Protein 6XJ1 (pdb70)

Secondary structure (DSSP, 8-state):
--THHHHHHHHHTTHHHHHHHHHHHHHHHHTTHHHHIIIIIIT-----------TTTTHHHHHHHHHHHHHHHHHHHHHHHHTTTHHHHHHHHTHHHHTTSSTTHHHHHHHHHHHHHHHHHHHTTHHHHHHHHHHHHHHHTTS--S-HHHHHHHHHHHHHHHHHHHHHHHHHHHHHHHHHHHHHHHHHHHHHHHTTHHHHHHHHHHHHHHHHHHHHHHHHHHHHHHHHHTTTS--HHHHHHHHHHHH----S--PPP----SGGG-/-TT----SSSHHHHHHHHHHHHHHHHHHHHHHHHHHHHHHHHHHHHHHHHHHH-----S--SHHHHHHHHHHHHHHHHHHHHHHHHHHIIIIIIHHHHHHHHHHHHHHHHHSSSHHHHHHHHHHHHHHHHHHHHHHHHHHHHHHHHHHHHHHS-S-S---THHHHHHHHHHHIIIIIHTTTHHHHHHHHHHHHHHHHHHHHHHHHHHHHHHHHHHHHHHHHHHHHHHHHHHHHHHHHHHHHHHHHT--TTGGGS-----SS-S--------S-SS--

Foldseek 3Di:
DPCVCVVVVVLVVLQVVLVVVLVCLVCCCVVPVVPLLCCQQPVDDDPPDPPQLFPQVVLLVVLVSVLSVLLSVLSVQLSVVSNVLSVVSCVVSVVVCVLDVPLPVVLVVLVCVLVVLVVVLVVLPCLVVLVVVLVVLVVVCVVPPDVSVVVNVVSVVVNVVSVVVNVVSVVVSVVSVVVVVVSVVVVVVSSVVVVVVSVVVVVVSVVVSVVSVVSSVVRSVVSVVSSVVSVVPDDPVVRVVSVCVVVPDDDDDPDDDDDDDDVPPD/DLLPQCPDACSSVVVVVVVVVVLLVVLVVVLVVLVVVLVVLVVQLVVQCVQLVPDDDDPDDDLVVLLVNLVSNLSNLLSVLSNLLSVCSVVPQNVVSVVCSVVVVVVLCVLQPCLVVLSVVLVVLVVQLVVLVVVLVVLVVVLVVLVVVCVVVPPPDDDDSVVNVVSVVVNCVSCVPRHVVSVVVSVVSVVVSSVSVSSSSVSVVVVVVVSVVVVVVSVVVSVVSVVSSVVSSVVSVVVSVVSVVSHDPPVPVVDDDPDDVDPDPPPDDPPVVPPPD

CATH classification: 1.20.1270.60

InterPro domains:
  IPR001060 FCH domain [PF00611] (33-104)
  IPR001060 FCH domain [SM00055] (24-110)
  IPR001452 SH3 domain [PF00018] (872-921)
  IPR001452 SH3 domain [PR00452] (869-879)
  IPR001452 SH3 domain [PR00452] (883-898)
  IPR001452 SH3 domain [PR00452] (900-909)
  IPR001452 SH3 domain [PR00452] (915-927)
  IPR001452 SH3 domain [PS50002] (866-927)
  IPR001452 SH3 domain [SM00326] (869-926)
  IPR027267 AH/BAR domain superfamily [G3DSA:1.20.1270.60] (14-286)
  IPR027267 AH/BAR domain superfamily [SSF103657] (21-296)
  IPR031160 F-BAR domain [PS51741] (20-273)
  IPR036028 SH3-like domain superfamily [SSF50044] (867-926)

Sequence (543 aa):
DALMSRTKSSLSVLESIDEFYAKRASIEREYASKLQELAASSADIPEVGSTLNNILSMRTETGSMAKAHEEVSQQINTELRNKIREYIDQTEQQKVVAANAIEELYQKKTALEIDLSKKKDAYEYSCNKLNSYMRQTKKMTGRELDKYNLKIRQAALAVKKMDAEYRETNELLLTVTREWIDRWTEVCDAFQHIEEYRLEFLKTNMWAYANIISTACVKDDESCEKIRLTLENTNIDEDITQMIQNEGTGTTIPPLPEFNDYFKENFRDNFWGSKDAGMDALMSRTKSSLSVLESIDEFYAKRASIEREYASKLQELAASSADIPEVGSTLNNILSMRTETGSMAKAHEEVSQQINTELRNKIREYIDQTEQQKVVAANAIEELYQKKTALEIDLSKKKDAYEYSCNKLNSYMRQTKKMTGRELDKYNLKIRQAALAVKKMDAEYRETNELLLTVTREWIDRWTEVCDAFQHIEEYRLEFLKTNMWAYANIISTACVKDDESCEKIRLTLENTNIDEDITQMIQNEGTGTTIPPLPEFNDYFK

Radius of gyration: 52.13 Å; Cα contacts (8 Å, |Δi|>4): 460; chains: 2; bounding box: 158×42×141 Å

Nearest PDB structures (foldseek):
  6xj1-assembly1_B  TM=1.004E+00  e=1.193E-34  Schizosaccharomyces pombe 972h-
  5c1f-assembly1_B  TM=8.637E-01  e=1.190E-12  Schizosaccharomyces pombe 972h-
  6iko-assembly1_A  TM=7.930E-01  e=3.107E-07  Mus musculus
  2efk-assembly1_A-2  TM=7.290E-01  e=3.696E-05  Homo sapiens
  5i6r-assembly1_A-2  TM=4.918E-01  e=2.860E-03  Homo sapiens

Solvent-accessible surface area: 31803 Å² total; per-residue (Å²): 145,96,40,44,76,99,12,86,54,34,17,69,41,2,51,39,14,2,99,52,3,12,111,15,2,26,44,7,8,90,104,0,0,100,25,8,31,80,31,19,32,86,79,34,113,64,170,115,56,32,72,3,53,2,91,4,6,64,119,4,16,49,11,2,61,41,21,10,22,94,18,4,58,25,16,58,54,2,36,104,86,0,59,115,14,18,142,83,1,80,78,14,53,118,129,8,71,61,47,7,57,121,62,36,89,161,14,66,141,39,13,103,106,15,64,91,31,89,123,123,10,72,181,55,109,48,5,29,139,52,8,53,160,12,74,81,26,88,124,109,36,77,188,118,91,121,149,81,79,86,116,20,135,122,19,44,119,29,30,161,123,75,40,42,54,22,169,117,27,13,99,100,1,61,66,20,9,133,81,44,66,64,89,51,71,87,10,60,91,39,13,98,118,25,25,79,130,40,10,76,24,4,51,82,12,2,83,42,0,0,67,18,15,18,41,6,6,76,56,7,40,115,6,4,87,90,6,52,88,31,1,111,109,18,74,30,110,76,0,4,40,55,1,3,132,83,43,40,44,23,96,108,86,22,121,68,30,125,79,60,84,76,144,110,174,135,149,0,68,36,1,35,22,100,53,50,45,2,19,82,22,8,91,64,6,24,152,25,8,77,54,3,8,74,64,14,10,99,37,2,41,130,18,2,70,29,4,80,94,10,4,67,64,1,95,111,22,13,80,79,93,55,150,42,80,30,92,30,27,17,39,76,3,2,81,10,5,25,81,24,4,12,17,23,0,103,1,14,66,66,1,0,67,54,0,30,71,87,3,70,79,110,0,91,97,20,21,87,113,18,96,125,80,34,82,96,13,16,102,34,15,88,116,19,34,112,104,16,45,62,21,64,102,52,20,52,123,63,74,98,37,6,78,133,4,22,84,59,21,68,60,70,96,163,94,46,152,180,87,74,74,191,84,184,113,147,125,67,76,55,105,160,37,31,56,39,13,96,110,63,50,82,54,44,2,52,100,10,2,81,97,10,41,84,15,10,156,90,10,20,66,57,8,40,98,4,1,75,30,19,19,122,18,10,61,120,8,3,76,27,0,49,70,8,2,70,37,4,0,51,21,7,14,44,2,7,78,75,9,48,118,11,5,88,118,9,38,94,34,1,118,106,19,87,64,63,30,35,121,83,105,126,60,122,84,168,72,68,44,90,112,55,68,48,153,30,119,30,69,101,152,43,198

GO terms:
  GO:0110085 mitotic actomyosin contractile ring (C, IDA)
  GO:0120104 mitotic actomyosin contractile ring, proximal layer (C, IDA)
  GO:0032153 cell division site (C, IDA)
  GO:0032178 medial membrane band (C, IDA)
  GO:0005543 phospholipid binding (F, IDA)
  GO:0043332 mating projection tip (C, IDA)
  GO:0071341 medial cortical node (C, IDA)
  GO:0005737 cytoplasm (C, IDA)
  GO:0009898 cytoplasmic side of plasma membrane (C, IDA)
  GO:0030479 actin cortical patch (C, IDA)
  GO:0106006 cytoskeletal protein-membrane anchor activity (F, IDA)
  GO:1903475 mitotic actomyosin contractile ring assembly (P, EXP)
  GO:0106006 cytoskeletal protein-membrane anchor activity (F, EXP)
  GO:1903475 mitotic actomyosin contractile ring assembly (P, IGI)
  GO:0032153 cell division site (C, HDA)
  GO:0051286 cell tip (C, HDA)
  GO:0005737 cytoplasm (C, HDA)
  GO:1903475 mitotic actomyosin contractile ring assembly (P, IMP)
  GO:0061171 establishment of bipolar cell polarity (P, IMP)
  GO:0106006 cytoskeletal protein-membrane anchor activity (F, IMP)

B-factor: mean 48.55, std 19.29, range [0.64, 127.26]

Structure (mmCIF, N/CA/C/O backbone):
data_6XJ1
#
_entry.id   6XJ1
#
_cell.length_a   54.777
_cell.length_b   75.171
_cell.length_c   93.239
_cell.angle_alpha   90.000
_cell.angle_beta   95.330
_cell.angle_gamma   90.000
#
_symmetry.space_group_name_H-M   'P 1 21 1'
#
loop_
_entity.id
_entity.type
_entity.pdbx_description
1 polymer 'Cell division control protein 15'
2 water water
#
loop_
_atom_site.group_PDB
_atom_site.id
_atom_site.type_symbol
_atom_site.label_atom_id
_atom_site.label_alt_id
_atom_site.label_comp_id
_atom_site.label_asym_id
_atom_site.label_entity_id
_atom_site.label_seq_id
_atom_site.pdbx_PDB_ins_code
_atom_site.Cartn_x
_atom_site.Cartn_y
_atom_site.Cartn_z
_atom_site.occupancy
_atom_site.B_iso_or_equiv
_atom_site.auth_seq_id
_atom_site.auth_comp_id
_atom_site.auth_asym_id
_atom_site.auth_atom_id
_atom_site.pdbx_PDB_model_num
ATOM 1 N N . ASP A 1 17 ? 55.365 45.217 67.031 1.00 48.19 35 ASP A N 1
ATOM 2 C CA . ASP A 1 17 ? 55.203 45.410 65.595 1.00 55.10 35 ASP A CA 1
ATOM 3 C C . ASP A 1 17 ? 54.016 44.620 65.053 1.00 62.60 35 ASP A C 1
ATOM 4 O O . ASP A 1 17 ? 54.177 43.742 64.204 1.00 59.32 35 ASP A O 1
ATOM 9 N N . ALA A 1 18 ? 52.819 44.943 65.547 1.00 60.51 36 ALA A N 1
ATOM 10 C CA . ALA A 1 18 ? 51.590 44.278 65.113 1.00 49.14 36 ALA A CA 1
ATOM 11 C C . ALA A 1 18 ? 51.168 44.844 63.756 1.00 58.80 36 ALA A C 1
ATOM 12 O O . ALA A 1 18 ? 50.188 45.580 63.619 1.00 62.71 36 ALA A O 1
ATOM 14 N N . LEU A 1 19 ? 51.944 44.485 62.733 1.00 61.52 37 LEU A N 1
ATOM 15 C CA . LEU A 1 19 ? 51.691 44.936 61.372 1.00 57.59 37 LEU A CA 1
ATOM 16 C C . LEU A 1 19 ? 50.920 43.919 60.543 1.00 58.60 37 LEU A C 1
ATOM 17 O O . LEU A 1 19 ? 50.851 44.058 59.317 1.00 51.15 37 LEU A O 1
ATOM 22 N N . MET A 1 20 ? 50.344 42.897 61.178 1.00 65.94 38 MET A N 1
ATOM 23 C CA . MET A 1 20 ? 49.329 42.105 60.500 1.00 61.22 38 MET A CA 1
ATOM 24 C C . MET A 1 20 ? 48.120 42.956 60.146 1.00 57.79 38 MET A C 1
ATOM 25 O O . MET A 1 20 ? 47.336 42.571 59.273 1.00 54.76 38 MET A O 1
ATOM 30 N N . SER A 1 21 ? 47.964 44.111 60.802 1.00 58.62 39 SER A N 1
ATOM 31 C CA . SER A 1 21 ? 46.896 45.042 60.461 1.00 54.79 39 SER A CA 1
ATOM 32 C C . SER A 1 21 ? 46.965 45.476 59.003 1.00 51.15 39 SER A C 1
ATOM 33 O O . SER A 1 21 ? 45.936 45.825 58.416 1.00 47.81 39 SER A O 1
ATOM 36 N N . ARG A 1 22 ? 48.158 45.465 58.402 1.00 57.02 40 ARG A N 1
ATOM 37 C CA . ARG A 1 22 ? 48.289 45.899 57.014 1.00 60.27 40 ARG A CA 1
ATOM 38 C C . ARG A 1 22 ? 47.864 44.805 56.041 1.00 59.08 40 ARG A C 1
ATOM 39 O O . ARG A 1 22 ? 47.193 45.087 55.042 1.00 59.85 40 ARG A O 1
ATOM 47 N N . THR A 1 23 ? 48.241 43.554 56.311 1.00 59.54 41 THR A N 1
ATOM 48 C CA . THR A 1 23 ? 47.747 42.449 55.499 1.00 58.12 41 THR A CA 1
ATOM 49 C C . THR A 1 23 ? 46.336 42.030 55.892 1.00 58.07 41 THR A C 1
ATOM 50 O O . THR A 1 23 ? 45.652 41.382 55.093 1.00 62.64 41 THR A O 1
ATOM 54 N N . LYS A 1 24 ? 45.884 42.385 57.096 1.00 57.04 42 LYS A N 1
ATOM 55 C CA . LYS A 1 24 ? 44.492 42.165 57.466 1.00 58.95 42 LYS A CA 1
ATOM 56 C C . LYS A 1 24 ? 43.585 43.285 56.972 1.00 56.44 42 LYS A C 1
ATOM 57 O O . LYS A 1 24 ? 42.382 43.060 56.799 1.00 62.85 42 LYS A O 1
ATOM 63 N N . SER A 1 25 ? 44.133 44.480 56.736 1.00 47.84 43 SER A N 1
ATOM 64 C CA . SER A 1 25 ? 43.359 45.538 56.096 1.00 51.44 43 SER A CA 1
ATOM 65 C C . SER A 1 25 ? 43.224 45.308 54.598 1.00 53.63 43 SER A C 1
ATOM 66 O O . SER A 1 25 ? 42.263 45.788 53.987 1.00 58.90 43 SER A O 1
ATOM 69 N N . SER A 1 26 ? 44.179 44.598 53.991 1.00 52.63 44 SER A N 1
ATOM 70 C CA . SER A 1 26 ? 44.025 44.211 52.593 1.00 53.12 44 SER A CA 1
ATOM 71 C C . SER A 1 26 ? 42.793 43.343 52.401 1.00 56.84 44 SER A C 1
ATOM 72 O O . SER A 1 26 ? 42.215 43.312 51.310 1.00 65.09 44 SER A O 1
ATOM 75 N N . LEU A 1 27 ? 42.383 42.626 53.445 1.00 53.73 45 LEU A N 1
ATOM 76 C CA . LEU A 1 27 ? 41.172 41.825 53.359 1.00 52.02 45 LEU A CA 1
ATOM 77 C C . LEU A 1 27 ? 39.924 42.668 53.559 1.00 52.80 45 LEU A C 1
ATOM 78 O O . LEU A 1 27 ? 38.843 42.288 53.097 1.00 59.80 45 LEU A O 1
ATOM 83 N N . SER A 1 28 ? 40.051 43.803 54.246 1.00 52.60 46 SER A N 1
ATOM 84 C CA . SER A 1 28 ? 38.937 44.733 54.353 1.00 58.14 46 SER A CA 1
ATOM 85 C C . SER A 1 28 ? 38.687 45.473 53.048 1.00 59.34 46 SER A C 1
ATOM 86 O O . SER A 1 28 ? 37.599 46.029 52.865 1.00 66.22 46 SER A O 1
ATOM 89 N N . VAL A 1 29 ? 39.661 45.486 52.138 1.00 55.92 47 VAL A N 1
ATOM 90 C CA . VAL A 1 29 ? 39.525 46.165 50.855 1.00 60.76 47 VAL A CA 1
ATOM 91 C C . VAL A 1 29 ? 39.279 45.200 49.710 1.00 61.43 47 VAL A C 1
ATOM 92 O O . VAL A 1 29 ? 39.062 45.647 48.575 1.00 71.12 47 VAL A O 1
ATOM 96 N N . LEU A 1 30 ? 39.301 43.893 49.963 1.00 57.18 48 LEU A N 1
ATOM 97 C CA . LEU A 1 30 ? 38.928 42.931 48.938 1.00 61.94 48 LEU A CA 1
ATOM 98 C C . LEU A 1 30 ? 37.421 42.702 48.881 1.00 69.33 48 LEU A C 1
ATOM 99 O O . LEU A 1 30 ? 36.910 42.281 47.836 1.00 72.80 48 LEU A O 1
ATOM 104 N N . GLU A 1 31 ? 36.698 42.989 49.968 1.00 68.89 49 GLU A N 1
ATOM 105 C CA . GLU A 1 31 ? 35.259 42.778 50.034 1.00 62.80 49 GLU A CA 1
ATOM 106 C C . GLU A 1 31 ? 34.456 44.068 50.104 1.00 55.01 49 GLU A C 1
ATOM 107 O O . GLU A 1 31 ? 33.235 44.028 49.909 1.00 55.93 49 GLU A O 1
ATOM 113 N N . SER A 1 32 ? 35.099 45.202 50.370 1.00 49.91 50 SER A N 1
ATOM 114 C CA . SER A 1 32 ? 34.424 46.488 50.319 1.00 54.15 50 SER A CA 1
ATOM 115 C C . SER A 1 32 ? 34.385 47.073 48.913 1.00 60.60 50 SER A C 1
ATOM 116 O O . SER A 1 32 ? 33.713 48.086 48.702 1.00 64.76 50 SER A O 1
ATOM 119 N N . ILE A 1 33 ? 35.087 46.460 47.959 1.00 63.90 51 ILE A N 1
ATOM 120 C CA . ILE A 1 33 ? 35.055 46.867 46.565 1.00 66.77 51 ILE A CA 1
ATOM 121 C C . ILE A 1 33 ? 34.391 45.810 45.689 1.00 65.22 51 ILE A C 1
ATOM 122 O O . ILE A 1 33 ? 33.667 46.147 44.744 1.00 61.97 51 ILE A O 1
ATOM 127 N N . ASP A 1 34 ? 34.622 44.525 45.990 1.00 65.82 52 ASP A N 1
ATOM 128 C CA . ASP A 1 34 ? 33.803 43.458 45.420 1.00 58.32 52 ASP A CA 1
ATOM 129 C C . ASP A 1 34 ? 32.325 43.730 45.658 1.00 57.24 52 ASP A C 1
ATOM 130 O O . ASP A 1 34 ? 31.479 43.412 44.813 1.00 54.43 52 ASP A O 1
ATOM 135 N N . GLU A 1 35 ? 31.997 44.306 46.817 1.00 60.83 53 GLU A N 1
ATOM 136 C CA . GLU A 1 35 ? 30.631 44.737 47.081 1.00 62.39 53 GLU A CA 1
ATOM 137 C C . GLU A 1 35 ? 30.182 45.777 46.066 1.00 64.39 53 GLU A C 1
ATOM 138 O O . GLU A 1 35 ? 29.027 45.768 45.628 1.00 62.90 53 GLU A O 1
ATOM 144 N N . PHE A 1 36 ? 31.090 46.672 45.664 1.00 66.27 54 PHE A N 1
ATOM 145 C CA . PHE A 1 36 ? 30.722 47.723 44.722 1.00 64.50 54 PHE A CA 1
ATOM 146 C C . PHE A 1 36 ? 30.463 47.152 43.334 1.00 61.64 54 PHE A C 1
ATOM 147 O O . PHE A 1 36 ? 29.486 47.526 42.676 1.00 64.03 54 PHE A O 1
ATOM 155 N N . TYR A 1 37 ? 31.334 46.253 42.870 1.00 61.49 55 TYR A N 1
ATOM 156 C CA . TYR A 1 37 ? 31.111 45.598 41.586 1.00 58.37 55 TYR A CA 1
ATOM 157 C C . TYR A 1 37 ? 29.785 44.847 41.586 1.00 56.46 55 TYR A C 1
ATOM 158 O O . TYR A 1 37 ? 28.981 44.980 40.656 1.00 56.42 55 TYR A O 1
ATOM 167 N N . ALA A 1 38 ? 29.533 44.059 42.636 1.00 54.63 56 ALA A N 1
ATOM 168 C CA . ALA A 1 38 ? 28.247 43.381 42.755 1.00 48.44 56 ALA A CA 1
ATOM 169 C C . ALA A 1 38 ? 27.114 44.372 42.978 1.00 49.88 56 ALA A C 1
ATOM 170 O O . ALA A 1 38 ? 25.979 44.111 42.566 1.00 52.43 56 ALA A O 1
ATOM 172 N N . LYS A 1 39 ? 27.395 45.507 43.622 1.00 52.29 57 LYS A N 1
ATOM 173 C CA . LYS A 1 39 ? 26.382 46.552 43.730 1.00 53.13 57 LYS A CA 1
ATOM 174 C C . LYS A 1 39 ? 26.135 47.208 42.381 1.00 53.63 57 LYS A C 1
ATOM 175 O O . LYS A 1 39 ? 24.998 47.562 42.055 1.00 57.91 57 LYS A O 1
ATOM 181 N N . ARG A 1 40 ? 27.189 47.377 41.581 1.00 53.05 58 ARG A N 1
ATOM 182 C CA . ARG A 1 40 ? 27.024 47.980 40.265 1.00 48.92 58 ARG A CA 1
ATOM 183 C C . ARG A 1 40 ? 26.212 47.080 39.344 1.00 54.30 58 ARG A C 1
ATOM 184 O O . ARG A 1 40 ? 25.235 47.524 38.730 1.00 57.56 58 ARG A O 1
ATOM 192 N N . ALA A 1 41 ? 26.615 45.814 39.218 1.00 50.96 59 ALA A N 1
ATOM 193 C CA . ALA A 1 41 ? 25.864 44.876 38.392 1.00 41.36 59 ALA A CA 1
ATOM 194 C C . ALA A 1 41 ? 24.420 44.764 38.868 1.00 45.75 59 ALA A C 1
ATOM 195 O O . ALA A 1 41 ? 23.483 44.783 38.062 1.00 46.02 59 ALA A O 1
ATOM 197 N N . SER A 1 42 ? 24.221 44.663 40.186 1.00 50.67 60 SER A N 1
ATOM 198 C CA . SER A 1 42 ? 22.868 44.618 40.734 1.00 54.86 60 SER A CA 1
ATOM 199 C C . SER A 1 42 ? 22.087 45.897 40.464 1.00 55.27 60 SER A C 1
ATOM 200 O O . SER A 1 42 ? 20.853 45.867 40.477 1.00 61.34 60 SER A O 1
ATOM 203 N N . ILE A 1 43 ? 22.768 47.014 40.226 1.00 50.91 61 ILE A N 1
ATOM 204 C CA . ILE A 1 43 ? 22.107 48.290 39.991 1.00 53.08 61 ILE A CA 1
ATOM 205 C C . ILE A 1 43 ? 21.957 48.580 38.503 1.00 56.99 61 ILE A C 1
ATOM 206 O O . ILE A 1 43 ? 20.928 49.107 38.075 1.00 58.02 61 ILE A O 1
ATOM 211 N N . GLU A 1 44 ? 22.910 48.099 37.685 1.00 59.10 62 GLU A N 1
ATOM 212 C CA . GLU A 1 44 ? 22.922 48.340 36.208 1.00 59.01 62 GLU A CA 1
ATOM 213 C C . GLU A 1 44 ? 21.875 47.509 35.483 1.00 50.68 62 GLU A C 1
ATOM 214 O O . GLU A 1 44 ? 21.917 47.479 34.255 1.00 41.33 62 GLU A O 1
ATOM 220 N N . ARG A 1 45 ? 21.027 46.791 36.200 1.00 59.05 63 ARG A N 1
ATOM 221 C CA . ARG A 1 45 ? 19.915 46.120 35.530 1.00 56.34 63 ARG A CA 1
ATOM 222 C C . ARG A 1 45 ? 18.562 46.571 36.054 1.00 51.09 63 ARG A C 1
ATOM 223 O O . ARG A 1 45 ? 17.600 46.616 35.282 1.00 51.77 63 ARG A O 1
ATOM 231 N N . GLU A 1 46 ? 18.459 46.922 37.334 1.00 56.52 64 GLU A N 1
ATOM 232 C CA . GLU A 1 46 ? 17.222 47.401 37.929 1.00 73.73 64 GLU A CA 1
ATOM 233 C C . GLU A 1 46 ? 17.078 48.909 37.800 1.00 80.08 64 GLU A C 1
ATOM 234 O O . GLU A 1 46 ? 15.951 49.416 37.736 1.00 82.08 64 GLU A O 1
ATOM 240 N N . TYR A 1 47 ? 18.195 49.632 37.760 1.00 79.99 65 TYR A N 1
ATOM 241 C CA . TYR A 1 47 ? 18.199 51.054 37.462 1.00 88.31 65 TYR A CA 1
ATOM 242 C C . TYR A 1 47 ? 18.603 51.358 36.023 1.00 77.32 65 TYR A C 1
ATOM 243 O O . TYR A 1 47 ? 18.667 52.532 35.653 1.00 72.86 65 TYR A O 1
ATOM 252 N N . ALA A 1 48 ? 18.886 50.339 35.206 1.00 68.07 66 ALA A N 1
ATOM 253 C CA . ALA A 1 48 ? 19.059 50.576 33.777 1.00 64.56 66 ALA A CA 1
ATOM 254 C C . ALA A 1 48 ? 18.159 49.711 32.902 1.00 59.44 66 ALA A C 1
ATOM 255 O O . ALA A 1 48 ? 17.487 50.221 32.000 1.00 62.36 66 ALA A O 1
ATOM 257 N N . SER A 1 49 ? 18.101 48.412 33.186 1.00 59.26 67 SER A N 1
ATOM 258 C CA . SER A 1 49 ? 17.453 47.484 32.269 1.00 57.66 67 SER A CA 1
ATOM 259 C C . SER A 1 49 ? 16.022 47.160 32.662 1.00 61.60 67 SER A C 1
ATOM 260 O O . SER A 1 49 ? 15.242 46.737 31.803 1.00 56.36 67 SER A O 1
ATOM 263 N N . LYS A 1 50 ? 15.646 47.393 33.919 1.00 66.22 68 LYS A N 1
ATOM 264 C CA . LYS A 1 50 ? 14.247 47.280 34.301 1.00 62.81 68 LYS A CA 1
ATOM 265 C C . LYS A 1 50 ? 13.391 48.354 33.635 1.00 63.59 68 LYS A C 1
ATOM 266 O O . LYS A 1 50 ? 12.186 48.425 33.897 1.00 67.48 68 LYS A O 1
ATOM 272 N N . LEU A 1 51 ? 13.982 49.177 32.765 1.00 68.46 69 LEU A N 1
ATOM 273 C CA . LEU A 1 51 ? 13.242 50.177 32.005 1.00 77.58 69 LEU A CA 1
ATOM 274 C C . LEU A 1 51 ? 12.915 49.691 30.597 1.00 70.68 69 LEU A C 1
ATOM 275 O O . LEU A 1 51 ? 11.742 49.513 30.258 1.00 63.02 69 LEU A O 1
ATOM 280 N N . GLN A 1 52 ? 13.938 49.418 29.783 1.00 61.93 70 GLN A N 1
ATOM 281 C CA . GLN A 1 52 ? 13.679 48.984 28.414 1.00 52.16 70 GLN A CA 1
ATOM 282 C C . GLN A 1 52 ? 13.034 47.605 28.396 1.00 48.44 70 GLN A C 1
ATOM 283 O O . GLN A 1 52 ? 12.041 47.389 27.696 1.00 46.88 70 GLN A O 1
ATOM 289 N N . GLU A 1 53 ? 13.568 46.668 29.183 1.00 49.66 71 GLU A N 1
ATOM 290 C CA . GLU A 1 53 ? 12.910 45.376 29.358 1.00 57.01 71 GLU A CA 1
ATOM 291 C C . GLU A 1 53 ? 11.421 45.554 29.630 1.00 58.44 71 GLU A C 1
ATOM 292 O O . GLU A 1 53 ? 10.576 44.958 28.952 1.00 51.43 71 GLU A O 1
ATOM 298 N N . LEU A 1 54 ? 11.083 46.392 30.610 1.00 62.95 72 LEU A N 1
ATOM 299 C CA . LEU A 1 54 ? 9.679 46.645 30.909 1.00 59.55 72 LEU A CA 1
ATOM 300 C C . LEU A 1 54 ? 9.042 47.541 29.852 1.00 53.16 72 LEU A C 1
ATOM 301 O O . LEU A 1 54 ? 8.144 47.114 29.119 1.00 49.76 72 LEU A O 1
ATOM 306 N N . ALA A 1 55 ? 9.527 48.781 29.729 1.00 49.59 73 ALA A N 1
ATOM 307 C CA . ALA A 1 55 ? 8.783 49.798 28.988 1.00 48.55 73 ALA A CA 1
ATOM 308 C C . ALA A 1 55 ? 8.644 49.444 27.512 1.00 43.48 73 ALA A C 1
ATOM 309 O O . ALA A 1 55 ? 7.604 49.715 26.902 1.00 43.51 73 ALA A O 1
ATOM 311 N N . ALA A 1 56 ? 9.676 48.849 26.914 1.00 47.25 74 ALA A N 1
ATOM 312 C CA . ALA A 1 56 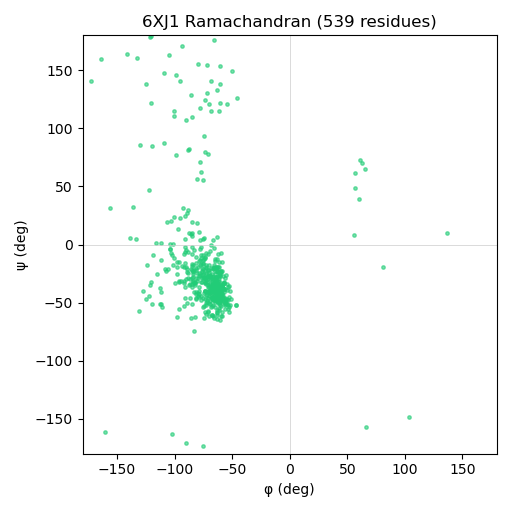? 9.603 48.546 25.488 1.00 44.39 74 ALA A CA 1
ATOM 313 C C . ALA A 1 56 ? 8.558 47.473 25.209 1.00 46.94 74 ALA A C 1
ATOM 314 O O . ALA A 1 56 ? 7.586 47.716 24.492 1.00 56.63 74 ALA A O 1
ATOM 316 N N . SER A 1 57 ? 8.725 46.280 25.782 1.00 43.37 75 SER A N 1
ATOM 317 C CA . SER A 1 57 ? 7.793 45.199 25.475 1.00 45.86 75 SER A CA 1
ATOM 318 C C . SER A 1 57 ? 6.437 45.425 26.134 1.00 57.37 75 SER A C 1
ATOM 319 O O . SER A 1 57 ? 5.398 45.373 25.466 1.00 62.24 75 SER A O 1
ATOM 322 N N . SER A 1 58 ? 6.430 45.672 27.447 1.00 64.51 76 SER A N 1
ATOM 323 C CA . SER A 1 58 ? 5.180 45.724 28.202 1.00 73.10 76 SER A CA 1
ATOM 324 C C . SER A 1 58 ? 4.261 46.828 27.689 1.00 75.63 76 SER A C 1
ATOM 325 O O . SER A 1 58 ? 3.111 46.571 27.311 1.00 76.24 76 SER A O 1
ATOM 328 N N . ALA A 1 59 ? 4.749 48.073 27.673 1.00 72.42 77 ALA A N 1
ATOM 329 C CA . ALA A 1 59 ? 3.920 49.184 27.216 1.00 74.78 77 ALA A CA 1
ATOM 330 C C . ALA A 1 59 ? 3.569 49.074 25.737 1.00 75.07 77 ALA A C 1
ATOM 331 O O . ALA A 1 59 ? 2.626 49.731 25.283 1.00 86.71 77 ALA A O 1
ATOM 333 N N . ASP A 1 60 ? 4.303 48.267 24.983 1.00 60.43 78 ASP A N 1
ATOM 334 C CA . ASP A 1 60 ? 4.026 47.979 23.586 1.00 65.89 78 ASP A CA 1
ATOM 335 C C . ASP A 1 60 ? 3.360 46.605 23.463 1.00 70.73 78 ASP A C 1
ATOM 336 O O . ASP A 1 60 ? 2.780 46.095 24.428 1.00 67.05 78 ASP A O 1
ATOM 341 N N . ILE A 1 61 ? 3.368 46.053 22.251 1.00 64.91 79 ILE A N 1
ATOM 342 C CA . ILE A 1 61 ? 2.670 44.845 21.798 1.00 61.66 79 ILE A CA 1
ATOM 343 C C . ILE A 1 61 ? 1.166 44.972 22.047 1.00 62.60 79 ILE A C 1
ATOM 344 O O . ILE A 1 61 ? 0.569 44.165 22.771 1.00 67.84 79 ILE A O 1
ATOM 349 N N . PRO A 1 62 ? 0.504 45.953 21.437 1.00 60.82 80 PRO A N 1
ATOM 350 C CA . PRO A 1 62 ? -0.958 45.970 21.426 1.00 67.49 80 PRO A CA 1
ATOM 351 C C . PRO A 1 62 ? -1.477 45.292 20.160 1.00 64.80 80 PRO A C 1
ATOM 352 O O . PRO A 1 62 ? -0.720 44.960 19.248 1.00 74.45 80 PRO A O 1
ATOM 356 N N . GLU A 1 63 ? -2.790 45.074 20.126 1.00 61.90 81 GLU A N 1
ATOM 357 C CA . GLU A 1 63 ? -3.431 44.579 18.915 1.00 73.77 81 GLU A CA 1
ATOM 358 C C . GLU A 1 63 ? -4.004 45.712 18.066 1.00 73.58 81 GLU A C 1
ATOM 359 O O . GLU A 1 63 ? -4.922 45.481 17.271 1.00 73.25 81 GLU A O 1
ATOM 365 N N . VAL A 1 64 ? -3.489 46.931 18.223 1.00 72.02 82 VAL A N 1
ATOM 366 C CA . VAL A 1 64 ? -3.947 48.059 17.421 1.00 61.69 82 VAL A CA 1
ATOM 367 C C . VAL A 1 64 ? -3.654 47.738 15.963 1.00 53.91 82 VAL A C 1
ATOM 368 O O . VAL A 1 64 ? -2.490 47.604 15.568 1.00 49.56 82 VAL A O 1
ATOM 372 N N . GLY A 1 65 ? -4.706 47.588 15.167 1.00 62.95 83 GLY A N 1
ATOM 373 C CA . GLY A 1 65 ? -4.550 47.224 13.776 1.00 60.06 83 GLY A CA 1
ATOM 374 C C . GLY A 1 65 ? -3.799 48.273 12.991 1.00 54.22 83 GLY A C 1
ATOM 375 O O . GLY A 1 65 ? -4.089 49.469 13.103 1.00 52.19 83 GLY A O 1
ATOM 376 N N . SER A 1 66 ? -2.818 47.839 12.199 1.00 54.31 84 SER A N 1
ATOM 377 C CA . SER A 1 66 ? -2.084 48.776 11.362 1.00 54.75 84 SER A CA 1
ATOM 378 C C . SER A 1 66 ? -2.994 49.465 10.356 1.00 58.61 84 SER A C 1
ATOM 379 O O . SER A 1 66 ? -2.606 50.495 9.797 1.00 66.21 84 SER A O 1
ATOM 382 N N . THR A 1 67 ? -4.169 48.887 10.084 1.00 46.38 85 THR A N 1
ATOM 383 C CA . THR A 1 67 ? -5.239 49.459 9.266 1.00 50.59 85 THR A CA 1
ATOM 384 C C . THR A 1 67 ? -4.749 49.837 7.871 1.00 49.61 85 THR A C 1
ATOM 385 O O . THR A 1 67 ? -5.483 50.452 7.090 1.00 48.07 85 THR A O 1
ATOM 389 N N . LEU A 1 68 ? -3.523 49.447 7.539 1.00 52.16 86 LEU A N 1
ATOM 390 C CA . LEU A 1 68 ? -3.037 49.535 6.170 1.00 57.06 86 LEU A CA 1
ATOM 391 C C . LEU A 1 68 ? -3.488 48.287 5.425 1.00 63.76 86 LEU A C 1
ATOM 392 O O . LEU A 1 68 ? -2.995 47.184 5.688 1.00 56.48 86 LEU A O 1
ATOM 397 N N . ASN A 1 69 ? -4.428 48.458 4.497 1.00 73.51 87 ASN A N 1
ATOM 398 C CA . ASN A 1 69 ? -4.893 47.351 3.672 1.00 78.57 87 ASN A CA 1
ATOM 399 C C . ASN A 1 69 ? -3.799 46.808 2.761 1.00 64.80 87 ASN A C 1
ATOM 400 O O . ASN A 1 69 ? -3.958 45.715 2.205 1.00 59.35 87 ASN A O 1
ATOM 405 N N . ASN A 1 70 ? -2.701 47.542 2.602 1.00 60.17 88 ASN A N 1
ATOM 406 C CA . ASN A 1 70 ? -1.572 47.095 1.798 1.00 58.60 88 ASN A CA 1
ATOM 407 C C . ASN A 1 70 ? -0.905 45.910 2.485 1.00 56.74 88 ASN A C 1
ATOM 408 O O . ASN A 1 70 ? -0.342 46.055 3.574 1.00 52.97 88 ASN A O 1
ATOM 413 N N . ILE A 1 71 ? -0.955 44.737 1.848 1.00 64.30 89 ILE A N 1
ATOM 414 C CA . ILE A 1 71 ? -0.309 43.550 2.402 1.00 65.03 89 ILE A CA 1
ATOM 415 C C . ILE A 1 71 ? 1.188 43.749 2.604 1.00 54.44 89 ILE A C 1
ATOM 416 O O . ILE A 1 71 ? 1.820 42.972 3.327 1.00 50.32 89 ILE A O 1
ATOM 421 N N . LEU A 1 72 ? 1.772 44.781 1.996 1.00 50.10 90 LEU A N 1
ATOM 422 C CA . LEU A 1 72 ? 3.216 44.981 1.966 1.00 54.61 90 LEU A CA 1
ATOM 423 C C . LEU A 1 72 ? 3.684 46.168 2.793 1.00 43.97 90 LEU A C 1
ATOM 424 O O . LEU A 1 72 ? 4.568 46.016 3.642 1.00 44.10 90 LEU A O 1
ATOM 429 N N . SER A 1 73 ? 3.127 47.356 2.563 1.00 38.58 91 SER A N 1
ATOM 430 C CA . SER A 1 73 ? 3.457 48.478 3.431 1.00 31.78 91 SER A CA 1
ATOM 431 C C . SER A 1 73 ? 2.967 48.266 4.855 1.00 30.79 91 SER A C 1
ATOM 432 O O . SER A 1 73 ? 3.217 49.115 5.716 1.00 33.13 91 SER A O 1
ATOM 435 N N . MET A 1 74 ? 2.267 47.162 5.114 1.00 30.18 92 MET A N 1
ATOM 436 C CA . MET A 1 74 ? 1.954 46.729 6.467 1.00 33.14 92 MET A CA 1
ATOM 437 C C . MET A 1 74 ? 2.996 45.767 7.018 1.00 32.21 92 MET A C 1
ATOM 438 O O . MET A 1 74 ? 3.235 45.757 8.232 1.00 30.49 92 MET A O 1
ATOM 443 N N . ARG A 1 75 ? 3.626 44.962 6.154 1.00 32.80 93 ARG A N 1
ATOM 444 C CA . ARG A 1 75 ? 4.724 44.111 6.603 1.00 29.98 93 ARG A CA 1
ATOM 445 C C . ARG A 1 75 ? 5.835 44.930 7.241 1.00 26.49 93 ARG A C 1
ATOM 446 O O . ARG A 1 75 ? 6.500 44.460 8.171 1.00 30.38 93 ARG A O 1
ATOM 454 N N . THR A 1 76 ? 6.050 46.151 6.760 1.00 25.63 94 THR A N 1
ATOM 455 C CA . THR A 1 76 ? 7.135 46.970 7.278 1.00 26.97 94 THR A CA 1
ATOM 456 C C . THR A 1 76 ? 6.768 47.659 8.587 1.00 26.83 94 THR A C 1
ATOM 457 O O . THR A 1 76 ? 7.650 47.892 9.421 1.00 25.30 94 THR A O 1
ATOM 461 N N . GLU A 1 77 ? 5.490 47.996 8.788 1.00 28.01 95 GLU A N 1
ATOM 462 C CA . GLU A 1 77 ? 5.080 48.606 10.051 1.00 23.91 95 GLU A CA 1
ATOM 463 C C . GLU A 1 77 ? 5.153 47.603 11.192 1.00 22.71 95 GLU A C 1
ATOM 464 O O . GLU A 1 77 ? 5.740 47.884 12.244 1.00 21.16 95 GLU A O 1
ATOM 470 N N . THR A 1 78 ? 4.545 46.429 11.009 1.00 27.35 96 THR A N 1
ATOM 471 C CA . THR A 1 78 ? 4.682 45.373 12.005 1.00 28.98 96 THR A CA 1
ATOM 472 C C . THR A 1 78 ? 6.137 44.943 12.142 1.00 23.21 96 THR A C 1
ATOM 473 O O . THR A 1 78 ? 6.596 44.625 13.244 1.00 20.34 96 THR A O 1
ATOM 477 N N . GLY A 1 79 ? 6.881 44.939 11.033 1.00 23.90 97 GLY A N 1
ATOM 478 C CA . GLY A 1 79 ? 8.309 44.671 11.112 1.00 26.08 97 GLY A CA 1
ATOM 479 C C . GLY A 1 79 ? 9.034 45.661 12.002 1.00 24.31 97 GLY A C 1
ATOM 480 O O . GLY A 1 79 ? 9.975 45.300 12.712 1.00 28.71 97 GLY A O 1
ATOM 481 N N . SER A 1 80 ? 8.607 46.924 11.977 1.00 22.89 98 SER A N 1
ATOM 482 C CA . SER A 1 80 ? 9.152 47.899 12.913 1.00 22.06 98 SER A CA 1
ATOM 483 C C . SER A 1 80 ? 8.611 47.671 14.319 1.00 22.48 98 SER A C 1
ATOM 484 O O . SER A 1 80 ? 9.325 47.897 15.303 1.00 22.49 98 SER A O 1
ATOM 487 N N . MET A 1 81 ? 7.365 47.206 14.432 1.00 24.02 99 MET A N 1
ATOM 488 C CA . MET A 1 81 ? 6.811 46.884 15.743 1.00 25.36 99 MET A CA 1
ATOM 489 C C . MET A 1 81 ? 7.405 45.591 16.289 1.00 26.37 99 MET A C 1
ATOM 490 O O . MET A 1 81 ? 7.691 45.490 17.488 1.00 25.07 99 MET A O 1
ATOM 495 N N . ALA A 1 82 ? 7.600 44.592 15.425 1.00 25.85 100 ALA A N 1
ATOM 496 C CA . ALA A 1 82 ? 8.175 43.328 15.873 1.00 23.49 100 ALA A CA 1
ATOM 497 C C . ALA A 1 82 ? 9.619 43.509 16.320 1.00 27.30 100 ALA A C 1
ATOM 498 O O . ALA A 1 82 ? 10.015 43.024 17.385 1.00 34.22 100 ALA A O 1
ATOM 500 N N . LYS A 1 83 ? 10.425 44.206 15.518 1.00 27.74 101 LYS A N 1
ATOM 501 C CA . LYS A 1 83 ? 11.827 44.378 15.874 1.00 25.77 101 LYS A CA 1
ATOM 502 C C . LYS A 1 83 ? 12.031 45.379 17.000 1.00 26.62 101 LYS A C 1
ATOM 503 O O . LYS A 1 83 ? 13.135 45.452 17.549 1.00 29.48 101 LYS A O 1
ATOM 509 N N . ALA A 1 84 ? 11.007 46.158 17.351 1.00 30.47 102 ALA A N 1
ATOM 510 C CA . ALA A 1 84 ? 11.034 46.841 18.637 1.00 32.78 102 ALA A CA 1
ATOM 511 C C . ALA A 1 84 ? 10.946 45.832 19.774 1.00 32.40 102 ALA A C 1
ATOM 512 O O . ALA A 1 84 ? 11.584 46.004 20.819 1.00 30.47 102 ALA A O 1
ATOM 514 N N . HIS A 1 85 ? 10.171 44.762 19.573 1.00 37.15 103 HIS A N 1
ATOM 515 C CA . HIS A 1 85 ? 10.006 43.727 20.587 1.00 38.19 103 HIS A CA 1
ATOM 516 C C . HIS A 1 85 ? 11.124 42.695 20.549 1.00 36.81 103 HIS A C 1
ATOM 517 O O . HIS A 1 85 ? 11.461 42.115 21.584 1.00 41.47 103 HIS A O 1
ATOM 524 N N . GLU A 1 86 ? 11.688 42.420 19.379 1.00 33.20 104 GLU A N 1
ATOM 525 C CA . GLU A 1 86 ? 12.849 41.543 19.334 1.00 33.72 104 GLU A CA 1
ATOM 526 C C . GLU A 1 86 ? 14.143 42.297 19.588 1.00 33.98 104 GLU A C 1
ATOM 527 O O . GLU A 1 86 ? 15.227 41.725 19.438 1.00 38.63 104 GLU A O 1
ATOM 533 N N . GLU A 1 87 ? 14.040 43.573 19.954 1.00 33.06 105 GLU A N 1
ATOM 534 C CA . GLU A 1 87 ? 15.137 44.314 20.560 1.00 31.74 105 GLU A CA 1
ATOM 535 C C . GLU A 1 87 ? 15.090 44.210 22.075 1.00 34.05 105 GLU A C 1
ATOM 536 O O . GLU A 1 87 ? 16.135 44.118 22.728 1.00 36.51 105 GLU A O 1
ATOM 542 N N . VAL A 1 88 ? 13.883 44.202 22.639 1.00 37.43 106 VAL A N 1
ATOM 543 C CA . VAL A 1 88 ? 13.728 44.131 24.085 1.00 40.81 106 VAL A CA 1
ATOM 544 C C . VAL A 1 88 ? 13.933 42.712 24.606 1.00 39.54 106 VAL A C 1
ATOM 545 O O . VAL A 1 88 ? 14.332 42.527 25.761 1.00 41.87 106 VAL A O 1
ATOM 549 N N . SER A 1 89 ? 13.697 41.692 23.779 1.00 39.41 107 SER A N 1
ATOM 550 C CA . SER A 1 89 ? 14.037 40.331 24.177 1.00 39.80 107 SER A CA 1
ATOM 551 C C . SER A 1 89 ? 15.530 40.155 24.406 1.00 35.32 107 SER A C 1
ATOM 552 O O . SER A 1 89 ? 15.947 39.103 24.904 1.00 35.64 107 SER A O 1
ATOM 555 N N . GLN A 1 90 ? 16.337 41.161 24.063 1.00 33.67 108 GLN A N 1
ATOM 556 C CA . GLN A 1 90 ? 17.780 41.089 24.196 1.00 39.67 108 GLN A CA 1
ATOM 557 C C . GLN A 1 90 ? 18.328 41.935 25.334 1.00 34.43 108 GLN A C 1
ATOM 558 O O . GLN A 1 90 ? 19.431 41.654 25.808 1.00 38.37 108 GLN A O 1
ATOM 564 N N . GLN A 1 91 ? 17.598 42.959 25.781 1.00 33.73 109 GLN A N 1
ATOM 565 C CA . GLN A 1 91 ? 17.953 43.605 27.040 1.00 32.70 109 GLN A CA 1
ATOM 566 C C . GLN A 1 91 ? 17.480 42.792 28.237 1.00 41.34 109 GLN A C 1
ATOM 567 O O . GLN A 1 91 ? 18.076 42.884 29.316 1.00 53.47 109 GLN A O 1
ATOM 573 N N . ILE A 1 92 ? 16.416 42.001 28.070 1.00 37.61 110 ILE A N 1
ATOM 574 C CA . ILE A 1 92 ? 16.032 41.052 29.110 1.00 39.19 110 ILE A CA 1
ATOM 575 C C . ILE A 1 92 ? 17.137 40.027 29.313 1.00 41.74 110 ILE A C 1
ATOM 576 O O . ILE A 1 92 ? 17.426 39.613 30.442 1.00 45.26 110 ILE A O 1
ATOM 581 N N . ASN A 1 93 ? 17.773 39.604 28.217 1.00 40.51 111 ASN A N 1
ATOM 582 C CA . ASN A 1 93 ? 18.847 38.622 28.308 1.00 39.27 111 ASN A CA 1
ATOM 583 C C . ASN A 1 93 ? 19.986 39.134 29.178 1.00 42.74 111 ASN A C 1
ATOM 584 O O . ASN A 1 93 ? 20.513 38.397 30.018 1.00 49.32 111 ASN A O 1
ATOM 589 N N . THR A 1 94 ? 20.374 40.398 29.000 1.00 43.91 112 THR A N 1
ATOM 590 C CA . THR A 1 94 ? 21.417 40.968 29.845 1.00 45.46 112 THR A CA 1
ATOM 591 C C . THR A 1 94 ? 20.951 41.074 31.290 1.00 49.90 112 THR A C 1
ATOM 592 O O . THR A 1 94 ? 21.687 40.715 32.214 1.00 54.94 112 THR A O 1
ATOM 596 N N . GLU A 1 95 ? 19.725 41.560 31.506 1.00 46.69 113 GLU A N 1
ATOM 597 C CA . GLU A 1 95 ? 19.171 41.597 32.856 1.00 51.08 113 GLU A CA 1
ATOM 598 C C . GLU A 1 95 ? 19.259 40.225 33.513 1.00 57.74 113 GLU A C 1
ATOM 599 O O . GLU A 1 95 ? 19.653 40.102 34.678 1.00 58.03 113 GLU A O 1
ATOM 605 N N . LEU A 1 96 ? 18.899 39.177 32.771 1.00 57.36 114 LEU A N 1
ATOM 606 C CA . LEU A 1 96 ? 19.037 37.819 33.284 1.00 50.23 114 LEU A CA 1
ATOM 607 C C . LEU A 1 96 ? 20.504 37.417 33.381 1.00 47.55 114 LEU A C 1
ATOM 608 O O . LEU A 1 96 ? 21.016 37.147 34.472 1.00 49.96 114 LEU A O 1
ATOM 613 N N . ARG A 1 97 ? 21.204 37.398 32.242 1.00 46.25 115 ARG A N 1
ATOM 614 C CA . ARG A 1 97 ? 22.542 36.817 32.182 1.00 42.25 115 ARG A CA 1
ATOM 615 C C . ARG A 1 97 ? 23.554 37.574 33.028 1.00 44.36 115 ARG A C 1
ATOM 616 O O . ARG A 1 97 ? 24.549 36.981 33.459 1.00 48.21 115 ARG A O 1
ATOM 624 N N . ASN A 1 98 ? 23.333 38.862 33.277 1.00 43.70 116 ASN A N 1
ATOM 625 C CA . ASN A 1 98 ? 24.285 39.640 34.057 1.00 49.61 116 ASN A CA 1
ATOM 626 C C . ASN A 1 98 ? 23.985 39.602 35.552 1.00 50.62 116 ASN A C 1
ATOM 627 O O . ASN A 1 98 ? 24.889 39.862 36.355 1.00 53.77 116 ASN A O 1
ATOM 632 N N . LYS A 1 99 ? 22.765 39.245 35.952 1.00 51.68 117 LYS A N 1
ATOM 633 C CA . LYS A 1 99 ? 22.500 38.883 37.338 1.00 49.77 117 LYS A CA 1
ATOM 634 C C . LYS A 1 99 ? 22.662 37.385 37.573 1.00 49.08 117 LYS A C 1
ATOM 635 O O . LYS A 1 99 ? 22.380 36.902 38.675 1.00 44.55 117 LYS A O 1
ATOM 641 N N . ILE A 1 100 ? 23.106 36.648 36.559 1.00 50.01 118 ILE A N 1
ATOM 642 C CA . ILE A 1 100 ? 23.644 35.306 36.728 1.00 48.00 118 ILE A CA 1
ATOM 643 C C . ILE A 1 100 ? 25.167 35.322 36.554 1.00 48.30 118 ILE A C 1
ATOM 644 O O . ILE A 1 100 ? 25.786 34.293 36.290 1.00 43.57 118 ILE A O 1
ATOM 649 N N . ARG A 1 101 ? 25.777 36.498 36.695 1.00 47.61 119 ARG A N 1
ATOM 650 C CA . ARG A 1 101 ? 27.223 36.656 36.805 1.00 45.68 119 ARG A CA 1
ATOM 651 C C . ARG A 1 101 ? 27.630 37.349 38.094 1.00 40.18 119 ARG A C 1
ATOM 652 O O . ARG A 1 101 ? 28.680 37.032 38.659 1.00 39.63 119 ARG A O 1
ATOM 660 N N . GLU A 1 102 ? 26.821 38.297 38.574 1.00 37.91 120 GLU A N 1
ATOM 661 C CA . GLU A 1 102 ? 27.027 38.836 39.913 1.00 41.83 120 GLU A CA 1
ATOM 662 C C . GLU A 1 102 ? 27.024 37.726 40.958 1.00 48.38 120 GLU A C 1
ATOM 663 O O . GLU A 1 102 ? 27.702 37.835 41.988 1.00 49.26 120 GLU A O 1
ATOM 669 N N . TYR A 1 103 ? 26.298 36.638 40.695 1.00 51.30 121 TYR A N 1
ATOM 670 C CA . TYR A 1 103 ? 26.361 35.438 41.522 1.00 50.41 121 TYR A CA 1
ATOM 671 C C . TYR A 1 103 ? 27.701 34.717 41.423 1.00 38.82 121 TYR A C 1
ATOM 672 O O . TYR A 1 103 ? 27.878 33.686 42.079 1.00 41.74 121 TYR A O 1
ATOM 681 N N . ILE A 1 104 ? 28.637 35.218 40.616 1.00 42.18 122 ILE A N 1
ATOM 682 C CA . ILE A 1 104 ? 30.018 34.745 40.648 1.00 42.63 122 ILE A CA 1
ATOM 683 C C . ILE A 1 104 ? 30.901 35.672 41.481 1.00 38.56 122 ILE A C 1
ATOM 684 O O . ILE A 1 104 ? 31.999 35.267 41.899 1.00 34.77 122 ILE A O 1
ATOM 689 N N . ASP A 1 105 ? 30.436 36.883 41.788 1.00 36.99 123 ASP A N 1
ATOM 690 C CA . ASP A 1 105 ? 31.123 37.676 42.800 1.00 36.23 123 ASP A CA 1
ATOM 691 C C . ASP A 1 105 ? 31.058 36.996 44.160 1.00 45.52 123 ASP A C 1
ATOM 692 O O . ASP A 1 105 ? 32.045 36.987 44.903 1.00 47.68 123 ASP A O 1
ATOM 697 N N . GLN A 1 106 ? 29.909 36.406 44.500 1.00 49.65 124 GLN A N 1
ATOM 698 C CA . GLN A 1 106 ? 29.790 35.738 45.792 1.00 48.19 124 GLN A CA 1
ATOM 699 C C . GLN A 1 106 ? 30.573 34.430 45.833 1.00 42.95 124 GLN A C 1
ATOM 700 O O . GLN A 1 106 ? 30.972 33.992 46.917 1.00 44.77 124 GLN A O 1
ATOM 706 N N . THR A 1 107 ? 30.819 33.800 44.683 1.00 44.38 125 THR A N 1
ATOM 707 C CA . THR A 1 107 ? 31.776 32.701 44.651 1.00 44.42 125 THR A CA 1
ATOM 708 C C . THR A 1 107 ? 33.217 33.208 44.642 1.00 42.81 125 THR A C 1
ATOM 709 O O . THR A 1 107 ? 34.146 32.432 44.394 1.00 48.43 125 THR A O 1
ATOM 713 N N . GLU A 1 108 ? 33.410 34.496 44.890 1.00 42.76 126 GLU A N 1
ATOM 714 C CA . GLU A 1 108 ? 34.682 35.083 45.291 1.00 48.27 126 GLU A CA 1
ATOM 715 C C . GLU A 1 108 ? 34.553 35.916 46.557 1.00 50.89 126 GLU A C 1
ATOM 716 O O . GLU A 1 108 ? 35.429 35.846 47.422 1.00 55.33 126 GLU A O 1
ATOM 722 N N . GLN A 1 109 ? 33.466 36.680 46.703 1.00 43.59 127 GLN A N 1
ATOM 723 C CA . GLN A 1 109 ? 33.276 37.478 47.909 1.00 43.56 127 GLN A CA 1
ATOM 724 C C . GLN A 1 109 ? 33.119 36.607 49.148 1.00 47.22 127 GLN A C 1
ATOM 725 O O . GLN A 1 109 ? 33.314 37.094 50.266 1.00 55.39 127 GLN A O 1
ATOM 731 N N . GLN A 1 110 ? 32.785 35.330 48.976 1.00 47.91 128 GLN A N 1
ATOM 732 C CA . GLN A 1 110 ? 32.704 34.395 50.090 1.00 48.47 128 GLN A CA 1
ATOM 733 C C . GLN A 1 110 ? 33.575 33.160 49.918 1.00 46.31 128 GLN A C 1
ATOM 734 O O . GLN A 1 110 ? 33.835 32.474 50.914 1.00 53.62 128 GLN A O 1
ATOM 740 N N . LYS A 1 111 ? 34.031 32.851 48.701 1.00 45.93 129 LYS A N 1
ATOM 741 C CA . LYS A 1 111 ? 35.018 31.792 48.512 1.00 52.24 129 LYS A CA 1
ATOM 742 C C . LYS A 1 111 ? 36.400 32.225 48.977 1.00 63.80 129 LYS A C 1
ATOM 743 O O . LYS A 1 111 ? 37.186 31.390 49.442 1.00 71.78 129 LYS A O 1
ATOM 749 N N . VAL A 1 112 ? 36.720 33.514 48.847 1.00 60.29 130 VAL A N 1
ATOM 750 C CA . VAL A 1 112 ? 37.978 34.025 49.381 1.00 64.70 130 VAL A CA 1
ATOM 751 C C . VAL A 1 112 ? 38.033 33.844 50.892 1.00 69.74 130 VAL A C 1
ATOM 752 O O . VAL A 1 112 ? 39.119 33.702 51.469 1.00 69.94 130 VAL A O 1
ATOM 756 N N . VAL A 1 113 ? 36.873 33.852 51.556 1.00 67.05 131 VAL A N 1
ATOM 757 C CA . VAL A 1 113 ? 36.831 33.612 52.993 1.00 64.44 131 VAL A CA 1
ATOM 758 C C . VAL A 1 113 ? 37.291 32.195 53.303 1.00 70.03 131 VAL A C 1
ATOM 759 O O . VAL A 1 113 ? 37.929 31.948 54.334 1.00 70.31 131 VAL A O 1
ATOM 763 N N . ALA A 1 114 ? 37.006 31.248 52.404 1.00 72.51 132 ALA A N 1
ATOM 764 C CA . ALA A 1 114 ? 37.537 29.898 52.548 1.00 77.14 132 ALA A CA 1
ATOM 765 C C . ALA A 1 114 ? 39.051 29.856 52.392 1.00 83.36 132 ALA A C 1
ATOM 766 O O . ALA A 1 114 ? 39.682 28.896 52.847 1.00 89.70 132 ALA A O 1
ATOM 768 N N . ALA A 1 115 ? 39.646 30.866 51.758 1.00 78.35 133 ALA A N 1
ATOM 769 C CA . ALA A 1 115 ? 41.088 30.932 51.571 1.00 79.47 133 ALA A CA 1
ATOM 770 C C . ALA A 1 115 ? 41.768 31.927 52.502 1.00 80.20 133 ALA A C 1
ATOM 771 O O . ALA A 1 115 ? 42.991 32.086 52.426 1.00 80.76 133 ALA A O 1
ATOM 773 N N . ASN A 1 116 ? 41.015 32.602 53.375 1.00 76.35 134 ASN A N 1
ATOM 774 C CA . ASN A 1 116 ? 41.615 33.607 54.243 1.00 72.98 134 ASN A CA 1
ATOM 775 C C . ASN A 1 116 ? 41.089 33.574 55.671 1.00 79.06 134 ASN A C 1
ATOM 776 O O . ASN A 1 116 ? 41.435 34.462 56.457 1.00 79.58 134 ASN A O 1
ATOM 781 N N . ALA A 1 117 ? 40.256 32.603 56.026 1.00 88.48 135 ALA A N 1
ATOM 782 C CA . ALA A 1 117 ? 39.894 32.358 57.413 1.00 87.11 135 ALA A CA 1
ATOM 783 C C . ALA A 1 117 ? 40.456 31.041 57.922 1.00 87.10 135 ALA A C 1
ATOM 784 O O . ALA A 1 117 ? 40.228 30.689 59.085 1.00 80.83 135 ALA A O 1
ATOM 786 N N . ILE A 1 118 ? 41.194 30.314 57.083 1.00 94.77 136 ILE A N 1
ATOM 787 C CA . ILE A 1 118 ? 41.748 29.012 57.433 1.00 93.81 136 ILE A CA 1
ATOM 788 C C . ILE A 1 118 ? 43.181 29.203 57.909 1.00 97.41 136 ILE A C 1
ATOM 789 O O . ILE A 1 118 ? 43.539 28.795 59.019 1.00 97.36 136 ILE A O 1
ATOM 794 N N . GLU A 1 119 ? 44.012 29.830 57.069 1.00 102.72 137 GLU A N 1
ATOM 795 C CA . GLU A 1 119 ? 45.397 30.137 57.408 1.00 104.66 137 GLU A CA 1
ATOM 796 C C . GLU A 1 119 ? 45.538 31.517 58.050 1.00 99.96 137 GLU A C 1
ATOM 797 O O . GLU A 1 119 ? 46.610 32.135 57.985 1.00 97.05 137 GLU A O 1
ATOM 803 N N . GLU A 1 120 ? 44.473 32.020 58.670 1.00 94.82 138 GLU A N 1
ATOM 804 C CA . GLU A 1 120 ? 44.512 33.271 59.415 1.00 92.29 138 GLU A CA 1
ATOM 805 C C . GLU A 1 120 ? 44.343 33.053 60.910 1.00 95.36 138 GLU A C 1
ATOM 806 O O . GLU A 1 120 ? 45.147 33.551 61.704 1.00 95.05 138 GLU A O 1
ATOM 812 N N . LEU A 1 121 ? 43.306 32.316 61.316 1.00 97.16 139 LEU A N 1
ATOM 813 C CA . LEU A 1 121 ? 43.178 31.933 62.718 1.00 95.05 139 LEU A CA 1
ATOM 814 C C . LEU A 1 121 ? 44.265 30.937 63.107 1.00 95.05 139 LEU A C 1
ATOM 815 O O . LEU A 1 121 ? 44.778 30.978 64.232 1.00 92.70 139 LEU A O 1
ATOM 820 N N . TYR A 1 122 ? 44.628 30.038 62.188 1.00 95.14 140 TYR A N 1
ATOM 821 C CA . TYR A 1 122 ? 45.721 29.103 62.436 1.00 94.51 140 TYR A CA 1
ATOM 822 C C . TYR A 1 122 ? 47.053 29.817 62.618 1.00 94.30 140 TYR A C 1
ATOM 823 O O . TYR A 1 122 ? 47.968 29.255 63.231 1.00 92.31 140 TYR A O 1
ATOM 832 N N . GLN A 1 123 ? 47.182 31.037 62.097 1.00 95.44 141 GLN A N 1
ATOM 833 C CA . GLN A 1 123 ? 48.372 31.850 62.301 1.00 93.04 141 GLN A CA 1
ATOM 834 C C . GLN A 1 123 ? 48.229 32.837 63.450 1.00 84.15 141 GLN A C 1
ATOM 835 O O . GLN A 1 123 ? 49.238 33.389 63.900 1.00 80.39 141 GLN A O 1
ATOM 841 N N . LYS A 1 124 ? 47.006 33.073 63.928 1.00 85.88 142 LYS A N 1
ATOM 842 C CA . LYS A 1 124 ? 46.819 33.979 65.055 1.00 89.38 142 LYS A CA 1
ATOM 843 C C . LYS A 1 124 ? 47.298 33.348 66.357 1.00 88.64 142 LYS A C 1
ATOM 844 O O . LYS A 1 124 ? 47.968 34.008 67.159 1.00 86.54 142 LYS A O 1
ATOM 850 N N . LYS A 1 125 ? 46.969 32.072 66.579 1.00 84.70 143 LYS A N 1
ATOM 851 C CA . LYS A 1 125 ? 47.302 31.409 67.839 1.00 79.55 143 LYS A CA 1
ATOM 852 C C . LYS A 1 125 ? 48.794 31.507 68.148 1.00 74.70 143 LYS A C 1
ATOM 853 O O . LYS A 1 125 ? 49.187 31.922 69.244 1.00 75.61 143 LYS A O 1
ATOM 859 N N . THR A 1 126 ? 49.642 31.128 67.187 1.00 78.15 144 THR A N 1
ATOM 860 C CA . THR A 1 126 ? 51.084 31.257 67.380 1.00 75.64 144 THR A CA 1
ATOM 861 C C . THR A 1 126 ? 51.495 32.716 67.537 1.00 69.91 144 THR A C 1
ATOM 862 O O . THR A 1 126 ? 52.424 33.025 68.294 1.00 67.19 144 THR A O 1
ATOM 866 N N . ALA A 1 127 ? 50.790 33.630 66.863 1.00 75.65 145 ALA A N 1
ATOM 867 C CA . ALA A 1 127 ? 51.156 35.041 66.890 1.00 75.51 145 ALA A CA 1
ATOM 868 C C . ALA A 1 127 ? 50.998 35.668 68.269 1.00 85.30 145 ALA A C 1
ATOM 869 O O . ALA A 1 127 ? 51.604 36.714 68.526 1.00 87.36 145 ALA A O 1
ATOM 871 N N . LEU A 1 128 ? 50.202 35.068 69.159 1.00 85.53 146 LEU A N 1
ATOM 872 C CA . LEU A 1 128 ? 50.095 35.565 70.526 1.00 83.65 146 LEU A CA 1
ATOM 873 C C . LEU A 1 128 ? 50.906 34.758 71.532 1.00 75.94 146 LEU A C 1
ATOM 874 O O . LEU A 1 128 ? 51.152 35.254 72.637 1.00 72.32 146 LEU A O 1
ATOM 879 N N . GLU A 1 129 ? 51.322 33.535 71.188 1.00 72.18 147 GLU A N 1
ATOM 880 C CA . GLU A 1 129 ? 52.243 32.811 72.058 1.00 67.92 147 GLU A CA 1
ATOM 881 C C . GLU A 1 129 ? 53.572 33.547 72.165 1.00 70.71 147 GLU A C 1
ATOM 882 O O . GLU A 1 129 ? 54.185 33.591 73.238 1.00 71.82 147 GLU A O 1
ATOM 888 N N . ILE A 1 130 ? 54.036 34.124 71.053 1.00 68.70 148 ILE A N 1
ATOM 889 C CA . ILE A 1 130 ? 55.171 35.045 71.092 1.00 66.20 148 ILE A CA 1
ATOM 890 C C . ILE A 1 130 ? 54.898 36.177 72.071 1.00 69.96 148 ILE A C 1
ATOM 891 O O . ILE A 1 130 ? 55.734 36.512 72.920 1.00 64.21 148 ILE A O 1
ATOM 896 N N . ASP A 1 131 ? 53.709 36.776 71.961 1.00 73.01 149 ASP A N 1
ATOM 897 C CA . ASP A 1 131 ? 53.428 38.053 72.610 1.00 76.91 149 ASP A CA 1
ATOM 898 C C . ASP A 1 131 ? 53.621 37.971 74.119 1.00 72.63 149 ASP A C 1
ATOM 899 O O . ASP A 1 131 ? 54.219 38.864 74.730 1.00 70.69 149 ASP A O 1
ATOM 904 N N . LEU A 1 132 ? 53.125 36.902 74.741 1.00 66.11 150 LEU A N 1
ATOM 905 C CA . LEU A 1 132 ? 53.269 36.774 76.185 1.00 63.55 150 LEU A CA 1
ATOM 906 C C . LEU A 1 132 ? 54.606 36.159 76.576 1.00 69.05 150 LEU A C 1
ATOM 907 O O . LEU A 1 132 ? 55.117 36.451 77.663 1.00 69.96 150 LEU A O 1
ATOM 912 N N . SER A 1 133 ? 55.186 35.315 75.716 1.00 68.23 151 SER A N 1
ATOM 913 C CA . SER A 1 133 ? 56.513 34.774 75.998 1.00 58.94 151 SER A CA 1
ATOM 914 C C . SER A 1 133 ? 57.553 35.885 76.053 1.00 55.69 151 SER A C 1
ATOM 915 O O . SER A 1 133 ? 58.407 35.903 76.947 1.00 51.91 151 SER A O 1
ATOM 918 N N . LYS A 1 134 ? 57.498 36.819 75.101 1.00 60.43 152 LYS A N 1
ATOM 919 C CA . LYS A 1 134 ? 58.341 38.007 75.181 1.00 60.09 152 LYS A CA 1
ATOM 920 C C . LYS A 1 134 ? 58.012 38.822 76.426 1.00 56.70 152 LYS A C 1
ATOM 921 O O . LYS A 1 134 ? 58.913 39.337 77.097 1.00 53.90 152 LYS A O 1
ATOM 927 N N . LYS A 1 135 ? 56.721 38.953 76.748 1.00 57.40 153 LYS A N 1
ATOM 928 C CA . LYS A 1 135 ? 56.337 39.604 77.995 1.00 53.74 153 LYS A CA 1
ATOM 929 C C . LYS A 1 135 ? 56.843 38.831 79.204 1.00 51.25 153 LYS A C 1
ATOM 930 O O . LYS A 1 135 ? 57.171 39.433 80.231 1.00 45.42 153 LYS A O 1
ATOM 936 N N . LYS A 1 136 ? 56.908 37.501 79.102 1.00 57.50 154 LYS A N 1
ATOM 937 C CA . LYS A 1 136 ? 57.525 36.709 80.160 1.00 59.06 154 LYS A CA 1
ATOM 938 C C . LYS A 1 136 ? 59.037 36.883 80.172 1.00 59.25 154 LYS A C 1
ATOM 939 O O . LYS A 1 136 ? 59.668 36.740 81.225 1.00 58.52 154 LYS A O 1
ATOM 945 N N . ASP A 1 137 ? 59.633 37.181 79.015 1.00 55.25 155 ASP A N 1
ATOM 946 C CA . ASP A 1 137 ? 61.064 37.462 78.969 1.00 50.28 155 ASP A CA 1
ATOM 947 C C . ASP A 1 137 ? 61.363 38.830 79.572 1.00 51.85 155 ASP A C 1
ATOM 948 O O . ASP A 1 137 ? 62.240 38.962 80.434 1.00 51.21 155 ASP A O 1
ATOM 953 N N . ALA A 1 138 ? 60.638 39.862 79.129 1.00 58.40 156 ALA A N 1
ATOM 954 C CA . ALA A 1 138 ? 60.800 41.188 79.717 1.00 56.41 156 ALA A CA 1
ATOM 955 C C . ALA A 1 138 ? 60.404 41.197 81.186 1.00 56.07 156 ALA A C 1
ATOM 956 O O . ALA A 1 138 ? 60.915 42.013 81.962 1.00 58.46 156 ALA A O 1
ATOM 958 N N . TYR A 1 139 ? 59.492 40.307 81.585 1.00 59.99 157 TYR A N 1
ATOM 959 C CA . TYR A 1 139 ? 59.213 40.126 83.004 1.00 61.05 157 TYR A CA 1
ATOM 960 C C . TYR A 1 139 ? 60.371 39.439 83.714 1.00 61.25 157 TYR A C 1
ATOM 961 O O . TYR A 1 139 ? 60.600 39.687 84.903 1.00 67.72 157 TYR A O 1
ATOM 970 N N . GLU A 1 140 ? 61.118 38.588 83.004 1.00 54.55 158 GLU A N 1
ATOM 971 C CA . GLU A 1 140 ? 62.277 37.910 83.571 1.00 50.53 158 GLU A CA 1
ATOM 972 C C . GLU A 1 140 ? 63.566 38.678 83.327 1.00 49.05 158 GLU A C 1
ATOM 973 O O . GLU A 1 140 ? 64.638 38.074 83.184 1.00 45.91 158 GLU A O 1
ATOM 979 N N . TYR A 1 141 ? 63.478 40.005 83.277 1.00 56.94 159 TYR A N 1
ATOM 980 C CA . TYR A 1 141 ? 64.622 40.901 83.227 1.00 57.21 159 TYR A CA 1
ATOM 981 C C . TYR A 1 141 ? 65.240 41.123 84.596 1.00 58.83 159 TYR A C 1
ATOM 982 O O . TYR A 1 141 ? 65.974 42.100 84.788 1.00 60.52 159 TYR A O 1
ATOM 991 N N . SER A 1 142 ? 64.949 40.238 85.552 1.00 61.11 160 SER A N 1
ATOM 992 C CA . SER A 1 142 ? 65.508 40.336 86.892 1.00 61.55 160 SER A CA 1
ATOM 993 C C . SER A 1 142 ? 66.944 39.839 86.969 1.00 57.33 160 SER A C 1
ATOM 994 O O . SER A 1 142 ? 67.611 40.090 87.978 1.00 54.76 160 SER A O 1
ATOM 997 N N . CYS A 1 143 ? 67.434 39.139 85.940 1.00 52.77 161 CYS A N 1
ATOM 998 C CA . CYS A 1 143 ? 68.866 38.881 85.847 1.00 49.16 161 CYS A CA 1
ATOM 999 C C . CYS A 1 143 ? 69.655 40.179 85.918 1.00 54.10 161 CYS A C 1
ATOM 1000 O O . CYS A 1 143 ? 70.760 40.211 86.472 1.00 60.11 161 CYS A O 1
ATOM 1003 N N . ASN A 1 144 ? 69.097 41.261 85.374 1.00 50.10 162 ASN A N 1
ATOM 1004 C CA . ASN A 1 144 ? 69.737 42.567 85.459 1.00 52.86 162 ASN A CA 1
ATOM 1005 C C . ASN A 1 144 ? 69.515 43.211 86.822 1.00 54.20 162 ASN A C 1
ATOM 1006 O O . ASN A 1 144 ? 70.409 43.883 87.347 1.00 58.15 162 ASN A O 1
ATOM 1011 N N . LYS A 1 145 ? 68.332 43.015 87.409 1.00 54.95 163 LYS A N 1
ATOM 1012 C CA . LYS A 1 145 ? 68.009 43.698 88.657 1.00 59.54 163 LYS A CA 1
ATOM 1013 C C . LYS A 1 145 ? 68.842 43.181 89.823 1.00 51.52 163 LYS A C 1
ATOM 1014 O O . LYS A 1 145 ? 69.114 43.932 90.766 1.00 52.66 163 LYS A O 1
ATOM 1020 N N . LEU A 1 146 ? 69.249 41.913 89.786 1.00 48.99 164 LEU A N 1
ATOM 1021 C CA . LEU A 1 146 ? 70.141 41.380 90.805 1.00 46.00 164 LEU A CA 1
ATOM 1022 C C . LEU A 1 146 ? 71.607 41.555 90.451 1.00 45.38 164 LEU A C 1
ATOM 1023 O O . LEU A 1 146 ? 72.449 41.558 91.354 1.00 47.99 164 LEU A O 1
ATOM 1028 N N . ASN A 1 147 ? 71.931 41.692 89.163 1.00 47.47 165 ASN A N 1
ATOM 1029 C CA . ASN A 1 147 ? 73.284 42.079 88.782 1.00 50.10 165 ASN A CA 1
ATOM 1030 C C . ASN A 1 147 ? 73.583 43.510 89.212 1.00 52.83 165 ASN A C 1
ATOM 1031 O O . ASN A 1 147 ? 74.712 43.823 89.611 1.00 49.94 165 ASN A O 1
ATOM 1036 N N . SER A 1 148 ? 72.586 44.394 89.128 1.00 54.11 166 SER A N 1
ATOM 1037 C CA . SER A 1 148 ? 72.772 45.767 89.586 1.00 52.50 166 SER A CA 1
ATOM 1038 C C . SER A 1 148 ? 73.085 45.802 91.076 1.00 53.17 166 SER A C 1
ATOM 1039 O O . SER A 1 148 ? 74.023 46.480 91.510 1.00 52.62 166 SER A O 1
ATOM 1042 N N . TYR A 1 149 ? 72.312 45.066 91.877 1.00 55.57 167 TYR A N 1
ATOM 1043 C CA . TYR A 1 149 ? 72.568 44.970 93.308 1.00 55.72 167 TYR A CA 1
ATOM 1044 C C . TYR A 1 149 ? 73.752 44.073 93.641 1.00 43.80 167 TYR A C 1
ATOM 1045 O O . TYR A 1 149 ? 74.220 44.094 94.784 1.00 43.59 167 TYR A O 1
ATOM 1054 N N . MET A 1 150 ? 74.242 43.286 92.684 1.00 45.10 168 MET A N 1
ATOM 1055 C CA . MET A 1 150 ? 75.454 42.511 92.915 1.00 44.92 168 MET A CA 1
ATOM 1056 C C . MET A 1 150 ? 76.680 43.410 92.820 1.00 44.39 168 MET A C 1
ATOM 1057 O O . MET A 1 150 ? 77.550 43.383 93.698 1.00 46.17 168 MET A O 1
ATOM 1062 N N . ARG A 1 151 ? 76.755 44.228 91.766 1.00 41.36 169 ARG A N 1
ATOM 1063 C CA . ARG A 1 151 ? 77.902 45.116 91.605 1.00 43.41 169 ARG A CA 1
ATOM 1064 C C . ARG A 1 151 ? 77.984 46.129 92.737 1.00 42.18 169 ARG A C 1
ATOM 1065 O O . ARG A 1 151 ? 79.077 46.431 93.229 1.00 46.10 169 ARG A O 1
ATOM 1073 N N . GLN A 1 152 ? 76.840 46.667 93.164 1.00 41.59 170 GLN A N 1
ATOM 1074 C CA . GLN A 1 152 ? 76.854 47.674 94.219 1.00 44.48 170 GLN A CA 1
ATOM 1075 C C . GLN A 1 152 ? 77.425 47.120 95.518 1.00 37.81 170 GLN A C 1
ATOM 1076 O O . GLN A 1 152 ? 77.943 47.883 96.340 1.00 40.30 170 GLN A O 1
ATOM 1082 N N . THR A 1 153 ? 77.349 45.805 95.722 1.00 33.49 171 THR A N 1
ATOM 1083 C CA . THR A 1 153 ? 78.055 45.207 96.849 1.00 34.69 171 THR A CA 1
ATOM 1084 C C . THR A 1 153 ? 79.559 45.222 96.608 1.00 39.84 171 THR A C 1
ATOM 1085 O O . THR A 1 153 ? 80.338 45.595 97.494 1.00 43.03 171 THR A O 1
ATOM 1089 N N . LYS A 1 154 ? 79.984 44.829 95.404 1.00 35.54 172 LYS A N 1
ATOM 1090 C CA . LYS A 1 154 ? 81.404 44.847 95.070 1.00 31.82 172 LYS A CA 1
ATOM 1091 C C . LYS A 1 154 ? 81.951 46.269 95.054 1.00 33.38 172 LYS A C 1
ATOM 1092 O O . LYS A 1 154 ? 83.109 46.501 95.423 1.00 32.74 172 LYS A O 1
ATOM 1098 N N . LYS A 1 155 ? 81.135 47.231 94.614 1.00 35.67 173 LYS A N 1
ATOM 1099 C CA . LYS A 1 155 ? 81.557 48.629 94.605 1.00 34.42 173 LYS A CA 1
ATOM 1100 C C . LYS A 1 155 ? 81.840 49.132 96.014 1.00 35.57 173 LYS A C 1
ATOM 1101 O O . LYS A 1 155 ? 82.835 49.828 96.246 1.00 39.87 173 LYS A O 1
ATOM 1107 N N . MET A 1 156 ? 80.979 48.793 96.967 1.00 37.49 174 MET A N 1
ATOM 1108 C CA . MET A 1 156 ? 81.100 49.313 98.321 1.00 41.80 174 MET A CA 1
ATOM 1109 C C . MET A 1 156 ? 82.064 48.501 99.173 1.00 34.59 174 MET A C 1
ATOM 1110 O O . MET A 1 156 ? 82.295 48.854 100.334 1.00 30.74 174 MET A O 1
ATOM 1115 N N . THR A 1 157 ? 82.628 47.425 98.626 1.00 34.09 175 THR A N 1
ATOM 1116 C CA . THR A 1 157 ? 83.606 46.624 99.346 1.00 38.79 175 THR A CA 1
ATOM 1117 C C . THR A 1 157 ? 85.002 47.230 99.279 1.00 38.17 175 THR A C 1
ATOM 1118 O O . THR A 1 157 ? 85.889 46.799 100.024 1.00 37.17 175 THR A O 1
ATOM 1122 N N . GLY A 1 158 ? 85.208 48.236 98.427 1.00 34.97 176 GLY A N 1
ATOM 1123 C CA . GLY A 1 158 ? 86.466 48.959 98.449 1.00 37.09 176 GLY A CA 1
ATOM 1124 C C . GLY A 1 158 ? 86.735 49.628 99.783 1.00 49.62 176 GLY A C 1
ATOM 1125 O O . GLY A 1 158 ? 87.890 49.881 100.134 1.00 52.78 176 GLY A O 1
ATOM 1126 N N . ARG A 1 159 ? 85.675 49.931 100.537 1.00 60.59 177 ARG A N 1
ATOM 1127 C CA . ARG A 1 159 ? 85.803 50.523 101.864 1.00 63.46 177 ARG A CA 1
ATOM 1128 C C . ARG A 1 159 ? 86.040 49.477 102.945 1.00 63.91 177 ARG A C 1
ATOM 1129 O O . ARG A 1 159 ? 86.601 49.805 103.999 1.00 66.10 177 ARG A O 1
ATOM 1137 N N . GLU A 1 160 ? 85.651 48.225 102.692 1.00 63.80 178 GLU A N 1
ATOM 1138 C CA . GLU A 1 160 ? 85.905 47.101 103.592 1.00 60.79 178 GLU A CA 1
ATOM 1139 C C . GLU A 1 160 ? 85.234 47.305 104.957 1.00 73.51 178 GLU A C 1
ATOM 1140 O O . GLU A 1 160 ? 85.874 47.602 105.972 1.00 72.92 178 GLU A O 1
ATOM 1146 N N . LEU A 1 161 ? 83.899 47.167 104.938 1.00 75.46 179 LEU A N 1
ATOM 1147 C CA . LEU A 1 161 ? 83.087 47.115 106.152 1.00 70.66 179 LEU A CA 1
ATOM 1148 C C . LEU A 1 161 ? 82.930 45.678 106.675 1.00 68.17 179 LEU A C 1
ATOM 1149 O O . LEU A 1 161 ? 81.929 45.343 107.330 1.00 57.49 179 LEU A O 1
ATOM 1154 N N . ASP A 1 162 ? 83.923 44.833 106.373 1.00 66.43 180 ASP A N 1
ATOM 1155 C CA . ASP A 1 162 ? 84.367 43.643 107.105 1.00 57.19 180 ASP A CA 1
ATOM 1156 C C . ASP A 1 162 ? 83.620 42.317 106.951 1.00 56.15 180 ASP A C 1
ATOM 1157 O O . ASP A 1 162 ? 84.196 41.269 107.267 1.00 59.14 180 ASP A O 1
ATOM 1162 N N . LYS A 1 163 ? 82.372 42.299 106.473 1.00 60.16 181 LYS A N 1
ATOM 1163 C CA . LYS A 1 163 ? 81.817 41.018 106.041 1.00 56.57 181 LYS A CA 1
ATOM 1164 C C . LYS A 1 163 ? 80.688 41.194 105.029 1.00 43.68 181 LYS A C 1
ATOM 1165 O O . LYS A 1 163 ? 79.741 40.399 105.014 1.00 39.89 181 LYS A O 1
ATOM 1171 N N . TYR A 1 164 ? 80.748 42.245 104.212 1.00 46.38 182 TYR A N 1
ATOM 1172 C CA . TYR A 1 164 ? 79.861 42.330 103.060 1.00 43.95 182 TYR A CA 1
ATOM 1173 C C . TYR A 1 164 ? 80.088 41.173 102.097 1.00 42.92 182 TYR A C 1
ATOM 1174 O O . TYR A 1 164 ? 79.247 40.928 101.225 1.00 43.22 182 TYR A O 1
ATOM 1183 N N . ASN A 1 165 ? 81.207 40.456 102.246 1.00 41.60 183 ASN A N 1
ATOM 1184 C CA . ASN A 1 165 ? 81.526 39.344 101.359 1.00 40.28 183 ASN A CA 1
ATOM 1185 C C . ASN A 1 165 ? 80.516 38.210 101.485 1.00 41.12 183 ASN A C 1
ATOM 1186 O O . ASN A 1 165 ? 80.265 37.491 100.510 1.00 41.05 183 ASN A O 1
ATOM 1191 N N . LEU A 1 166 ? 79.941 38.020 102.675 1.00 44.33 184 LEU A N 1
ATOM 1192 C CA . LEU A 1 166 ? 78.867 37.043 102.823 1.00 40.19 184 LEU A CA 1
ATOM 1193 C C . LEU A 1 166 ? 77.670 37.435 101.968 1.00 35.61 184 LEU A C 1
ATOM 1194 O O . LEU A 1 166 ? 77.120 36.605 101.233 1.00 34.15 184 LEU A O 1
ATOM 1199 N N . LYS A 1 167 ? 77.246 38.701 102.064 1.00 36.84 185 LYS A N 1
ATOM 1200 C CA . LYS A 1 167 ? 76.216 39.220 101.169 1.00 35.81 185 LYS A CA 1
ATOM 1201 C C . LYS A 1 167 ? 76.569 38.948 99.715 1.00 36.15 185 LYS A C 1
ATOM 1202 O O . LYS A 1 167 ? 75.699 38.601 98.907 1.00 35.45 185 LYS A O 1
ATOM 1208 N N . ILE A 1 168 ? 77.850 39.102 99.371 1.00 38.47 186 ILE A N 1
ATOM 1209 C CA . ILE A 1 168 ? 78.286 38.963 97.985 1.00 34.97 186 ILE A CA 1
ATOM 1210 C C . ILE A 1 168 ? 78.105 37.529 97.508 1.00 35.04 186 ILE A C 1
ATOM 1211 O O . ILE A 1 168 ? 77.741 37.289 96.349 1.00 37.97 186 ILE A O 1
ATOM 1216 N N . ARG A 1 169 ? 78.354 36.554 98.388 1.00 34.05 187 ARG A N 1
ATOM 1217 C CA . ARG A 1 169 ? 78.024 35.173 98.049 1.00 31.17 187 ARG A CA 1
ATOM 1218 C C . ARG A 1 169 ? 76.557 35.049 97.662 1.00 30.74 187 ARG A C 1
ATOM 1219 O O . ARG A 1 169 ? 76.230 34.511 96.598 1.00 29.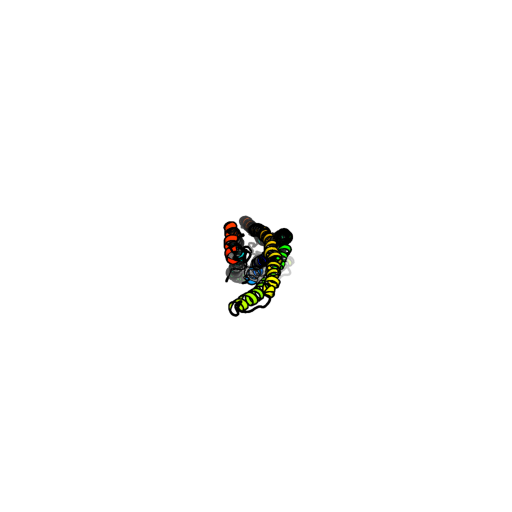80 187 ARG A O 1
ATOM 1227 N N . GLN A 1 170 ? 75.661 35.578 98.502 1.00 33.84 188 GLN A N 1
ATOM 1228 C CA . GLN A 1 170 ? 74.226 35.468 98.256 1.00 35.83 188 GLN A CA 1
ATOM 1229 C C . GLN A 1 170 ? 73.864 35.952 96.855 1.00 39.32 188 GLN A C 1
ATOM 1230 O O . GLN A 1 170 ? 73.302 35.203 96.047 1.00 40.83 188 GLN A O 1
ATOM 1236 N N . ALA A 1 171 ? 74.192 37.210 96.548 1.00 35.62 189 ALA A N 1
ATOM 1237 C CA . ALA A 1 171 ? 73.926 37.738 95.216 1.00 34.21 189 ALA A CA 1
ATOM 1238 C C . ALA A 1 171 ? 74.692 36.983 94.139 1.00 35.82 189 ALA A C 1
ATOM 1239 O O . ALA A 1 171 ? 74.275 36.992 92.977 1.00 36.82 189 ALA A O 1
ATOM 1241 N N . ALA A 1 172 ? 75.799 36.326 94.494 1.00 33.58 190 ALA A N 1
ATOM 1242 C CA . ALA A 1 172 ? 76.499 35.494 93.523 1.00 33.38 190 ALA A CA 1
ATOM 1243 C C . ALA A 1 172 ? 75.714 34.221 93.229 1.00 37.49 190 ALA A C 1
ATOM 1244 O O . ALA A 1 172 ? 75.537 33.848 92.063 1.00 41.35 190 ALA A O 1
ATOM 1246 N N . LEU A 1 173 ? 75.240 33.532 94.274 1.00 38.19 191 LEU A N 1
ATOM 1247 C CA . LEU A 1 173 ? 74.358 32.394 94.036 1.00 36.13 191 LEU A CA 1
ATOM 1248 C C . LEU A 1 173 ? 73.031 32.831 93.438 1.00 32.70 191 LEU A C 1
ATOM 1249 O O . LEU A 1 173 ? 72.448 32.101 92.629 1.00 32.50 191 LEU A O 1
ATOM 1254 N N . ALA A 1 174 ? 72.534 34.006 93.827 1.00 28.07 192 ALA A N 1
ATOM 1255 C CA . ALA A 1 174 ? 71.279 34.488 93.266 1.00 29.73 192 ALA A CA 1
ATOM 1256 C C . ALA A 1 174 ? 71.420 34.750 91.772 1.00 37.91 192 ALA A C 1
ATOM 1257 O O . ALA A 1 174 ? 70.591 34.303 90.974 1.00 42.38 192 ALA A O 1
ATOM 1259 N N . VAL A 1 175 ? 72.491 35.442 91.372 1.00 40.32 193 VAL A N 1
ATOM 1260 C CA . VAL A 1 175 ? 72.693 35.763 89.960 1.00 35.13 193 VAL A CA 1
ATOM 1261 C C . VAL A 1 175 ? 72.783 34.489 89.128 1.00 40.51 193 VAL A C 1
ATOM 1262 O O . VAL A 1 175 ? 72.242 34.416 88.018 1.00 46.62 193 VAL A O 1
ATOM 1266 N N . LYS A 1 176 ? 73.450 33.461 89.658 1.00 40.58 194 LYS A N 1
ATOM 1267 C CA . LYS A 1 176 ? 73.589 32.206 88.926 1.00 31.64 194 LYS A CA 1
ATOM 1268 C C . LYS A 1 176 ? 72.229 31.587 88.631 1.00 31.57 194 LYS A C 1
ATOM 1269 O O . LYS A 1 176 ? 71.952 31.180 87.498 1.00 39.47 194 LYS A O 1
ATOM 1275 N N . LYS A 1 177 ? 71.368 31.501 89.646 1.00 34.43 195 LYS A N 1
ATOM 1276 C CA . LYS A 1 177 ? 70.052 30.901 89.450 1.00 45.01 195 LYS A CA 1
ATOM 1277 C C . LYS A 1 177 ? 69.195 31.728 88.504 1.00 44.99 195 LYS A C 1
ATOM 1278 O O . LYS A 1 177 ? 68.468 31.176 87.670 1.00 52.62 195 LYS A O 1
ATOM 1284 N N . MET A 1 178 ? 69.261 33.053 88.618 1.00 39.70 196 MET A N 1
ATOM 1285 C CA . MET A 1 178 ? 68.308 33.905 87.923 1.00 44.08 196 MET A CA 1
ATOM 1286 C C . MET A 1 178 ? 68.708 34.200 86.482 1.00 45.08 196 MET A C 1
ATOM 1287 O O . MET A 1 178 ? 67.858 34.645 85.703 1.00 51.61 196 MET A O 1
ATOM 1292 N N . ASP A 1 179 ? 69.967 33.971 86.101 1.00 39.18 197 ASP A N 1
ATOM 1293 C CA . ASP A 1 179 ? 70.276 33.961 84.675 1.00 37.16 197 ASP A CA 1
ATOM 1294 C C . ASP A 1 179 ? 69.977 32.601 84.061 1.00 45.43 197 ASP A C 1
ATOM 1295 O O . ASP A 1 179 ? 69.671 32.519 82.867 1.00 54.62 197 ASP A O 1
ATOM 1300 N N . ALA A 1 180 ? 70.056 31.535 84.865 1.00 47.58 198 ALA A N 1
ATOM 1301 C CA . ALA A 1 180 ? 69.566 30.227 84.444 1.00 45.05 198 ALA A CA 1
ATOM 1302 C C . ALA A 1 180 ? 68.082 30.265 84.113 1.00 43.28 198 ALA A C 1
ATOM 1303 O O . ALA A 1 180 ? 67.600 29.409 83.363 1.00 46.84 198 ALA A O 1
ATOM 1305 N N . GLU A 1 181 ? 67.345 31.226 84.671 1.00 42.34 199 GLU A N 1
ATOM 1306 C CA . GLU A 1 181 ? 66.000 31.517 84.188 1.00 45.03 199 GLU A CA 1
ATOM 1307 C C . GLU A 1 181 ? 66.064 32.260 82.862 1.00 44.92 199 GLU A C 1
ATOM 1308 O O . GLU A 1 181 ? 65.422 31.870 81.879 1.00 46.42 199 GLU A O 1
ATOM 1314 N N . TYR A 1 182 ? 66.829 33.354 82.833 1.00 44.55 200 TYR A N 1
ATOM 1315 C CA . TYR A 1 182 ? 66.946 34.185 81.640 1.00 46.86 200 TYR A CA 1
ATOM 1316 C C . TYR A 1 182 ? 67.375 33.373 80.421 1.00 49.49 200 TYR A C 1
ATOM 1317 O O . TYR A 1 182 ? 66.790 33.505 79.341 1.00 52.85 200 TYR A O 1
ATOM 1326 N N . ARG A 1 183 ? 68.397 32.526 80.574 1.00 48.14 201 ARG A N 1
ATOM 1327 C CA . ARG A 1 183 ? 68.821 31.687 79.457 1.00 46.87 201 ARG A CA 1
ATOM 1328 C C . ARG A 1 183 ? 67.723 30.713 79.050 1.00 51.26 201 ARG A C 1
ATOM 1329 O O . ARG A 1 183 ? 67.573 30.395 77.864 1.00 54.14 201 ARG A O 1
ATOM 1337 N N . GLU A 1 184 ? 66.950 30.222 80.022 1.00 50.60 202 GLU A N 1
ATOM 1338 C CA . GLU A 1 184 ? 65.865 29.295 79.713 1.00 51.09 202 GLU A CA 1
ATOM 1339 C C . GLU A 1 184 ? 64.745 29.997 78.956 1.00 48.64 202 GLU A C 1
ATOM 1340 O O . GLU A 1 184 ? 64.271 29.502 77.927 1.00 49.02 202 GLU A O 1
ATOM 1346 N N . THR A 1 185 ? 64.306 31.153 79.456 1.00 49.22 203 THR A N 1
ATOM 1347 C CA . THR A 1 185 ? 63.244 31.896 78.788 1.00 52.83 203 THR A CA 1
ATOM 1348 C C . THR A 1 185 ? 63.700 32.422 77.431 1.00 50.01 203 THR A C 1
ATOM 1349 O O . THR A 1 185 ? 62.883 32.565 76.514 1.00 48.85 203 THR A O 1
ATOM 1353 N N . ASN A 1 186 ? 64.999 32.680 77.271 1.00 51.51 204 ASN A N 1
ATOM 1354 C CA . ASN A 1 186 ? 65.487 33.245 76.018 1.00 53.55 204 ASN A CA 1
ATOM 1355 C C . ASN A 1 186 ? 65.580 32.197 74.916 1.00 55.10 204 ASN A C 1
ATOM 1356 O O . ASN A 1 186 ? 65.183 32.463 73.777 1.00 61.56 204 ASN A O 1
ATOM 1361 N N . GLU A 1 187 ? 66.106 31.009 75.225 1.00 57.67 205 GLU A N 1
ATOM 1362 C CA . GLU A 1 187 ? 66.158 29.952 74.218 1.00 57.82 205 GLU A CA 1
ATOM 1363 C C . GLU A 1 187 ? 64.756 29.543 73.784 1.00 54.45 205 GLU A C 1
ATOM 1364 O O . GLU A 1 187 ? 64.511 29.292 72.598 1.00 48.64 205 GLU A O 1
ATOM 1370 N N . LEU A 1 188 ? 63.818 29.477 74.731 1.00 51.47 206 LEU A N 1
ATOM 1371 C CA . LEU A 1 188 ? 62.444 29.135 74.381 1.00 50.30 206 LEU A CA 1
ATOM 1372 C C . LEU A 1 188 ? 61.828 30.206 73.490 1.00 49.66 206 LEU A C 1
ATOM 1373 O O . LEU A 1 188 ? 61.336 29.909 72.395 1.00 53.21 206 LEU A O 1
ATOM 1378 N N . LEU A 1 189 ? 61.864 31.465 73.935 1.00 49.02 207 LEU A N 1
ATOM 1379 C CA . LEU A 1 189 ? 61.351 32.562 73.120 1.00 44.78 207 LEU A CA 1
ATOM 1380 C C . LEU A 1 189 ? 62.101 32.690 71.801 1.00 37.64 207 LEU A C 1
ATOM 1381 O O . LEU A 1 189 ? 61.554 33.242 70.843 1.00 35.27 207 LEU A O 1
ATOM 1386 N N . LEU A 1 190 ? 63.333 32.187 71.725 1.00 39.76 208 LEU A N 1
ATOM 1387 C CA . LEU A 1 190 ? 64.062 32.197 70.462 1.00 41.27 208 LEU A CA 1
ATOM 1388 C C . LEU A 1 190 ? 63.343 31.351 69.419 1.00 50.40 208 LEU A C 1
ATOM 1389 O O . LEU A 1 190 ? 62.953 31.846 68.356 1.00 52.40 208 LEU A O 1
ATOM 1394 N N . THR A 1 191 ? 63.149 30.063 69.715 1.00 54.93 209 THR A N 1
ATOM 1395 C CA . THR A 1 191 ? 62.498 29.180 68.756 1.00 51.03 209 THR A CA 1
ATOM 1396 C C . THR A 1 191 ? 61.012 29.480 68.610 1.00 43.39 209 THR A C 1
ATOM 1397 O O . THR A 1 191 ? 60.425 29.130 67.583 1.00 47.29 209 THR A O 1
ATOM 1401 N N . VAL A 1 192 ? 60.390 30.123 69.603 1.00 40.32 210 VAL A N 1
ATOM 1402 C CA . VAL A 1 192 ? 58.991 30.514 69.459 1.00 38.52 210 VAL A CA 1
ATOM 1403 C C . VAL A 1 192 ? 58.845 31.551 68.355 1.00 41.64 210 VAL A C 1
ATOM 1404 O O . VAL A 1 192 ? 57.853 31.550 67.615 1.00 45.68 210 VAL A O 1
ATOM 1408 N N . THR A 1 193 ? 59.835 32.434 68.205 1.00 45.90 211 THR A N 1
ATOM 1409 C CA . THR A 1 193 ? 59.857 33.377 67.093 1.00 45.09 211 THR A CA 1
ATOM 1410 C C . THR A 1 193 ? 60.618 32.847 65.886 1.00 51.84 211 THR A C 1
ATOM 1411 O O . THR A 1 193 ? 60.265 33.182 64.749 1.00 58.58 211 THR A O 1
ATOM 1415 N N . ARG A 1 194 ? 61.663 32.042 66.101 1.00 47.89 212 ARG A N 1
ATOM 1416 C CA . ARG A 1 194 ? 62.347 31.420 64.972 1.00 52.95 212 ARG A CA 1
ATOM 1417 C C . ARG A 1 194 ? 61.398 30.521 64.190 1.00 56.78 212 ARG A C 1
ATOM 1418 O O . ARG A 1 194 ? 61.533 30.382 62.968 1.00 55.15 212 ARG A O 1
ATOM 1426 N N . GLU A 1 195 ? 60.425 29.919 64.874 1.00 57.26 213 GLU A N 1
ATOM 1427 C CA . GLU A 1 195 ? 59.323 29.209 64.240 1.00 54.45 213 GLU A CA 1
ATOM 1428 C C . GLU A 1 195 ? 58.172 30.141 63.879 1.00 48.73 213 GLU A C 1
ATOM 1429 O O . GLU A 1 195 ? 57.098 29.668 63.501 1.00 52.38 213 GLU A O 1
ATOM 1435 N N . TRP A 1 196 ? 58.368 31.453 64.002 1.00 48.19 214 TRP A N 1
ATOM 1436 C CA . TRP A 1 196 ? 57.391 32.423 63.538 1.00 52.72 214 TRP A CA 1
ATOM 1437 C C . TRP A 1 196 ? 57.908 33.292 62.404 1.00 51.74 214 TRP A C 1
ATOM 1438 O O . TRP A 1 196 ? 57.097 33.781 61.612 1.00 52.38 214 TRP A O 1
ATOM 1449 N N . ILE A 1 197 ? 59.223 33.488 62.290 1.00 49.93 215 ILE A N 1
ATOM 1450 C CA . ILE A 1 197 ? 59.780 34.005 61.044 1.00 54.69 215 ILE A CA 1
ATOM 1451 C C . ILE A 1 197 ? 59.491 33.031 59.909 1.00 61.93 215 ILE A C 1
ATOM 1452 O O . ILE A 1 197 ? 59.132 33.433 58.795 1.00 58.15 215 ILE A O 1
ATOM 1457 N N . ASP A 1 198 ? 59.625 31.732 60.186 1.00 65.03 216 ASP A N 1
ATOM 1458 C CA . ASP A 1 198 ? 59.303 30.703 59.202 1.00 60.50 216 ASP A CA 1
ATOM 1459 C C . ASP A 1 198 ? 57.842 30.789 58.773 1.00 58.08 216 ASP A C 1
ATOM 1460 O O . ASP A 1 198 ? 57.538 31.024 57.597 1.00 58.11 216 ASP A O 1
ATOM 1465 N N . ARG A 1 199 ? 56.918 30.614 59.723 1.00 59.20 217 ARG A N 1
ATOM 1466 C CA . ARG A 1 199 ? 55.508 30.475 59.377 1.00 59.25 217 ARG A CA 1
ATOM 1467 C C . ARG A 1 199 ? 54.873 31.785 58.926 1.00 50.93 217 ARG A C 1
ATOM 1468 O O . ARG A 1 199 ? 53.839 31.752 58.251 1.00 51.53 217 ARG A O 1
ATOM 1476 N N . TRP A 1 200 ? 55.459 32.934 59.269 1.00 50.55 218 TRP A N 1
ATOM 1477 C CA . TRP A 1 200 ? 54.897 34.196 58.803 1.00 49.91 218 TRP A CA 1
ATOM 1478 C C . TRP A 1 200 ? 55.205 34.443 57.333 1.00 47.66 218 TRP A C 1
ATOM 1479 O O . TRP A 1 200 ? 54.426 35.112 56.646 1.00 49.70 218 TRP A O 1
ATOM 1490 N N . THR A 1 201 ? 56.321 33.909 56.833 1.00 49.00 219 THR A N 1
ATOM 1491 C CA . THR A 1 201 ? 56.585 33.959 55.401 1.00 49.22 219 THR A CA 1
ATOM 1492 C C . THR A 1 201 ? 55.545 33.171 54.612 1.00 51.08 219 THR A C 1
ATOM 1493 O O . THR A 1 201 ? 55.376 33.411 53.411 1.00 51.56 219 THR A O 1
ATOM 1497 N N . GLU A 1 202 ? 54.831 32.252 55.268 1.00 53.23 220 GLU A N 1
ATOM 1498 C CA . GLU A 1 202 ? 53.814 31.448 54.599 1.00 50.97 220 GLU A CA 1
ATOM 1499 C C . GLU A 1 202 ? 52.506 32.208 54.417 1.00 46.44 220 GLU A C 1
ATOM 1500 O O . GLU A 1 202 ? 51.767 31.936 53.465 1.00 46.68 220 GLU A O 1
ATOM 1506 N N . VAL A 1 203 ? 52.203 33.151 55.308 1.00 45.86 221 VAL A N 1
ATOM 1507 C CA . VAL A 1 203 ? 51.043 34.014 55.123 1.00 39.89 221 VAL A CA 1
ATOM 1508 C C . VAL A 1 203 ? 51.370 35.179 54.192 1.00 40.19 221 VAL A C 1
ATOM 1509 O O . VAL A 1 203 ? 50.503 35.631 53.437 1.00 40.86 221 VAL A O 1
ATOM 1513 N N . CYS A 1 204 ? 52.615 35.660 54.217 1.00 47.52 222 CYS A N 1
ATOM 1514 C CA . CYS A 1 204 ? 53.063 36.628 53.221 1.00 51.29 222 CYS A CA 1
ATOM 1515 C C . CYS A 1 204 ? 52.909 36.067 51.812 1.00 51.96 222 CYS A C 1
ATOM 1516 O O . CYS A 1 204 ? 52.404 36.747 50.911 1.00 52.80 222 CYS A O 1
ATOM 1519 N N . ASP A 1 205 ? 53.329 34.814 51.609 1.00 46.78 223 ASP A N 1
ATOM 1520 C CA . ASP A 1 205 ? 53.259 34.213 50.280 1.00 44.16 223 ASP A CA 1
ATOM 1521 C C . ASP A 1 205 ? 51.826 33.856 49.902 1.00 41.99 223 ASP A C 1
ATOM 1522 O O . ASP A 1 205 ? 51.421 34.039 48.747 1.00 42.11 223 ASP A O 1
ATOM 1527 N N . ALA A 1 206 ? 51.046 33.341 50.855 1.00 39.61 224 ALA A N 1
ATOM 1528 C CA . ALA A 1 206 ? 49.676 32.942 50.551 1.00 35.65 224 ALA A CA 1
ATOM 1529 C C . ALA A 1 206 ? 48.805 34.147 50.218 1.00 42.96 224 ALA A C 1
ATOM 1530 O O . ALA A 1 206 ? 47.987 34.089 49.293 1.00 47.63 224 ALA A O 1
ATOM 1532 N N . PHE A 1 207 ? 48.963 35.247 50.958 1.00 43.14 225 PHE A N 1
ATOM 1533 C CA . PHE A 1 207 ? 48.181 36.441 50.657 1.00 39.93 225 PHE A CA 1
ATOM 1534 C C . PHE A 1 207 ? 48.568 37.032 49.310 1.00 40.75 225 PHE A C 1
ATOM 1535 O O . PHE A 1 207 ? 47.701 37.523 48.581 1.00 46.22 225 PHE A O 1
ATOM 1543 N N . GLN A 1 208 ? 49.850 36.976 48.948 1.00 36.60 226 GLN A N 1
ATOM 1544 C CA . GLN A 1 208 ? 50.256 37.448 47.631 1.00 33.70 226 GLN A CA 1
ATOM 1545 C C . GLN A 1 208 ? 49.800 36.521 46.512 1.00 39.83 226 GLN A C 1
ATOM 1546 O O . GLN A 1 208 ? 49.940 36.880 45.338 1.00 45.96 226 GLN A O 1
ATOM 1552 N N . HIS A 1 209 ? 49.262 35.347 46.840 1.00 41.54 227 HIS A N 1
ATOM 1553 C CA . HIS A 1 209 ? 48.692 34.460 45.834 1.00 44.93 227 HIS A CA 1
ATOM 1554 C C . HIS A 1 209 ? 47.246 34.831 45.526 1.00 46.74 227 HIS A C 1
ATOM 1555 O O . HIS A 1 209 ? 46.883 35.007 44.359 1.00 52.45 227 HIS A O 1
ATOM 1562 N N . ILE A 1 210 ? 46.410 34.960 46.562 1.00 48.27 228 ILE A N 1
ATOM 1563 C CA . ILE A 1 210 ? 44.994 35.239 46.356 1.00 51.50 228 ILE A CA 1
ATOM 1564 C C . ILE A 1 210 ? 44.690 36.731 46.316 1.00 48.96 228 ILE A C 1
ATOM 1565 O O . ILE A 1 210 ? 43.540 37.112 46.058 1.00 53.92 228 ILE A O 1
ATOM 1570 N N . GLU A 1 211 ? 45.680 37.589 46.559 1.00 46.22 229 GLU A N 1
ATOM 1571 C CA . GLU A 1 211 ? 45.558 38.993 46.192 1.00 47.70 229 GLU A CA 1
ATOM 1572 C C . GLU A 1 211 ? 46.110 39.276 44.804 1.00 46.04 229 GLU A C 1
ATOM 1573 O O . GLU A 1 211 ? 45.946 40.393 44.303 1.00 47.53 229 GLU A O 1
ATOM 1579 N N . GLU A 1 212 ? 46.764 38.297 44.182 1.00 45.73 230 GLU A N 1
ATOM 1580 C CA . GLU A 1 212 ? 47.123 38.362 42.773 1.00 45.71 230 GLU A CA 1
ATOM 1581 C C . GLU A 1 212 ? 46.112 37.650 41.887 1.00 45.86 230 GLU A C 1
ATOM 1582 O O . GLU A 1 212 ? 45.878 38.084 40.754 1.00 46.67 230 GLU A O 1
ATOM 1588 N N . TYR A 1 213 ? 45.484 36.586 42.392 1.00 45.58 231 TYR A N 1
ATOM 1589 C CA . TYR A 1 213 ? 44.423 35.913 41.656 1.00 42.61 231 TYR A CA 1
ATOM 1590 C C . TYR A 1 213 ? 43.096 36.654 41.753 1.00 41.25 231 TYR A C 1
ATOM 1591 O O . TYR A 1 213 ? 42.253 36.501 40.863 1.00 47.64 231 TYR A O 1
ATOM 1600 N N . ARG A 1 214 ? 42.890 37.452 42.806 1.00 33.25 232 ARG A N 1
ATOM 1601 C CA . ARG A 1 214 ? 41.711 38.308 42.844 1.00 31.46 232 ARG A CA 1
ATOM 1602 C C . ARG A 1 214 ? 41.718 39.291 41.683 1.00 28.62 232 ARG A C 1
ATOM 1603 O O . ARG A 1 214 ? 40.656 39.652 41.164 1.00 26.36 232 ARG A O 1
ATOM 1611 N N . LEU A 1 215 ? 42.908 39.723 41.260 1.00 32.98 233 LEU A N 1
ATOM 1612 C CA . LEU A 1 215 ? 43.012 40.632 40.124 1.00 35.39 233 LEU A CA 1
ATOM 1613 C C . LEU A 1 215 ? 42.685 39.919 38.819 1.00 30.13 233 LEU A C 1
ATOM 1614 O O . LEU A 1 215 ? 42.004 40.480 37.954 1.00 29.70 233 LEU A O 1
ATOM 1619 N N . GLU A 1 216 ? 43.164 38.682 38.658 1.00 30.93 234 GLU A N 1
ATOM 1620 C CA . GLU A 1 216 ? 42.751 37.884 37.511 1.00 27.79 234 GLU A CA 1
ATOM 1621 C C . GLU A 1 216 ? 41.255 37.604 37.534 1.00 26.58 234 GLU A C 1
ATOM 1622 O O . GLU A 1 216 ? 40.625 37.548 36.475 1.00 30.13 234 GLU A O 1
ATOM 1628 N N . PHE A 1 217 ? 40.668 37.429 38.720 1.00 29.26 235 PHE A N 1
ATOM 1629 C CA . PHE A 1 217 ? 39.215 37.321 38.803 1.00 25.46 235 PHE A CA 1
ATOM 1630 C C . PHE A 1 217 ? 38.554 38.622 38.373 1.00 24.81 235 PHE A C 1
ATOM 1631 O O . PHE A 1 217 ? 37.611 38.619 37.577 1.00 25.61 235 PHE A O 1
ATOM 1639 N N . LEU A 1 218 ? 39.042 39.750 38.893 1.00 28.39 236 LEU A N 1
ATOM 1640 C CA . LEU A 1 218 ? 38.471 41.044 38.535 1.00 25.35 236 LEU A CA 1
ATOM 1641 C C . LEU A 1 218 ? 38.592 41.304 37.040 1.00 26.11 236 LEU A C 1
ATOM 1642 O O . LEU A 1 218 ? 37.622 41.702 36.386 1.00 27.84 236 LEU A O 1
ATOM 1647 N N . LYS A 1 219 ? 39.782 41.085 36.481 1.00 27.79 237 LYS A N 1
ATOM 1648 C CA . LYS A 1 219 ? 40.000 41.349 35.062 1.00 24.59 237 LYS A CA 1
ATOM 1649 C C . LYS A 1 219 ? 39.204 40.385 34.190 1.00 25.18 237 LYS A C 1
ATOM 1650 O O . LYS A 1 219 ? 38.570 40.798 33.213 1.00 29.32 237 LYS A O 1
ATOM 1656 N N . THR A 1 220 ? 39.221 39.093 34.526 1.00 25.72 238 THR A N 1
ATOM 1657 C CA . THR A 1 220 ? 38.539 38.115 33.685 1.00 24.71 238 THR A CA 1
ATOM 1658 C C . THR A 1 220 ? 37.024 38.209 33.833 1.00 22.83 238 THR A C 1
ATOM 1659 O O . THR A 1 220 ? 36.291 37.954 32.871 1.00 25.30 238 THR A O 1
ATOM 1663 N N . ASN A 1 221 ? 36.535 38.636 34.995 1.00 22.01 239 ASN A N 1
ATOM 1664 C CA . ASN A 1 221 ? 35.101 38.794 35.187 1.00 25.88 239 ASN A CA 1
ATOM 1665 C C . ASN A 1 221 ? 34.599 40.140 34.679 1.00 32.82 239 ASN A C 1
ATOM 1666 O O . ASN A 1 221 ? 33.395 40.294 34.447 1.00 37.58 239 ASN A O 1
ATOM 1671 N N . MET A 1 222 ? 35.492 41.109 34.476 1.00 33.50 240 MET A N 1
ATOM 1672 C CA . MET A 1 222 ? 35.104 42.355 33.829 1.00 29.31 240 MET A CA 1
ATOM 1673 C C . MET A 1 222 ? 35.275 42.297 32.320 1.00 29.58 240 MET A C 1
ATOM 1674 O O . MET A 1 222 ? 34.537 42.973 31.595 1.00 29.59 240 MET A O 1
ATOM 1679 N N . TRP A 1 223 ? 36.228 41.502 31.827 1.00 30.33 241 TRP A N 1
ATOM 1680 C CA . TRP A 1 223 ? 36.306 41.268 30.390 1.00 30.49 241 TRP A CA 1
ATOM 1681 C C . TRP A 1 223 ? 35.059 40.548 29.897 1.00 32.41 241 TRP A C 1
ATOM 1682 O O . TRP A 1 223 ? 34.622 40.762 28.760 1.00 31.71 241 TRP A O 1
ATOM 1693 N N . ALA A 1 224 ? 34.463 39.711 30.744 1.00 31.54 242 ALA A N 1
ATOM 1694 C CA . ALA A 1 224 ? 33.198 39.064 30.439 1.00 30.00 242 ALA A CA 1
ATOM 1695 C C . ALA A 1 224 ? 32.005 39.941 30.788 1.00 29.10 242 ALA A C 1
ATOM 1696 O O . ALA A 1 224 ? 30.868 39.462 30.758 1.00 28.49 242 ALA A O 1
ATOM 1698 N N . TYR A 1 225 ? 32.235 41.208 31.124 1.00 31.06 243 TYR A N 1
ATOM 1699 C CA . TYR A 1 225 ? 31.127 42.129 31.324 1.00 32.52 243 TYR A CA 1
ATOM 1700 C C . TYR A 1 225 ? 30.744 42.807 30.014 1.00 32.21 243 TYR A C 1
ATOM 1701 O O . TYR A 1 225 ? 29.568 42.828 29.643 1.00 36.71 243 TYR A O 1
ATOM 1710 N N . ALA A 1 226 ? 31.727 43.365 29.304 1.00 26.20 244 ALA A N 1
ATOM 1711 C CA . ALA A 1 226 ? 31.436 43.977 28.015 1.00 23.75 244 ALA A CA 1
ATOM 1712 C C . ALA A 1 226 ? 30.978 42.936 27.005 1.00 28.57 244 ALA A C 1
ATOM 1713 O O . ALA A 1 226 ? 30.072 43.196 26.207 1.00 34.37 244 ALA A O 1
ATOM 1715 N N . ASN A 1 227 ? 31.588 41.749 27.027 1.00 26.82 245 ASN A N 1
ATOM 1716 C CA . ASN A 1 227 ? 31.145 40.663 26.162 1.00 29.91 245 ASN A CA 1
ATOM 1717 C C . ASN A 1 227 ? 29.726 40.213 26.469 1.00 28.05 245 ASN A C 1
ATOM 1718 O O . ASN A 1 227 ? 29.140 39.468 25.676 1.00 31.53 245 ASN A O 1
ATOM 1723 N N . ILE A 1 228 ? 29.167 40.643 27.596 1.00 32.61 246 ILE A N 1
ATOM 1724 C CA . ILE A 1 228 ? 27.760 40.404 27.879 1.00 35.81 246 ILE A CA 1
ATOM 1725 C C . ILE A 1 228 ? 26.891 41.499 27.272 1.00 25.93 246 ILE A C 1
ATOM 1726 O O . ILE A 1 228 ? 25.781 41.219 26.809 1.00 27.44 246 ILE A O 1
ATOM 1731 N N . ILE A 1 229 ? 27.386 42.733 27.232 1.00 24.71 247 ILE A N 1
ATOM 1732 C CA . ILE A 1 229 ? 26.635 43.820 26.613 1.00 27.31 247 ILE A CA 1
ATOM 1733 C C . ILE A 1 229 ? 26.920 43.917 25.121 1.00 26.67 247 ILE A C 1
ATOM 1734 O O . ILE A 1 229 ? 26.030 44.261 24.339 1.00 23.62 247 ILE A O 1
ATOM 1739 N N . SER A 1 230 ? 28.155 43.629 24.699 1.00 28.78 248 SER A N 1
ATOM 1740 C CA . SER A 1 230 ? 28.454 43.632 23.271 1.00 28.25 248 SER A CA 1
ATOM 1741 C C . SER A 1 230 ? 27.550 42.668 22.521 1.00 26.56 248 SER A C 1
ATOM 1742 O O . SER A 1 230 ? 27.198 42.917 21.362 1.00 28.22 248 SER A O 1
ATOM 1745 N N . THR A 1 231 ? 27.161 41.566 23.167 1.00 27.90 249 THR A N 1
ATOM 1746 C CA . THR A 1 231 ? 26.135 40.697 22.604 1.00 26.55 249 THR A CA 1
ATOM 1747 C C . THR A 1 231 ? 24.820 41.449 22.457 1.00 23.49 249 THR A C 1
ATOM 1748 O O . THR A 1 231 ? 24.165 41.381 21.411 1.00 25.02 249 THR A O 1
ATOM 1752 N N . ALA A 1 232 ? 24.428 42.190 23.496 1.00 23.37 250 ALA A N 1
ATOM 1753 C CA . ALA A 1 232 ? 23.197 42.969 23.432 1.00 26.60 250 ALA A CA 1
ATOM 1754 C C . ALA A 1 232 ? 23.249 43.996 22.310 1.00 32.19 250 ALA A C 1
ATOM 1755 O O . ALA A 1 232 ? 22.261 44.193 21.592 1.00 34.72 250 ALA A O 1
ATOM 1757 N N . CYS A 1 233 ? 24.393 44.667 22.147 1.00 30.93 251 CYS A N 1
ATOM 1758 C CA . CYS A 1 233 ? 24.531 45.639 21.068 1.00 25.82 251 CYS A CA 1
ATOM 1759 C C . CYS A 1 233 ? 24.382 44.967 19.710 1.00 26.39 251 CYS A C 1
ATOM 1760 O O . CYS A 1 233 ? 23.644 45.447 18.844 1.00 29.43 251 CYS A O 1
ATOM 1763 N N . VAL A 1 234 ? 25.073 43.844 19.509 1.00 24.65 252 VAL A N 1
ATOM 1764 C CA . VAL A 1 234 ? 25.005 43.175 18.216 1.00 25.88 252 VAL A CA 1
ATOM 1765 C C . VAL A 1 234 ? 23.634 42.546 17.995 1.00 28.60 252 VAL A C 1
ATOM 1766 O O . VAL A 1 234 ? 23.222 42.341 16.848 1.00 29.50 252 VAL A O 1
ATOM 1770 N N . LYS A 1 235 ? 22.901 42.240 19.070 1.00 29.87 253 LYS A N 1
ATOM 1771 C CA . LYS A 1 235 ? 21.582 41.627 18.922 1.00 31.46 253 LYS A CA 1
ATOM 1772 C C . LYS A 1 235 ? 20.595 42.594 18.281 1.00 30.78 253 LYS A C 1
ATOM 1773 O O . LYS A 1 235 ? 20.069 42.336 17.192 1.00 35.54 253 LYS A O 1
ATOM 1779 N N . ASP A 1 236 ? 20.337 43.723 18.942 1.00 29.66 254 ASP A N 1
ATOM 1780 C CA . ASP A 1 236 ? 19.346 44.663 18.432 1.00 31.59 254 ASP A CA 1
ATOM 1781 C C . ASP A 1 236 ? 19.831 45.384 17.180 1.00 32.56 254 ASP A C 1
ATOM 1782 O O . ASP A 1 236 ? 19.011 45.807 16.358 1.00 39.92 254 ASP A O 1
ATOM 1787 N N . ASP A 1 237 ? 21.147 45.545 17.018 1.00 27.50 255 ASP A N 1
ATOM 1788 C CA . ASP A 1 237 ? 21.665 46.071 15.758 1.00 28.21 255 ASP A CA 1
ATOM 1789 C C . ASP A 1 237 ? 21.349 45.120 14.614 1.00 27.07 255 ASP A C 1
ATOM 1790 O O . ASP A 1 237 ? 20.862 45.537 13.557 1.00 27.78 255 ASP A O 1
ATOM 1795 N N . GLU A 1 238 ? 21.632 43.830 14.811 1.00 28.03 256 GLU A N 1
ATOM 1796 C CA . GLU A 1 238 ? 21.221 42.816 13.849 1.00 32.17 256 GLU A CA 1
ATOM 1797 C C . GLU A 1 238 ? 19.713 42.844 13.627 1.00 31.75 256 GLU A C 1
ATOM 1798 O O . GLU A 1 238 ? 19.242 42.577 12.514 1.00 35.14 256 GLU A O 1
ATOM 1804 N N . SER A 1 239 ? 18.943 43.184 14.663 1.00 27.86 257 SER A N 1
ATOM 1805 C CA . SER A 1 239 ? 17.500 43.318 14.504 1.00 27.28 257 SER A CA 1
ATOM 1806 C C . SER A 1 239 ? 17.129 44.599 13.768 1.00 26.90 257 SER A C 1
ATOM 1807 O O . SER A 1 239 ? 16.083 44.651 13.113 1.00 28.99 257 SER A O 1
ATOM 1810 N N . CYS A 1 240 ? 17.963 45.636 13.870 1.00 26.78 258 CYS A N 1
ATOM 1811 C CA . CYS A 1 240 ? 17.735 46.849 13.092 1.00 23.05 258 CYS A CA 1
ATOM 1812 C C . CYS A 1 240 ? 18.015 46.610 11.617 1.00 24.99 258 CYS A C 1
ATOM 1813 O O . CYS A 1 240 ? 17.353 47.192 10.749 1.00 22.33 258 CYS A O 1
ATOM 1816 N N . GLU A 1 241 ? 19.003 45.766 11.316 1.00 29.29 259 GLU A N 1
ATOM 1817 C CA . GLU A 1 241 ? 19.223 45.332 9.944 1.00 31.64 259 GLU A CA 1
ATOM 1818 C C . GLU A 1 241 ? 18.000 44.621 9.381 1.00 35.67 259 GLU A C 1
ATOM 1819 O O . GLU A 1 241 ? 17.826 44.580 8.158 1.00 40.03 259 GLU A O 1
ATOM 1825 N N . LYS A 1 242 ? 17.137 44.083 10.246 1.00 33.81 260 LYS A N 1
ATOM 1826 C CA . LYS A 1 242 ? 15.916 43.433 9.791 1.00 30.62 260 LYS A CA 1
ATOM 1827 C C . LYS A 1 242 ? 14.799 44.424 9.496 1.00 27.06 260 LYS A C 1
ATOM 1828 O O . LYS A 1 242 ? 13.883 44.091 8.737 1.00 28.61 260 LYS A O 1
ATOM 1834 N N . ILE A 1 243 ? 14.850 45.628 10.068 1.00 26.13 261 ILE A N 1
ATOM 1835 C CA . ILE A 1 243 ? 13.876 46.648 9.699 1.00 24.20 261 ILE A CA 1
ATOM 1836 C C . ILE A 1 243 ? 14.196 47.241 8.335 1.00 23.58 261 ILE A C 1
ATOM 1837 O O . ILE A 1 243 ? 13.289 47.719 7.645 1.00 25.31 261 ILE A O 1
ATOM 1842 N N . ARG A 1 244 ? 15.459 47.201 7.916 1.00 23.29 262 ARG A N 1
ATOM 1843 C CA . ARG A 1 244 ? 15.827 47.655 6.583 1.00 23.58 262 ARG A CA 1
ATOM 1844 C C . ARG A 1 244 ? 15.627 46.579 5.527 1.00 25.49 262 ARG A C 1
ATOM 1845 O O . ARG A 1 244 ? 15.436 46.906 4.351 1.00 26.99 262 ARG A O 1
ATOM 1853 N N . LEU A 1 245 ? 15.666 45.303 5.920 1.00 26.97 263 LEU A N 1
ATOM 1854 C CA . LEU A 1 245 ? 15.345 44.228 4.986 1.00 27.66 263 LEU A CA 1
ATOM 1855 C C . LEU A 1 245 ? 13.851 44.201 4.680 1.00 27.55 263 LEU A C 1
ATOM 1856 O O . LEU A 1 245 ? 13.446 44.152 3.512 1.00 25.51 263 LEU A O 1
ATOM 1861 N N . THR A 1 246 ? 13.016 44.230 5.724 1.00 27.99 264 THR A N 1
ATOM 1862 C CA . THR A 1 246 ? 11.573 44.350 5.541 1.00 24.91 264 THR A CA 1
ATOM 1863 C C . THR A 1 246 ? 11.199 45.617 4.785 1.00 24.60 264 THR A C 1
ATOM 1864 O O . THR A 1 246 ? 10.125 45.677 4.176 1.00 25.08 264 THR A O 1
ATOM 1868 N N . LEU A 1 247 ? 12.067 46.625 4.808 1.00 27.61 265 LEU A N 1
ATOM 1869 C CA . LEU A 1 247 ? 11.823 47.908 4.169 1.00 26.47 265 LEU A CA 1
ATOM 1870 C C . LEU A 1 247 ? 12.323 47.969 2.735 1.00 29.57 265 LEU A C 1
ATOM 1871 O O . LEU A 1 247 ? 12.093 48.979 2.062 1.00 34.11 265 LEU A O 1
ATOM 1876 N N . GLU A 1 248 ? 13.019 46.940 2.261 1.00 28.13 266 GLU A N 1
ATOM 1877 C CA . GLU A 1 248 ? 13.475 46.911 0.879 1.00 33.14 266 GLU A CA 1
ATOM 1878 C C . GLU A 1 248 ? 12.569 46.094 -0.027 1.00 33.69 266 GLU A C 1
ATOM 1879 O O . GLU A 1 248 ? 12.523 46.353 -1.233 1.00 45.05 266 GLU A O 1
ATOM 1885 N N . ASN A 1 249 ? 11.840 45.123 0.525 1.00 29.19 267 ASN A N 1
ATOM 1886 C CA . ASN A 1 249 ? 10.954 44.298 -0.285 1.00 29.18 267 ASN A CA 1
ATOM 1887 C C . ASN A 1 249 ? 9.706 45.038 -0.745 1.00 34.33 267 ASN A C 1
ATOM 1888 O O . ASN A 1 249 ? 8.950 44.489 -1.553 1.00 41.44 267 ASN A O 1
ATOM 1893 N N . THR A 1 250 ? 9.473 46.256 -0.261 1.00 33.57 268 THR A N 1
ATOM 1894 C CA . THR A 1 250 ? 8.259 46.982 -0.614 1.00 33.08 268 THR A CA 1
ATOM 1895 C C . THR A 1 250 ? 8.304 47.424 -2.072 1.00 37.52 268 THR A C 1
ATOM 1896 O O . THR A 1 250 ? 9.207 48.161 -2.483 1.00 46.03 268 THR A O 1
ATOM 1900 N N . ASN A 1 251 ? 7.330 46.970 -2.854 1.00 41.39 269 ASN A N 1
ATOM 1901 C CA . ASN A 1 251 ? 7.122 47.448 -4.214 1.00 44.83 269 ASN A CA 1
ATOM 1902 C C . ASN A 1 251 ? 5.721 48.046 -4.281 1.00 39.33 269 ASN A C 1
ATOM 1903 O O . ASN A 1 251 ? 4.733 47.376 -3.958 1.00 34.17 269 ASN A O 1
ATOM 1908 N N . ILE A 1 252 ? 5.649 49.322 -4.657 1.00 37.43 270 ILE A N 1
ATOM 1909 C CA . ILE A 1 252 ? 4.469 50.130 -4.367 1.00 30.04 270 ILE A CA 1
ATOM 1910 C C . ILE A 1 252 ? 3.394 49.951 -5.432 1.00 34.05 270 ILE A C 1
ATOM 1911 O O . ILE A 1 252 ? 2.198 49.944 -5.122 1.00 37.68 270 ILE A O 1
ATOM 1916 N N . ASP A 1 253 ? 3.789 49.800 -6.699 1.00 38.66 271 ASP A N 1
ATOM 1917 C CA . ASP A 1 253 ? 2.800 49.756 -7.773 1.00 37.45 271 ASP A CA 1
ATOM 1918 C C . ASP A 1 253 ? 1.888 48.538 -7.659 1.00 34.24 271 ASP A C 1
ATOM 1919 O O . ASP A 1 253 ? 0.714 48.607 -8.041 1.00 28.75 271 ASP A O 1
ATOM 1924 N N . GLU A 1 254 ? 2.400 47.422 -7.135 1.00 39.18 272 GLU A N 1
ATOM 1925 C CA . GLU A 1 254 ? 1.551 46.287 -6.795 1.00 38.07 272 GLU A CA 1
ATOM 1926 C C . GLU A 1 254 ? 0.775 46.519 -5.506 1.00 36.49 272 GLU A C 1
ATOM 1927 O O . GLU A 1 254 ? -0.264 45.884 -5.294 1.00 38.92 272 GLU A O 1
ATOM 1933 N N . ASP A 1 255 ? 1.229 47.448 -4.666 1.00 35.03 273 ASP A N 1
ATOM 1934 C CA . ASP A 1 255 ? 0.612 47.635 -3.359 1.00 37.55 273 ASP A CA 1
ATOM 1935 C C . ASP A 1 255 ? -0.754 48.290 -3.460 1.00 37.18 273 ASP A C 1
ATOM 1936 O O . ASP A 1 255 ? -1.755 47.719 -3.011 1.00 38.02 273 ASP A O 1
ATOM 1941 N N . ILE A 1 256 ? -0.817 49.501 -4.018 1.00 33.19 274 ILE A N 1
ATOM 1942 C CA . ILE A 1 256 ? -2.126 50.105 -4.209 1.00 28.47 274 ILE A CA 1
ATOM 1943 C C . ILE A 1 256 ? -3.020 49.158 -4.998 1.00 30.48 274 ILE A C 1
ATOM 1944 O O . ILE A 1 256 ? -4.181 48.949 -4.623 1.00 38.44 274 ILE A O 1
ATOM 1949 N N . THR A 1 257 ? -2.457 48.465 -5.999 1.00 28.54 275 THR A N 1
ATOM 1950 C CA . THR A 1 257 ? -3.216 47.459 -6.742 1.00 27.32 275 THR A CA 1
ATOM 1951 C C . THR A 1 257 ? -3.887 46.466 -5.798 1.00 28.79 275 THR A C 1
ATOM 1952 O O . THR A 1 257 ? -5.099 46.234 -5.879 1.00 29.27 275 THR A O 1
ATOM 1956 N N . GLN A 1 258 ? -3.111 45.873 -4.885 1.00 34.85 276 GLN A N 1
ATOM 1957 C CA . GLN A 1 258 ? -3.706 45.006 -3.873 1.00 34.42 276 GLN A CA 1
ATOM 1958 C C . GLN A 1 258 ? -4.678 45.784 -2.996 1.00 32.10 276 GLN A C 1
ATOM 1959 O O . GLN A 1 258 ? -5.704 45.249 -2.563 1.00 33.30 276 GLN A O 1
ATOM 1965 N N . MET A 1 259 ? -4.374 47.054 -2.729 1.00 35.56 277 MET A N 1
ATOM 1966 C CA . MET A 1 259 ? -5.253 47.861 -1.893 1.00 33.99 277 MET A CA 1
ATOM 1967 C C . MET A 1 259 ? -6.525 48.272 -2.633 1.00 33.14 277 MET A C 1
ATOM 1968 O O . MET A 1 259 ? -7.574 48.441 -2.000 1.00 35.97 277 MET A O 1
ATOM 1973 N N . ILE A 1 260 ? -6.470 48.418 -3.963 1.00 31.97 278 ILE A N 1
ATOM 1974 C CA . ILE A 1 260 ? -7.681 48.783 -4.699 1.00 26.92 278 ILE A CA 1
ATOM 1975 C C . ILE A 1 260 ? -8.727 47.680 -4.601 1.00 29.21 278 ILE A C 1
ATOM 1976 O O . ILE A 1 260 ? -9.919 47.956 -4.422 1.00 27.77 278 ILE A O 1
ATOM 1981 N N . GLN A 1 261 ? -8.308 46.415 -4.720 1.00 30.89 279 GLN A N 1
ATOM 1982 C CA . GLN A 1 261 ? -9.283 45.327 -4.688 1.00 30.90 279 GLN A CA 1
ATOM 1983 C C . GLN A 1 261 ? -10.098 45.332 -3.400 1.00 32.91 279 GLN A C 1
ATOM 1984 O O . GLN A 1 261 ? -11.281 44.974 -3.414 1.00 35.30 279 GLN A O 1
ATOM 1990 N N . ASN A 1 262 ? -9.493 45.752 -2.289 1.00 35.28 280 ASN A N 1
ATOM 1991 C CA . ASN A 1 262 ? -10.213 45.820 -1.021 1.00 32.51 280 ASN A CA 1
ATOM 1992 C C . ASN A 1 262 ? -11.229 46.958 -1.022 1.00 30.19 280 ASN A C 1
ATOM 1993 O O . ASN A 1 262 ? -12.427 46.742 -0.803 1.00 32.35 280 ASN A O 1
ATOM 1998 N N . GLU A 1 263 ? -10.765 48.181 -1.269 1.00 29.06 281 GLU A N 1
ATOM 1999 C CA . GLU A 1 263 ? -11.613 49.364 -1.250 1.00 28.36 281 GLU A CA 1
ATOM 2000 C C . GLU A 1 263 ? -12.272 49.644 -2.594 1.00 30.38 281 GLU A C 1
ATOM 2001 O O . GLU A 1 263 ? -12.849 50.721 -2.774 1.00 29.38 281 GLU A O 1
ATOM 2007 N N . GLY A 1 264 ? -12.189 48.710 -3.541 1.00 31.72 282 GLY A N 1
ATOM 2008 C CA . GLY A 1 264 ? -12.813 48.929 -4.833 1.00 30.08 282 GLY A CA 1
ATOM 2009 C C . GLY A 1 264 ? -14.312 49.129 -4.698 1.00 31.78 282 GLY A C 1
ATOM 2010 O O . GLY A 1 264 ? -14.986 48.439 -3.930 1.00 37.04 282 GLY A O 1
ATOM 2011 N N . THR A 1 265 ? -14.829 50.093 -5.449 1.00 32.88 283 THR A N 1
ATOM 2012 C CA . THR A 1 265 ? -16.243 50.437 -5.421 1.00 35.18 283 THR A CA 1
ATOM 2013 C C . THR A 1 265 ? -16.963 50.087 -6.715 1.00 45.96 283 THR A C 1
ATOM 2014 O O . THR A 1 265 ? -18.079 49.561 -6.673 1.00 56.59 283 THR A O 1
ATOM 2018 N N . GLY A 1 266 ? -16.341 50.327 -7.868 1.00 43.03 284 GLY A N 1
ATOM 2019 C CA . GLY A 1 266 ? -16.958 49.982 -9.133 1.00 38.35 284 GLY A CA 1
ATOM 2020 C C . GLY A 1 266 ? -16.063 50.157 -10.341 1.00 39.73 284 GLY A C 1
ATOM 2021 O O . GLY A 1 266 ? -15.316 51.133 -10.422 1.00 50.50 284 GLY A O 1
ATOM 2022 N N . THR A 1 267 ? -16.146 49.235 -11.303 1.00 41.03 285 THR A N 1
ATOM 2023 C CA . THR A 1 267 ? -15.223 49.235 -12.430 1.00 43.86 285 THR A CA 1
ATOM 2024 C C . THR A 1 267 ? -15.838 49.667 -13.754 1.00 43.26 285 THR A C 1
ATOM 2025 O O . THR A 1 267 ? -15.094 50.084 -14.647 1.00 44.73 285 THR A O 1
ATOM 2029 N N . THR A 1 268 ? -17.156 49.588 -13.911 1.00 46.17 286 THR A N 1
ATOM 2030 C CA . THR A 1 268 ? -17.804 50.004 -15.148 1.00 46.42 286 THR A CA 1
ATOM 2031 C C . THR A 1 268 ? -18.305 51.436 -15.024 1.00 43.17 286 THR A C 1
ATOM 2032 O O . THR A 1 268 ? -18.807 51.842 -13.972 1.00 41.91 286 THR A O 1
ATOM 2036 N N . ILE A 1 269 ? -18.161 52.190 -16.108 1.00 43.13 287 ILE A N 1
ATOM 2037 C CA . ILE A 1 269 ? -18.438 53.623 -16.141 1.00 41.39 287 ILE A CA 1
ATOM 2038 C C . ILE A 1 269 ? -19.906 53.855 -15.793 1.00 42.31 287 ILE A C 1
ATOM 2039 O O . ILE A 1 269 ? -20.735 52.957 -15.991 1.00 42.19 287 ILE A O 1
ATOM 2044 N N . PRO A 1 270 ? -20.259 55.015 -15.245 1.00 46.15 288 PRO A N 1
ATOM 2045 C CA . PRO A 1 270 ? -21.671 55.326 -14.942 1.00 47.27 288 PRO A CA 1
ATOM 2046 C C . PRO A 1 270 ? -22.455 55.647 -16.202 1.00 44.01 288 PRO A C 1
ATOM 2047 O O . PRO A 1 270 ? -22.438 56.799 -16.664 1.00 41.77 288 PRO A O 1
ATOM 2051 N N . PRO A 1 271 ? -23.115 54.652 -16.808 1.00 45.08 289 PRO A N 1
ATOM 2052 C CA . PRO A 1 271 ? -23.690 54.835 -18.150 1.00 45.46 289 PRO A CA 1
ATOM 2053 C C . PRO A 1 271 ? -24.536 56.097 -18.261 1.00 42.49 289 PRO A C 1
ATOM 2054 O O . PRO A 1 271 ? -25.172 56.535 -17.300 1.00 44.81 289 PRO A O 1
ATOM 2058 N N . LEU A 1 272 ? -24.545 56.672 -19.464 1.00 40.95 290 LEU A N 1
ATOM 2059 C CA . LEU A 1 272 ? -25.073 58.003 -19.713 1.00 40.32 290 LEU A CA 1
ATOM 2060 C C . LEU A 1 272 ? -26.598 57.996 -19.826 1.00 51.46 290 LEU A C 1
ATOM 2061 O O . LEU A 1 272 ? -27.202 56.973 -20.163 1.00 51.23 290 LEU A O 1
ATOM 2066 N N . PRO A 1 273 ? -27.243 59.132 -19.551 1.00 49.26 291 PRO A N 1
ATOM 2067 C CA . PRO A 1 273 ? -28.709 59.201 -19.653 1.00 42.45 291 PRO A CA 1
ATOM 2068 C C . PRO A 1 273 ? -29.155 59.221 -21.107 1.00 47.02 291 PRO A C 1
ATOM 2069 O O . PRO A 1 273 ? -28.724 60.067 -21.893 1.00 51.49 291 PRO A O 1
ATOM 2073 N N . GLU A 1 274 ? -30.021 58.279 -21.462 1.00 52.06 292 GLU A N 1
ATOM 2074 C CA . GLU A 1 274 ? -30.602 58.207 -22.792 1.00 57.50 292 GLU A CA 1
ATOM 2075 C C . GLU A 1 274 ? -32.078 58.582 -22.735 1.00 59.24 292 GLU A C 1
ATOM 2076 O O . GLU A 1 274 ? -32.765 58.328 -21.741 1.00 61.05 292 GLU A O 1
ATOM 2082 N N . PHE A 1 275 ? -32.555 59.192 -23.815 1.00 60.03 293 PHE A N 1
ATOM 2083 C CA . PHE A 1 275 ? -33.916 59.709 -23.875 1.00 59.09 293 PHE A CA 1
ATOM 2084 C C . PHE A 1 275 ? -34.894 58.564 -24.111 1.00 60.82 293 PHE A C 1
ATOM 2085 O O . PHE A 1 275 ? -34.840 57.899 -25.152 1.00 63.40 293 PHE A O 1
ATOM 2093 N N . ASN A 1 276 ? -35.791 58.339 -23.153 1.00 56.94 294 ASN A N 1
ATOM 2094 C CA . ASN A 1 276 ? -36.761 57.255 -23.238 1.00 62.70 294 ASN A CA 1
ATOM 2095 C C . ASN A 1 276 ? -37.985 57.721 -24.018 1.00 63.77 294 ASN A C 1
ATOM 2096 O O . ASN A 1 276 ? -38.564 58.768 -23.710 1.00 62.21 294 ASN A O 1
ATOM 2101 N N . ASP A 1 277 ? -38.375 56.936 -25.020 1.00 66.53 295 ASP A N 1
ATOM 2102 C CA . ASP A 1 277 ? -39.343 57.368 -26.017 1.00 65.24 295 ASP A CA 1
ATOM 2103 C C . ASP A 1 277 ? -40.769 57.027 -25.583 1.00 58.85 295 ASP A C 1
ATOM 2104 O O . ASP A 1 277 ? -41.028 56.619 -24.448 1.00 58.67 295 ASP A O 1
ATOM 2109 N N . TYR A 1 278 ? -41.711 57.202 -26.511 1.00 56.96 296 TYR A N 1
ATOM 2110 C CA . TYR A 1 278 ? -43.135 57.012 -26.268 1.00 60.70 296 TYR A CA 1
ATOM 2111 C C . TYR A 1 278 ? -43.606 55.615 -26.656 1.00 58.42 296 TYR A C 1
ATOM 2112 O O . TYR A 1 278 ? -44.531 55.083 -26.030 1.00 44.93 296 TYR A O 1
ATOM 2121 N N . PHE A 1 279 ? -42.984 55.010 -27.669 1.00 66.06 297 PHE A N 1
ATOM 2122 C CA . PHE A 1 279 ? -43.329 53.681 -28.160 1.00 64.18 297 PHE A CA 1
ATOM 2123 C C . PHE A 1 279 ? -42.657 52.557 -27.375 1.00 66.05 297 PHE A C 1
ATOM 2124 O O . PHE A 1 279 ? -42.545 51.444 -27.905 1.00 65.82 297 PHE A O 1
ATOM 2132 N N . LYS A 1 280 ? -42.192 52.826 -26.151 1.00 66.18 298 LYS A N 1
ATOM 2133 C CA . LYS A 1 280 ? -41.599 51.775 -25.329 1.00 58.92 298 LYS A CA 1
ATOM 2134 C C . LYS A 1 280 ? -42.550 50.593 -25.187 1.00 63.32 298 LYS A C 1
ATOM 2135 O O . LYS A 1 280 ? -42.176 49.442 -25.440 1.00 62.98 298 LYS A O 1
ATOM 2141 N N . GLU A 1 281 ? -43.790 50.863 -24.777 1.00 62.83 299 GLU A N 1
ATOM 2142 C CA . GLU A 1 281 ? -44.852 49.860 -24.710 1.00 57.40 299 GLU A CA 1
ATOM 2143 C C . GLU A 1 281 ? -46.073 50.442 -25.413 1.00 50.75 299 GLU A C 1
ATOM 2144 O O . GLU A 1 281 ? -46.951 51.023 -24.769 1.00 43.38 299 GLU A O 1
ATOM 2150 N N . ASN A 1 282 ? -46.126 50.279 -26.731 1.00 55.59 300 ASN A N 1
ATOM 2151 C CA . ASN A 1 282 ? -47.268 50.730 -27.517 1.00 60.80 300 ASN A CA 1
ATOM 2152 C C . ASN A 1 282 ? -47.955 49.538 -28.175 1.00 55.98 300 ASN A C 1
ATOM 2153 O O . ASN A 1 282 ? -47.303 48.703 -28.804 1.00 51.08 300 ASN A O 1
ATOM 2158 N N . PHE B 1 4 ? -4.900 53.670 -13.472 1.00 37.43 22 PHE B N 1
ATOM 2159 C CA . PHE B 1 4 ? -5.316 52.363 -12.979 1.00 37.80 22 PHE B CA 1
ATOM 2160 C C . PHE B 1 4 ? -6.484 52.494 -12.003 1.00 37.41 22 PHE B C 1
ATOM 2161 O O . PHE B 1 4 ? -7.309 51.589 -11.894 1.00 40.78 22 PHE B O 1
ATOM 2169 N N . ARG B 1 5 ? -6.568 53.631 -11.308 1.00 37.20 23 ARG B N 1
ATOM 2170 C CA . ARG B 1 5 ? -7.637 53.870 -10.345 1.00 34.57 23 ARG B CA 1
ATOM 2171 C C . ARG B 1 5 ? -8.871 54.486 -10.995 1.00 38.76 23 ARG B C 1
ATOM 2172 O O . ARG B 1 5 ? -9.609 55.246 -10.354 1.00 33.38 23 ARG B O 1
ATOM 2180 N N . ASP B 1 6 ? -9.101 54.189 -12.274 1.00 44.61 24 ASP B N 1
ATOM 2181 C CA . ASP B 1 6 ? -10.391 54.503 -12.871 1.00 44.68 24 ASP B CA 1
ATOM 2182 C C . ASP B 1 6 ? -11.514 53.726 -12.197 1.00 50.04 24 ASP B C 1
ATOM 2183 O O . ASP B 1 6 ? -12.631 54.238 -12.070 1.00 56.96 24 ASP B O 1
ATOM 2188 N N . ASN B 1 7 ? -11.230 52.504 -11.735 1.00 41.97 25 ASN B N 1
ATOM 2189 C CA . ASN B 1 7 ? -12.243 51.630 -11.142 1.00 39.97 25 ASN B CA 1
ATOM 2190 C C . ASN B 1 7 ? -12.584 52.044 -9.701 1.00 34.53 25 ASN B C 1
ATOM 2191 O O . ASN B 1 7 ? -12.433 51.301 -8.732 1.00 24.43 25 ASN B O 1
ATOM 2196 N N . PHE B 1 8 ? -13.109 53.268 -9.587 1.00 41.79 26 PHE B N 1
ATOM 2197 C CA . PHE B 1 8 ? -13.669 53.776 -8.339 1.00 38.23 26 PHE B CA 1
ATOM 2198 C C . PHE B 1 8 ? -14.987 54.509 -8.577 1.00 41.15 26 PHE B C 1
ATOM 2199 O O . PHE B 1 8 ? -15.308 55.460 -7.856 1.00 38.16 26 PHE B O 1
ATOM 2207 N N . TRP B 1 9 ? -15.764 54.076 -9.574 1.00 41.59 27 TRP B N 1
ATOM 2208 C CA . TRP B 1 9 ? -16.959 54.818 -9.966 1.00 43.95 27 TRP B CA 1
ATOM 2209 C C . TRP B 1 9 ? -18.147 54.499 -9.061 1.00 48.01 27 TRP B C 1
ATOM 2210 O O . TRP B 1 9 ? -18.662 55.378 -8.362 1.00 50.45 27 TRP B O 1
ATOM 2221 N N . GLY B 1 10 ? -18.592 53.243 -9.053 1.00 48.75 28 GLY B N 1
ATOM 2222 C CA . GLY B 1 10 ? -19.709 52.875 -8.202 1.00 51.94 28 GLY B CA 1
ATOM 2223 C C . GLY B 1 10 ? -21.019 53.529 -8.609 1.00 58.10 28 GLY B C 1
ATOM 2224 O O . GLY B 1 10 ? -21.216 53.945 -9.754 1.00 57.26 28 GLY B O 1
ATOM 2225 N N . SER B 1 11 ? -21.932 53.618 -7.638 1.00 62.33 29 SER B N 1
ATOM 2226 C CA . SER B 1 11 ? -23.283 54.054 -7.969 1.00 73.12 29 SER B CA 1
ATOM 2227 C C . SER B 1 11 ? -23.429 55.571 -8.042 1.00 75.05 29 SER B C 1
ATOM 2228 O O . SER B 1 11 ? -23.534 56.126 -9.140 1.00 79.55 29 SER B O 1
ATOM 2231 N N . LYS B 1 12 ? -23.443 56.262 -6.899 1.00 60.97 30 LYS B N 1
ATOM 2232 C CA . LYS B 1 12 ? -23.400 57.719 -6.959 1.00 53.52 30 LYS B CA 1
ATOM 2233 C C . LYS B 1 12 ? -22.356 58.348 -6.045 1.00 50.02 30 LYS B C 1
ATOM 2234 O O . LYS B 1 12 ? -21.484 59.095 -6.500 1.00 53.41 30 LYS B O 1
ATOM 2240 N N . ASP B 1 13 ? -22.447 58.051 -4.750 1.00 46.25 31 ASP B N 1
ATOM 2241 C CA . ASP B 1 13 ? -21.607 58.678 -3.744 1.00 43.88 31 ASP B CA 1
ATOM 2242 C C . ASP B 1 13 ? -20.692 57.682 -3.053 1.00 44.42 31 ASP B C 1
ATOM 2243 O O . ASP B 1 13 ? -19.946 58.070 -2.146 1.00 44.25 31 ASP B O 1
ATOM 2248 N N . ALA B 1 14 ? -20.734 56.411 -3.450 1.00 43.42 32 ALA B N 1
ATOM 2249 C CA . ALA B 1 14 ? -19.832 55.426 -2.869 1.00 41.80 32 ALA B CA 1
ATOM 2250 C C . ALA B 1 14 ? -18.383 55.790 -3.156 1.00 39.59 32 ALA B C 1
ATOM 2251 O O . ALA B 1 14 ? -17.534 55.757 -2.259 1.00 45.02 32 ALA B O 1
ATOM 2253 N N . GLY B 1 15 ? -18.088 56.151 -4.403 1.00 37.72 33 GLY B N 1
ATOM 2254 C CA . GLY B 1 15 ? -16.751 56.539 -4.803 1.00 34.93 33 GLY B CA 1
ATOM 2255 C C . GLY B 1 15 ? -16.155 57.641 -3.953 1.00 32.37 33 GLY B C 1
ATOM 2256 O O . GLY B 1 15 ? -15.063 57.481 -3.400 1.00 35.98 33 GLY B O 1
ATOM 2257 N N . MET B 1 16 ? -16.863 58.770 -3.844 1.00 33.90 34 MET B N 1
ATOM 2258 C CA . MET B 1 16 ? -16.352 59.883 -3.049 1.00 37.54 34 MET B CA 1
ATOM 2259 C C . MET B 1 16 ? -16.171 59.480 -1.593 1.00 36.60 34 MET B C 1
ATOM 2260 O O . MET B 1 16 ? -15.167 59.831 -0.964 1.00 41.30 34 MET B O 1
ATOM 2265 N N . ASP B 1 17 ? -17.131 58.738 -1.040 1.00 35.25 35 ASP B N 1
ATOM 2266 C CA . ASP B 1 17 ? -17.031 58.336 0.355 1.00 36.38 35 ASP B CA 1
ATOM 2267 C C . ASP B 1 17 ? -16.038 57.198 0.550 1.00 37.27 35 ASP B C 1
ATOM 2268 O O . ASP B 1 17 ? -15.431 57.093 1.621 1.00 41.18 35 ASP B O 1
ATOM 2273 N N . ALA B 1 18 ? -15.854 56.344 -0.461 1.00 38.34 36 ALA B N 1
ATOM 2274 C CA . ALA B 1 18 ? -14.770 55.369 -0.394 1.00 36.10 36 ALA B CA 1
ATOM 2275 C C . ALA B 1 18 ? -13.416 56.062 -0.439 1.00 35.25 36 ALA B C 1
ATOM 2276 O O . ALA B 1 18 ? -12.461 55.617 0.210 1.00 35.50 36 ALA B O 1
ATOM 2278 N N . LEU B 1 19 ? -13.316 57.157 -1.194 1.00 36.24 37 LEU B N 1
ATOM 2279 C CA . LEU B 1 19 ? -12.089 57.937 -1.254 1.00 37.42 37 LEU B CA 1
ATOM 2280 C C . LEU B 1 19 ? -11.978 58.961 -0.133 1.00 41.62 37 LEU B C 1
ATOM 2281 O O . LEU B 1 19 ? -10.872 59.437 0.140 1.00 42.16 37 LEU B O 1
ATOM 2286 N N . MET B 1 20 ? -13.085 59.315 0.521 1.00 42.38 38 MET B N 1
ATOM 2287 C CA . MET B 1 20 ? -13.001 60.211 1.667 1.00 48.40 38 MET B CA 1
ATOM 2288 C C . MET B 1 20 ? -12.651 59.471 2.950 1.00 46.20 38 MET B C 1
ATOM 2289 O O . MET B 1 20 ? -12.146 60.091 3.891 1.00 46.77 38 MET B O 1
ATOM 2294 N N . SER B 1 21 ? -12.902 58.162 3.005 1.00 44.08 39 SER B N 1
ATOM 2295 C CA . SER B 1 21 ? -12.470 57.373 4.150 1.00 51.75 39 SER B CA 1
ATOM 2296 C C . SER B 1 21 ? -11.002 56.983 4.047 1.00 50.17 39 SER B C 1
ATOM 2297 O O . SER B 1 21 ? -10.339 56.805 5.075 1.00 49.20 39 SER B O 1
ATOM 2300 N N . ARG B 1 22 ? -10.483 56.846 2.825 1.00 46.73 40 ARG B N 1
ATOM 2301 C CA . ARG B 1 22 ? -9.093 56.442 2.655 1.00 45.74 40 ARG B CA 1
ATOM 2302 C C . ARG B 1 22 ? -8.139 57.518 3.157 1.00 46.47 40 ARG B C 1
ATOM 2303 O O . ARG B 1 22 ? -7.105 57.204 3.759 1.00 48.27 40 ARG B O 1
ATOM 2311 N N . THR B 1 23 ? -8.467 58.791 2.925 1.00 41.98 41 THR B N 1
ATOM 2312 C CA . THR B 1 23 ? -7.608 59.868 3.409 1.00 45.16 41 THR B CA 1
ATOM 2313 C C . THR B 1 23 ? -7.656 59.976 4.928 1.00 48.92 41 THR B C 1
ATOM 2314 O O . THR B 1 23 ? -6.619 60.177 5.572 1.00 49.14 41 THR B O 1
ATOM 2318 N N . LYS B 1 24 ? -8.847 59.852 5.520 1.00 46.08 42 LYS B N 1
ATOM 2319 C CA . LYS B 1 24 ? -8.940 59.894 6.976 1.00 43.21 42 LYS B CA 1
ATOM 2320 C C . LYS B 1 24 ? -8.317 58.658 7.612 1.00 45.91 42 LYS B C 1
ATOM 2321 O O . LYS B 1 24 ? -7.847 58.723 8.754 1.00 47.13 42 LYS B O 1
ATOM 2327 N N . SER B 1 25 ? -8.298 57.532 6.896 1.00 51.89 43 SER B N 1
ATOM 2328 C CA . SER B 1 25 ? -7.591 56.353 7.385 1.00 48.27 43 SER B CA 1
ATOM 2329 C C . SER B 1 25 ? -6.089 56.477 7.162 1.00 45.57 43 SER B C 1
ATOM 2330 O O . SER B 1 25 ? -5.297 56.076 8.023 1.00 44.79 43 SER B O 1
ATOM 2333 N N . SER B 1 26 ? -5.685 57.017 6.009 1.00 43.38 44 SER B N 1
ATOM 2334 C CA . SER B 1 26 ? -4.268 57.261 5.759 1.00 40.14 44 SER B CA 1
ATOM 2335 C C . SER B 1 26 ? -3.682 58.202 6.801 1.00 38.12 44 SER B C 1
ATOM 2336 O O . SER B 1 26 ? -2.561 57.992 7.280 1.00 38.66 44 SER B O 1
ATOM 2339 N N . LEU B 1 27 ? -4.423 59.255 7.157 1.00 38.27 45 LEU B N 1
ATOM 2340 C CA . LEU B 1 27 ? -3.965 60.151 8.211 1.00 45.42 45 LEU B CA 1
ATOM 2341 C C . LEU B 1 27 ? -3.921 59.444 9.559 1.00 45.77 45 LEU B C 1
ATOM 2342 O O . LEU B 1 27 ? -3.045 59.736 10.382 1.00 47.49 45 LEU B O 1
ATOM 2347 N N . SER B 1 28 ? -4.843 58.510 9.800 1.00 43.07 46 SER B N 1
ATOM 2348 C CA . SER B 1 28 ? -4.828 57.730 11.030 1.00 39.24 46 SER B CA 1
ATOM 2349 C C . SER B 1 28 ? -3.715 56.691 11.054 1.00 36.31 46 SER B C 1
ATOM 2350 O O . SER B 1 28 ? -3.470 56.095 12.108 1.00 35.34 46 SER B O 1
ATOM 2353 N N . VAL B 1 29 ? -3.052 56.453 9.923 1.00 34.60 47 VAL B N 1
ATOM 2354 C CA . VAL B 1 29 ? -1.861 55.612 9.912 1.00 30.94 47 VAL B CA 1
ATOM 2355 C C . VAL B 1 29 ? -0.644 56.409 10.357 1.00 31.56 47 VAL B C 1
ATOM 2356 O O . VAL B 1 29 ? 0.151 55.952 11.186 1.00 32.78 47 VAL B O 1
ATOM 2360 N N . LEU B 1 30 ? -0.491 57.622 9.822 1.00 32.88 48 LEU B N 1
ATOM 2361 C CA . LEU B 1 30 ? 0.696 58.418 10.113 1.00 34.84 48 LEU B CA 1
ATOM 2362 C C . LEU B 1 30 ? 0.689 58.925 11.549 1.00 32.17 48 LEU B C 1
ATOM 2363 O O . LEU B 1 30 ? 1.732 58.934 12.212 1.00 35.13 48 LEU B O 1
ATOM 2368 N N . GLU B 1 31 ? -0.473 59.353 12.051 1.00 31.06 49 GLU B N 1
ATOM 2369 C CA . GLU B 1 31 ? -0.543 59.782 13.443 1.00 31.85 49 GLU B CA 1
ATOM 2370 C C . GLU B 1 31 ? -0.312 58.619 14.396 1.00 32.32 49 GLU B C 1
ATOM 2371 O O . GLU B 1 31 ? 0.262 58.808 15.474 1.00 36.71 49 GLU B O 1
ATOM 2377 N N . SER B 1 32 ? -0.747 57.414 14.023 1.00 32.44 50 SER B N 1
ATOM 2378 C CA . SER B 1 32 ? -0.396 56.240 14.812 1.00 32.42 50 SER B CA 1
ATOM 2379 C C . SER B 1 32 ? 1.096 55.949 14.727 1.00 30.22 50 SER B C 1
ATOM 2380 O O . SER B 1 32 ? 1.688 55.445 15.688 1.00 28.08 50 SER B O 1
ATOM 2383 N N . ILE B 1 33 ? 1.717 56.262 13.589 1.00 29.63 51 ILE B N 1
ATOM 2384 C CA . ILE B 1 33 ? 3.161 56.110 13.457 1.00 29.36 51 ILE B CA 1
ATOM 2385 C C . ILE B 1 33 ? 3.877 57.216 14.223 1.00 33.24 51 ILE B C 1
ATOM 2386 O O . ILE B 1 33 ? 4.884 56.971 14.900 1.00 35.68 51 ILE B O 1
ATOM 2391 N N . ASP B 1 34 ? 3.365 58.446 14.131 1.00 33.88 52 ASP B N 1
ATOM 2392 C CA . ASP B 1 34 ? 3.933 59.578 14.858 1.00 31.31 52 ASP B CA 1
ATOM 2393 C C . ASP B 1 34 ? 3.988 59.291 16.354 1.00 29.36 52 ASP B C 1
ATOM 2394 O O . ASP B 1 34 ? 5.050 59.371 16.981 1.00 28.42 52 ASP B O 1
ATOM 2399 N N . GLU B 1 35 ? 2.836 58.958 16.942 1.00 30.49 53 GLU B N 1
ATOM 2400 C CA . GLU B 1 35 ? 2.779 58.706 18.378 1.00 35.01 53 GLU B CA 1
ATOM 2401 C C . GLU B 1 35 ? 3.707 57.567 18.778 1.00 32.87 53 GLU B C 1
ATOM 2402 O O . GLU B 1 35 ? 4.300 57.592 19.864 1.00 30.27 53 GLU B O 1
ATOM 2408 N N . PHE B 1 36 ? 3.846 56.559 17.910 1.00 33.23 54 PHE B N 1
ATOM 2409 C CA . PHE B 1 36 ? 4.723 55.432 18.205 1.00 28.15 54 PHE B CA 1
ATOM 2410 C C . PHE B 1 36 ? 6.150 55.904 18.463 1.00 28.68 54 PHE B C 1
ATOM 2411 O O . PHE B 1 36 ? 6.854 55.328 19.300 1.00 27.89 54 PHE B O 1
ATOM 2419 N N . TYR B 1 37 ? 6.584 56.967 17.779 1.00 31.39 55 TYR B N 1
ATOM 2420 C CA . TYR B 1 37 ? 7.889 57.550 18.078 1.00 28.58 55 TYR B CA 1
ATOM 2421 C C . TYR B 1 37 ? 7.880 58.255 19.427 1.00 29.67 55 TYR B C 1
ATOM 2422 O O . TYR B 1 37 ? 8.849 58.161 20.189 1.00 27.79 55 TYR B O 1
ATOM 2431 N N . ALA B 1 38 ? 6.796 58.975 19.731 1.00 31.28 56 ALA B N 1
ATOM 2432 C CA . ALA B 1 38 ? 6.713 59.695 20.997 1.00 27.55 56 ALA B CA 1
ATOM 2433 C C . ALA B 1 38 ? 6.807 58.743 22.181 1.00 29.15 56 ALA B C 1
ATOM 2434 O O . ALA B 1 38 ? 7.487 59.039 23.171 1.00 33.85 56 ALA B O 1
ATOM 2436 N N . LYS B 1 39 ? 6.135 57.593 22.098 1.00 28.25 57 LYS B N 1
ATOM 2437 C CA . LYS B 1 39 ? 6.246 56.602 23.163 1.00 29.65 57 LYS B CA 1
ATOM 2438 C C . LYS B 1 39 ? 7.658 56.034 23.241 1.00 29.91 57 LYS B C 1
ATOM 2439 O O . LYS B 1 39 ? 8.215 55.889 24.335 1.00 29.46 57 LYS B O 1
ATOM 2445 N N . ARG B 1 40 ? 8.259 55.722 22.090 1.00 29.07 58 ARG B N 1
ATOM 2446 C CA . ARG B 1 40 ? 9.631 55.226 22.081 1.00 30.46 58 ARG B CA 1
ATOM 2447 C C . ARG B 1 40 ? 10.618 56.307 22.506 1.00 34.88 58 ARG B C 1
ATOM 2448 O O . ARG B 1 40 ? 11.700 55.993 23.017 1.00 37.78 58 ARG B O 1
ATOM 2456 N N . ALA B 1 41 ? 10.254 57.576 22.320 1.00 33.03 59 ALA B N 1
ATOM 2457 C CA . ALA B 1 41 ? 11.155 58.676 22.645 1.00 32.19 59 ALA B CA 1
ATOM 2458 C C . ALA B 1 41 ? 11.469 58.718 24.136 1.00 35.46 59 ALA B C 1
ATOM 2459 O O . ALA B 1 41 ? 12.618 58.523 24.550 1.00 33.07 59 ALA B O 1
ATOM 2461 N N . SER B 1 42 ? 10.450 58.967 24.963 1.00 33.92 60 SER B N 1
ATOM 2462 C CA . SER B 1 42 ? 10.678 59.138 26.393 1.00 37.72 60 SER B CA 1
ATOM 2463 C C . SER B 1 42 ? 11.144 57.852 27.062 1.00 40.83 60 SER B C 1
ATOM 2464 O O . SER B 1 42 ? 11.724 57.911 28.152 1.00 41.47 60 SER B O 1
ATOM 2467 N N . ILE B 1 43 ? 10.892 56.696 26.444 1.00 40.18 61 ILE B N 1
ATOM 2468 C CA . ILE B 1 43 ? 11.469 55.450 26.941 1.00 40.69 61 ILE B CA 1
ATOM 2469 C C . ILE B 1 43 ? 12.988 55.536 26.921 1.00 41.94 61 ILE B C 1
ATOM 2470 O O . ILE B 1 43 ? 13.658 55.300 27.934 1.00 45.45 61 ILE B O 1
ATOM 2475 N N . GLU B 1 44 ? 13.554 55.884 25.764 1.00 38.76 62 GLU B N 1
ATOM 2476 C CA . GLU B 1 44 ? 15.001 56.024 25.659 1.00 40.97 62 GLU B CA 1
ATOM 2477 C C . GLU B 1 44 ? 15.501 57.204 26.485 1.00 45.01 62 GLU B C 1
ATOM 2478 O O . GLU B 1 44 ? 16.608 57.159 27.035 1.00 42.89 62 GLU B O 1
ATOM 2484 N N . ARG B 1 45 ? 14.701 58.270 26.583 1.00 43.23 63 ARG B N 1
ATOM 2485 C CA . ARG B 1 45 ? 15.096 59.416 27.396 1.00 43.13 63 ARG B CA 1
ATOM 2486 C C . ARG B 1 45 ? 15.210 59.043 28.867 1.00 46.91 63 ARG B C 1
ATOM 2487 O O . ARG B 1 45 ? 16.073 59.572 29.577 1.00 50.37 63 ARG B O 1
ATOM 2495 N N . GLU B 1 46 ? 14.356 58.136 29.344 1.00 44.18 64 GLU B N 1
ATOM 2496 C CA . GLU B 1 46 ? 14.503 57.651 30.711 1.00 44.44 64 GLU B CA 1
ATOM 2497 C C . GLU B 1 46 ? 15.705 56.730 30.841 1.00 41.38 64 GLU B C 1
ATOM 2498 O O . GLU B 1 46 ? 16.269 56.597 31.933 1.00 48.58 64 GLU B O 1
ATOM 2504 N N . TYR B 1 47 ? 16.114 56.094 29.742 1.00 38.94 65 TYR B N 1
ATOM 2505 C CA . TYR B 1 47 ? 17.274 55.211 29.779 1.00 43.56 65 TYR B CA 1
ATOM 2506 C C . TYR B 1 47 ? 18.558 56.004 29.998 1.00 43.21 65 TYR B C 1
ATOM 2507 O O . TYR B 1 47 ? 19.443 55.572 30.747 1.00 43.90 65 TYR B O 1
ATOM 2516 N N . ALA B 1 48 ? 18.673 57.173 29.363 1.00 43.62 66 ALA B N 1
ATOM 2517 C CA . ALA B 1 48 ? 19.863 58.000 29.523 1.00 43.50 66 ALA B CA 1
ATOM 2518 C C . ALA B 1 48 ? 19.872 58.746 30.851 1.00 48.78 66 ALA B C 1
ATOM 2519 O O . ALA B 1 48 ? 20.948 58.996 31.406 1.00 51.53 66 ALA B O 1
ATOM 2521 N N . SER B 1 49 ? 18.696 59.125 31.361 1.00 45.93 67 SER B N 1
ATOM 2522 C CA . SER B 1 49 ? 18.621 59.772 32.667 1.00 48.45 67 SER B CA 1
ATOM 2523 C C . SER B 1 49 ? 19.267 58.909 33.743 1.00 48.46 67 SER B C 1
ATOM 2524 O O . SER B 1 49 ? 20.110 59.379 34.515 1.00 47.83 67 SER B O 1
ATOM 2527 N N . LYS B 1 50 ? 18.885 57.631 33.796 1.00 45.22 68 LYS B N 1
ATOM 2528 C CA . LYS B 1 50 ? 19.412 56.731 34.815 1.00 44.08 68 LYS B CA 1
ATOM 2529 C C . LYS B 1 50 ? 20.889 56.433 34.594 1.00 39.69 68 LYS B C 1
ATOM 2530 O O . LYS B 1 50 ? 21.645 56.268 35.558 1.00 42.84 68 LYS B O 1
ATOM 2536 N N . LEU B 1 51 ? 21.315 56.346 33.336 1.00 36.88 69 LEU B N 1
ATOM 2537 C CA . LEU B 1 51 ? 22.680 55.925 33.041 1.00 41.57 69 LEU B CA 1
ATOM 2538 C C . LEU B 1 51 ? 23.688 56.997 33.438 1.00 47.07 69 LEU B C 1
ATOM 2539 O O . LEU B 1 51 ? 24.599 56.745 34.236 1.00 44.01 69 LEU B O 1
ATOM 2544 N N . GLN B 1 52 ? 23.545 58.203 32.883 1.00 49.65 70 GLN B N 1
ATOM 2545 C CA . GLN B 1 52 ? 24.424 59.296 33.278 1.00 49.11 70 GLN B CA 1
ATOM 2546 C C . GLN B 1 52 ? 24.251 59.643 34.749 1.00 49.73 70 GLN B C 1
ATOM 2547 O O . GLN B 1 52 ? 25.132 60.278 35.336 1.00 49.00 70 GLN B O 1
ATOM 2553 N N . GLU B 1 53 ? 23.132 59.240 35.353 1.00 50.85 71 GLU B N 1
ATOM 2554 C CA . GLU B 1 53 ? 23.040 59.208 36.807 1.00 49.22 71 GLU B CA 1
ATOM 2555 C C . GLU B 1 53 ? 23.956 58.135 37.380 1.00 50.90 71 GLU B C 1
ATOM 2556 O O . GLU B 1 53 ? 24.786 58.411 38.253 1.00 51.62 71 GLU B O 1
ATOM 2562 N N . LEU B 1 54 ? 23.822 56.901 36.886 1.00 47.68 72 LEU B N 1
ATOM 2563 C CA . LEU B 1 54 ? 24.593 55.786 37.424 1.00 42.65 72 LEU B CA 1
ATOM 2564 C C . LEU B 1 54 ? 26.081 55.965 37.158 1.00 43.19 72 LEU B C 1
ATOM 2565 O O . LEU B 1 54 ? 26.915 55.649 38.015 1.00 43.52 72 LEU B O 1
ATOM 2570 N N . ALA B 1 55 ? 26.433 56.463 35.973 1.00 45.18 73 ALA B N 1
ATOM 2571 C CA . ALA B 1 55 ? 27.839 56.628 35.626 1.00 48.60 73 ALA B CA 1
ATOM 2572 C C . ALA B 1 55 ? 28.479 57.751 36.434 1.00 49.61 73 ALA B C 1
ATOM 2573 O O . ALA B 1 55 ? 29.544 57.569 37.036 1.00 47.07 73 ALA B O 1
ATOM 2575 N N . ALA B 1 56 ? 27.841 58.922 36.464 1.00 53.17 74 ALA B N 1
ATOM 2576 C CA . ALA B 1 56 ? 28.414 60.082 37.133 1.00 49.89 74 ALA B CA 1
ATOM 2577 C C . ALA B 1 56 ? 28.292 60.025 38.650 1.00 48.08 74 ALA B C 1
ATOM 2578 O O . ALA B 1 56 ? 28.892 60.864 39.331 1.00 59.89 74 ALA B O 1
ATOM 2580 N N . SER B 1 57 ? 27.544 59.069 39.202 1.00 43.51 75 SER B N 1
ATOM 2581 C CA . SER B 1 57 ? 27.462 58.906 40.653 1.00 56.01 75 SER B CA 1
ATOM 2582 C C . SER B 1 57 ? 28.682 58.137 41.167 1.00 57.59 75 SER B C 1
ATOM 2583 O O . SER B 1 57 ? 28.583 57.096 41.816 1.00 55.89 75 SER B O 1
ATOM 2586 N N . SER B 1 58 ? 29.854 58.677 40.852 1.00 59.24 76 SER B N 1
ATOM 2587 C CA . SER B 1 58 ? 31.099 58.067 41.285 1.00 59.51 76 SER B CA 1
ATOM 2588 C C . SER B 1 58 ? 31.292 58.257 42.785 1.00 69.66 76 SER B C 1
ATOM 2589 O O . SER B 1 58 ? 30.768 59.197 43.391 1.00 64.67 76 SER B O 1
ATOM 2592 N N . ALA B 1 59 ? 32.055 57.346 43.384 1.00 77.41 77 ALA B N 1
ATOM 2593 C CA . ALA B 1 59 ? 32.361 57.395 44.805 1.00 78.32 77 ALA B CA 1
ATOM 2594 C C . ALA B 1 59 ? 33.809 56.977 45.015 1.00 89.10 77 ALA B C 1
ATOM 2595 O O . ALA B 1 59 ? 34.442 56.391 44.134 1.00 89.19 77 ALA B O 1
ATOM 2597 N N . ASP B 1 60 ? 34.326 57.283 46.202 1.00 97.57 78 ASP B N 1
ATOM 2598 C CA . ASP B 1 60 ? 35.722 57.034 46.547 1.00 96.42 78 ASP B CA 1
ATOM 2599 C C . ASP B 1 60 ? 35.805 55.759 47.381 1.00 97.14 78 ASP B C 1
ATOM 2600 O O . ASP B 1 60 ? 35.288 55.707 48.501 1.00 101.25 78 ASP B O 1
ATOM 2605 N N . ILE B 1 61 ? 36.457 54.737 46.835 1.00 99.06 79 ILE B N 1
ATOM 2606 C CA . ILE B 1 61 ? 36.623 53.456 47.521 1.00 99.46 79 ILE B CA 1
ATOM 2607 C C . ILE B 1 61 ? 38.087 53.040 47.409 1.00 86.50 79 ILE B C 1
ATOM 2608 O O . ILE B 1 61 ? 38.819 53.537 46.539 1.00 79.69 79 ILE B O 1
ATOM 2613 N N . PRO B 1 62 ? 38.555 52.113 48.290 1.00 85.06 80 PRO B N 1
ATOM 2614 C CA . PRO B 1 62 ? 40.005 51.863 48.406 1.00 83.38 80 PRO B CA 1
ATOM 2615 C C . PRO B 1 62 ? 40.681 51.306 47.160 1.00 73.89 80 PRO B C 1
ATOM 2616 O O . PRO B 1 62 ? 41.861 50.943 47.203 1.00 70.96 80 PRO B O 1
ATOM 2620 N N . GLU B 1 63 ? 39.950 51.212 46.057 1.00 65.64 81 GLU B N 1
ATOM 2621 C CA . GLU B 1 63 ? 40.538 50.772 44.802 1.00 62.05 81 GLU B CA 1
ATOM 2622 C C . GLU B 1 63 ? 41.518 51.811 44.274 1.00 56.74 81 GLU B C 1
ATOM 2623 O O . GLU B 1 63 ? 41.273 53.019 44.363 1.00 61.74 81 GLU B O 1
ATOM 2629 N N . VAL B 1 64 ? 42.631 51.338 43.714 1.00 44.83 82 VAL B N 1
ATOM 2630 C CA . VAL B 1 64 ? 43.635 52.221 43.128 1.00 49.25 82 VAL B CA 1
ATOM 2631 C C . VAL B 1 64 ? 44.553 51.387 42.248 1.00 40.13 82 VAL B C 1
ATOM 2632 O O . VAL B 1 64 ? 44.622 50.165 42.380 1.00 36.53 82 VAL B O 1
ATOM 2636 N N . GLY B 1 65 ? 45.245 52.053 41.324 1.00 41.15 83 GLY B N 1
ATOM 2637 C CA . GLY B 1 65 ? 46.290 51.418 40.545 1.00 40.74 83 GLY B CA 1
ATOM 2638 C C . GLY B 1 65 ? 45.929 51.060 39.117 1.00 36.38 83 GLY B C 1
ATOM 2639 O O . GLY B 1 65 ? 45.139 51.751 38.467 1.00 33.94 83 GLY B O 1
ATOM 2640 N N . SER B 1 66 ? 46.524 49.977 38.612 1.00 37.82 84 SER B N 1
ATOM 2641 C CA . SER B 1 66 ? 46.248 49.521 37.256 1.00 42.19 84 SER B CA 1
ATOM 2642 C C . SER B 1 66 ? 44.904 48.817 37.141 1.00 39.62 84 SER B C 1
ATOM 2643 O O . SER B 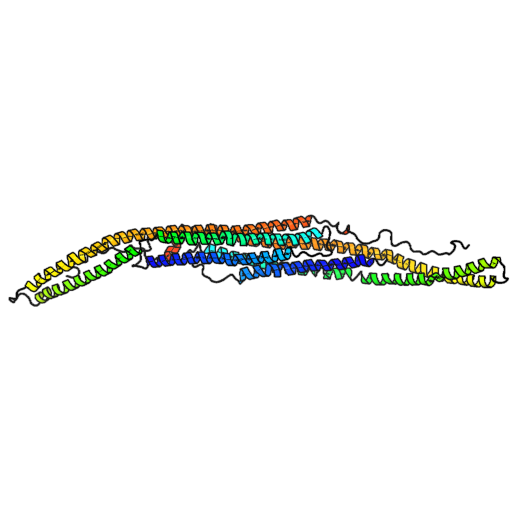1 66 ? 44.345 48.750 36.040 1.00 40.88 84 SER B O 1
ATOM 2646 N N . THR B 1 67 ? 44.381 48.285 38.246 1.00 33.40 85 THR B N 1
ATOM 2647 C CA . THR B 1 67 ? 43.020 47.769 38.281 1.00 33.19 85 THR B CA 1
ATOM 2648 C C . THR B 1 67 ? 42.000 48.884 38.474 1.00 29.66 85 THR B C 1
ATOM 2649 O O . THR B 1 67 ? 40.812 48.682 38.200 1.00 28.53 85 THR B O 1
ATOM 2653 N N . LEU B 1 68 ? 42.446 50.065 38.905 1.00 32.25 86 LEU B N 1
ATOM 2654 C CA . LEU B 1 68 ? 41.554 51.213 39.003 1.00 30.43 86 LEU B CA 1
ATOM 2655 C C . LEU B 1 68 ? 41.080 51.662 37.629 1.00 31.42 86 LEU B C 1
ATOM 2656 O O . LEU B 1 68 ? 39.986 52.225 37.507 1.00 39.10 86 LEU B O 1
ATOM 2661 N N . ASN B 1 69 ? 41.882 51.424 36.590 1.00 30.41 87 ASN B N 1
ATOM 2662 C CA . ASN B 1 69 ? 41.471 51.793 35.240 1.00 33.39 87 ASN B CA 1
ATOM 2663 C C . ASN B 1 69 ? 40.223 51.031 34.822 1.00 27.10 87 ASN B C 1
ATOM 2664 O O . ASN B 1 69 ? 39.240 51.626 34.366 1.00 26.01 87 ASN B O 1
ATOM 2669 N N . ASN B 1 70 ? 40.242 49.709 34.985 1.00 24.80 88 ASN B N 1
ATOM 2670 C CA . ASN B 1 70 ? 39.168 48.879 34.454 1.00 27.98 88 ASN B CA 1
ATOM 2671 C C . ASN B 1 70 ? 37.850 49.191 35.142 1.00 30.16 88 ASN B C 1
ATOM 2672 O O . ASN B 1 70 ? 36.826 49.406 34.484 1.00 38.17 88 ASN B O 1
ATOM 2677 N N . ILE B 1 71 ? 37.858 49.215 36.476 1.00 29.63 89 ILE B N 1
ATOM 2678 C CA . ILE B 1 71 ? 36.648 49.541 37.225 1.00 29.92 89 ILE B CA 1
ATOM 2679 C C . ILE B 1 71 ? 36.108 50.894 36.781 1.00 27.87 89 ILE B C 1
ATOM 2680 O O . ILE B 1 71 ? 34.911 51.049 36.516 1.00 29.55 89 ILE B O 1
ATOM 2685 N N . LEU B 1 72 ? 36.993 51.887 36.664 1.00 25.16 90 LEU B N 1
ATOM 2686 C CA . LEU B 1 72 ? 36.565 53.197 36.188 1.00 25.72 90 LEU B CA 1
ATOM 2687 C C . LEU B 1 72 ? 36.179 53.162 34.719 1.00 28.96 90 LEU B C 1
ATOM 2688 O O . LEU B 1 72 ? 35.280 53.902 34.306 1.00 32.90 90 LEU B O 1
ATOM 2693 N N . SER B 1 73 ? 36.844 52.328 33.917 1.00 30.89 91 SER B N 1
ATOM 2694 C CA . SER B 1 73 ? 36.418 52.162 32.531 1.00 31.85 91 SER B CA 1
ATOM 2695 C C . SER B 1 73 ? 34.966 51.717 32.461 1.00 33.43 91 SER B C 1
ATOM 2696 O O . SER B 1 73 ? 34.212 52.168 31.593 1.00 40.80 91 SER B O 1
ATOM 2699 N N . MET B 1 74 ? 34.550 50.843 33.378 1.00 31.16 92 MET B N 1
ATOM 2700 C CA . MET B 1 74 ? 33.158 50.416 33.393 1.00 26.95 92 MET B CA 1
ATOM 2701 C C . MET B 1 74 ? 32.236 51.569 33.773 1.00 30.94 92 MET B C 1
ATOM 2702 O O . MET B 1 74 ? 31.150 51.718 33.202 1.00 35.34 92 MET B O 1
ATOM 2707 N N . ARG B 1 75 ? 32.656 52.406 34.725 1.00 33.65 93 ARG B N 1
ATOM 2708 C CA . ARG B 1 75 ? 31.823 53.540 35.109 1.00 33.55 93 ARG B CA 1
ATOM 2709 C C . ARG B 1 75 ? 31.737 54.572 33.991 1.00 33.03 93 ARG B C 1
ATOM 2710 O O . ARG B 1 75 ? 30.672 55.159 33.767 1.00 37.62 93 ARG B O 1
ATOM 2718 N N . THR B 1 76 ? 32.836 54.808 33.273 1.00 31.46 94 THR B N 1
ATOM 2719 C CA . THR B 1 76 ? 32.837 55.868 32.272 1.00 36.77 94 THR B CA 1
ATOM 2720 C C . THR B 1 76 ? 32.238 55.435 30.940 1.00 38.15 94 THR B C 1
ATOM 2721 O O . THR B 1 76 ? 32.113 56.273 30.041 1.00 44.84 94 THR B O 1
ATOM 2725 N N . GLU B 1 77 ? 31.871 54.165 30.781 1.00 37.20 95 GLU B N 1
ATOM 2726 C CA . GLU B 1 77 ? 31.182 53.726 29.575 1.00 40.47 95 GLU B CA 1
ATOM 2727 C C . GLU B 1 77 ? 29.688 53.522 29.785 1.00 39.72 95 GLU B C 1
ATOM 2728 O O . GLU B 1 77 ? 28.968 53.285 28.810 1.00 37.15 95 GLU B O 1
ATOM 2734 N N . THR B 1 78 ? 29.207 53.612 31.024 1.00 40.03 96 THR B N 1
ATOM 2735 C CA . THR B 1 78 ? 27.777 53.733 31.261 1.00 40.79 96 THR B CA 1
ATOM 2736 C C . THR B 1 78 ? 27.284 55.153 31.016 1.00 39.81 96 THR B C 1
ATOM 2737 O O . THR B 1 78 ? 26.071 55.368 30.910 1.00 42.46 96 THR B O 1
ATOM 2741 N N . GLY B 1 79 ? 28.194 56.118 30.911 1.00 37.75 97 GLY B N 1
ATOM 2742 C CA . GLY B 1 79 ? 27.834 57.463 30.521 1.00 39.60 97 GLY B CA 1
ATOM 2743 C C . GLY B 1 79 ? 27.889 57.609 29.018 1.00 31.24 97 GLY B C 1
ATOM 2744 O O . GLY B 1 79 ? 27.275 58.514 28.446 1.00 35.59 97 GLY B O 1
ATOM 2745 N N . SER B 1 80 ? 28.637 56.716 28.368 1.00 24.06 98 SER B N 1
ATOM 2746 C CA . SER B 1 80 ? 28.628 56.670 26.912 1.00 33.03 98 SER B CA 1
ATOM 2747 C C . SER B 1 80 ? 27.288 56.165 26.392 1.00 41.34 98 SER B C 1
ATOM 2748 O O . SER B 1 80 ? 26.757 56.694 25.408 1.00 40.85 98 SER B O 1
ATOM 2751 N N . MET B 1 81 ? 26.729 55.142 27.044 1.00 43.12 99 MET B N 1
ATOM 2752 C CA . MET B 1 81 ? 25.398 54.660 26.691 1.00 34.24 99 MET B CA 1
ATOM 2753 C C . MET B 1 81 ? 24.357 55.763 26.833 1.00 36.81 99 MET B C 1
ATOM 2754 O O . MET B 1 81 ? 23.509 55.948 25.952 1.00 43.36 99 MET B O 1
ATOM 2759 N N . ALA B 1 82 ? 24.398 56.495 27.950 1.00 36.36 100 ALA B N 1
ATOM 2760 C CA . ALA B 1 82 ? 23.474 57.607 28.153 1.00 38.83 100 ALA B CA 1
ATOM 2761 C C . ALA B 1 82 ? 23.579 58.619 27.021 1.00 36.42 100 ALA B C 1
ATOM 2762 O O . ALA B 1 82 ? 22.573 59.002 26.414 1.00 36.07 100 ALA B O 1
ATOM 2764 N N . LYS B 1 83 ? 24.799 59.073 26.734 1.00 39.37 101 LYS B N 1
ATOM 2765 C CA . LYS B 1 83 ? 25.007 59.983 25.615 1.00 40.56 101 LYS B CA 1
ATOM 2766 C C . LYS B 1 83 ? 24.547 59.353 24.306 1.00 37.68 101 LYS B C 1
ATOM 2767 O O . LYS B 1 83 ? 23.974 60.036 23.451 1.00 41.29 101 LYS B O 1
ATOM 2773 N N . ALA B 1 84 ? 24.757 58.045 24.145 1.00 37.37 102 ALA B N 1
ATOM 2774 C CA . ALA B 1 84 ? 24.366 57.387 22.903 1.00 36.65 102 ALA B CA 1
ATOM 2775 C C . ALA B 1 84 ? 22.853 57.328 22.764 1.00 31.04 102 ALA B C 1
ATOM 2776 O O . ALA B 1 84 ? 22.313 57.535 21.671 1.00 36.52 102 ALA B O 1
ATOM 2778 N N . HIS B 1 85 ? 22.155 57.055 23.860 1.00 29.85 103 HIS B N 1
ATOM 2779 C CA . HIS B 1 85 ? 20.716 56.867 23.804 1.00 32.72 103 HIS B CA 1
ATOM 2780 C C . HIS B 1 85 ? 19.942 58.156 24.026 1.00 35.32 103 HIS B C 1
ATOM 2781 O O . HIS B 1 85 ? 18.750 58.208 23.706 1.00 35.35 103 HIS B O 1
ATOM 2788 N N . GLU B 1 86 ? 20.590 59.196 24.558 1.00 39.45 104 GLU B N 1
ATOM 2789 C CA . GLU B 1 86 ? 19.974 60.519 24.548 1.00 39.98 104 GLU B CA 1
ATOM 2790 C C . GLU B 1 86 ? 19.893 61.068 23.127 1.00 41.42 104 GLU B C 1
ATOM 2791 O O . GLU B 1 86 ? 18.877 61.660 22.743 1.00 41.98 104 GLU B O 1
ATOM 2797 N N . GLU B 1 87 ? 20.951 60.875 22.331 1.00 39.97 105 GLU B N 1
ATOM 2798 C CA . GLU B 1 87 ? 20.901 61.260 20.923 1.00 35.72 105 GLU B CA 1
ATOM 2799 C C . GLU B 1 87 ? 19.785 60.531 20.190 1.00 35.05 105 GLU B C 1
ATOM 2800 O O . GLU B 1 87 ? 19.168 61.087 19.274 1.00 37.98 105 GLU B O 1
ATOM 2806 N N . VAL B 1 88 ? 19.521 59.279 20.567 1.00 31.00 106 VAL B N 1
ATOM 2807 C CA . VAL B 1 88 ? 18.483 58.504 19.893 1.00 32.93 106 VAL B CA 1
ATOM 2808 C C . VAL B 1 88 ? 17.126 59.163 20.089 1.00 34.28 106 VAL B C 1
ATOM 2809 O O . VAL B 1 88 ? 16.430 59.494 19.123 1.00 36.31 106 VAL B O 1
ATOM 2813 N N . SER B 1 89 ? 16.737 59.377 21.348 1.00 32.65 107 SER B N 1
ATOM 2814 C CA . SER B 1 89 ? 15.477 60.057 21.623 1.00 32.91 107 SER B CA 1
ATOM 2815 C C . SER B 1 89 ? 15.476 61.463 21.039 1.00 38.17 107 SER B C 1
ATOM 2816 O O . SER B 1 89 ? 14.470 61.908 20.475 1.00 37.53 107 SER B O 1
ATOM 2819 N N . GLN B 1 90 ? 16.599 62.175 21.163 1.00 42.86 108 GLN B N 1
ATOM 2820 C CA . GLN B 1 90 ? 16.712 63.507 20.578 1.00 41.64 108 GLN B CA 1
ATOM 2821 C C . GLN B 1 90 ? 16.432 63.474 19.081 1.00 42.56 108 GLN B C 1
ATOM 2822 O O . GLN B 1 90 ? 15.610 64.243 18.569 1.00 44.13 108 GLN B O 1
ATOM 2828 N N . GLN B 1 91 ? 17.108 62.576 18.361 1.00 40.04 109 GLN B N 1
ATOM 2829 C CA . GLN B 1 91 ? 16.896 62.441 16.926 1.00 37.83 109 GLN B CA 1
ATOM 2830 C C . GLN B 1 91 ? 15.492 61.961 16.586 1.00 38.43 109 GLN B C 1
ATOM 2831 O O . GLN B 1 91 ? 15.104 62.017 15.414 1.00 39.34 109 GLN B O 1
ATOM 2837 N N . ILE B 1 92 ? 14.727 61.493 17.570 1.00 38.12 110 ILE B N 1
ATOM 2838 C CA . ILE B 1 92 ? 13.379 61.000 17.310 1.00 41.31 110 ILE B CA 1
ATOM 2839 C C . ILE B 1 92 ? 12.352 62.125 17.352 1.00 43.02 110 ILE B C 1
ATOM 2840 O O . ILE B 1 92 ? 11.504 62.230 16.463 1.00 43.78 110 ILE B O 1
ATOM 2845 N N . ASN B 1 93 ? 12.403 62.991 18.363 1.00 39.77 111 ASN B N 1
ATOM 2846 C CA . ASN B 1 93 ? 11.418 64.062 18.460 1.00 39.97 111 ASN B CA 1
ATOM 2847 C C . ASN B 1 93 ? 11.780 65.265 17.605 1.00 44.38 111 ASN B C 1
ATOM 2848 O O . ASN B 1 93 ? 10.884 65.932 17.075 1.00 43.99 111 ASN B O 1
ATOM 2853 N N . THR B 1 94 ? 13.072 65.553 17.452 1.00 43.39 112 THR B N 1
ATOM 2854 C CA . THR B 1 94 ? 13.486 66.666 16.606 1.00 40.30 112 THR B CA 1
ATOM 2855 C C . THR B 1 94 ? 13.346 66.309 15.130 1.00 43.23 112 THR B C 1
ATOM 2856 O O . THR B 1 94 ? 12.708 67.034 14.359 1.00 43.19 112 THR B O 1
ATOM 2860 N N . GLU B 1 95 ? 13.951 65.196 14.712 1.00 41.68 113 GLU B N 1
ATOM 2861 C CA . GLU B 1 95 ? 13.913 64.821 13.302 1.00 40.49 113 GLU B CA 1
ATOM 2862 C C . GLU B 1 95 ? 12.658 64.023 12.958 1.00 40.47 113 GLU B C 1
ATOM 2863 O O . GLU B 1 95 ? 11.819 64.479 12.175 1.00 44.46 113 GLU B O 1
ATOM 2869 N N . LEU B 1 96 ? 12.506 62.837 13.554 1.00 39.82 114 LEU B N 1
ATOM 2870 C CA . LEU B 1 96 ? 11.501 61.881 13.091 1.00 34.61 114 LEU B CA 1
ATOM 2871 C C . LEU B 1 96 ? 10.086 62.426 13.254 1.00 33.00 114 LEU B C 1
ATOM 2872 O O . LEU B 1 96 ? 9.345 62.569 12.274 1.00 33.15 114 LEU B O 1
ATOM 2877 N N . ARG B 1 97 ? 9.687 62.721 14.494 1.00 33.72 115 ARG B N 1
ATOM 2878 C CA . ARG B 1 97 ? 8.318 63.161 14.752 1.00 33.29 115 ARG B CA 1
ATOM 2879 C C . ARG B 1 97 ? 7.995 64.440 13.988 1.00 32.94 115 ARG B C 1
ATOM 2880 O O . ARG B 1 97 ? 6.934 64.555 13.365 1.00 28.95 115 ARG B O 1
ATOM 2888 N N . ASN B 1 98 ? 8.905 65.416 14.033 1.00 37.23 116 ASN B N 1
ATOM 2889 C CA . ASN B 1 98 ? 8.657 66.698 13.381 1.00 38.28 116 ASN B CA 1
ATOM 2890 C C . ASN B 1 98 ? 8.509 66.540 11.871 1.00 36.02 116 ASN B C 1
ATOM 2891 O O . ASN B 1 98 ? 7.688 67.223 11.247 1.00 37.69 116 ASN B O 1
ATOM 2896 N N . LYS B 1 99 ? 9.289 65.646 11.262 1.00 32.59 117 LYS B N 1
ATOM 2897 C CA . LYS B 1 99 ? 9.165 65.419 9.828 1.00 30.38 117 LYS B CA 1
ATOM 2898 C C . LYS B 1 99 ? 7.928 64.606 9.473 1.00 33.91 117 LYS B C 1
ATOM 2899 O O . LYS B 1 99 ? 7.539 64.573 8.301 1.00 33.02 117 LYS B O 1
ATOM 2905 N N . ILE B 1 100 ? 7.311 63.944 10.452 1.00 35.76 118 ILE B N 1
ATOM 2906 C CA . ILE B 1 100 ? 5.990 63.367 10.228 1.00 32.85 118 ILE B CA 1
ATOM 2907 C C . ILE B 1 100 ? 4.941 64.470 10.187 1.00 35.99 118 ILE B C 1
ATOM 2908 O O . ILE B 1 100 ? 4.087 64.506 9.294 1.00 36.83 118 ILE B O 1
ATOM 2913 N N . ARG B 1 101 ? 5.000 65.393 11.151 1.00 37.10 119 ARG B N 1
ATOM 2914 C CA . ARG B 1 101 ? 4.140 66.572 11.124 1.00 34.68 119 ARG B CA 1
ATOM 2915 C C . ARG B 1 101 ? 4.294 67.351 9.829 1.00 32.56 119 ARG B C 1
ATOM 2916 O O . ARG B 1 101 ? 3.369 68.059 9.415 1.00 34.31 119 ARG B O 1
ATOM 2924 N N . GLU B 1 102 ? 5.457 67.244 9.183 1.00 35.53 120 GLU B N 1
ATOM 2925 C CA . GLU B 1 102 ? 5.643 67.868 7.880 1.00 40.78 120 GLU B CA 1
ATOM 2926 C C . GLU B 1 102 ? 4.655 67.301 6.869 1.00 40.70 120 GLU B C 1
ATOM 2927 O O . GLU B 1 102 ? 3.745 67.999 6.409 1.00 44.93 120 GLU B O 1
ATOM 2933 N N . TYR B 1 103 ? 4.790 66.009 6.553 1.00 38.14 121 TYR B N 1
ATOM 2934 C CA . TYR B 1 103 ? 3.930 65.388 5.553 1.00 34.85 121 TYR B CA 1
ATOM 2935 C C . TYR B 1 103 ? 2.468 65.351 5.974 1.00 38.15 121 TYR B C 1
ATOM 2936 O O . TYR B 1 103 ? 1.593 65.259 5.106 1.00 39.92 121 TYR B O 1
ATOM 2945 N N . ILE B 1 104 ? 2.180 65.415 7.276 1.00 40.41 122 ILE B N 1
ATOM 2946 C CA . ILE B 1 104 ? 0.793 65.514 7.725 1.00 40.31 122 ILE B CA 1
ATOM 2947 C C . ILE B 1 104 ? 0.148 66.773 7.161 1.00 44.84 122 ILE B C 1
ATOM 2948 O O . ILE B 1 104 ? -0.947 66.731 6.586 1.00 53.00 122 ILE B O 1
ATOM 2953 N N . ASP B 1 105 ? 0.828 67.912 7.302 1.00 43.81 123 ASP B N 1
ATOM 2954 C CA . ASP B 1 105 ? 0.266 69.185 6.864 1.00 46.50 123 ASP B CA 1
ATOM 2955 C C . ASP B 1 105 ? 0.404 69.375 5.357 1.00 48.29 123 ASP B C 1
ATOM 2956 O O . ASP B 1 105 ? -0.543 69.813 4.694 1.00 49.58 123 ASP B O 1
ATOM 2961 N N . GLN B 1 106 ? 1.583 69.062 4.803 1.00 46.29 124 GLN B N 1
ATOM 2962 C CA . GLN B 1 106 ? 1.804 69.217 3.366 1.00 46.92 124 GLN B CA 1
ATOM 2963 C C . GLN B 1 106 ? 0.740 68.495 2.552 1.00 44.97 124 GLN B C 1
ATOM 2964 O O . GLN B 1 106 ? 0.319 68.977 1.494 1.00 49.98 124 GLN B O 1
ATOM 2970 N N . THR B 1 107 ? 0.289 67.336 3.032 1.00 44.42 125 THR B N 1
ATOM 2971 C CA . THR B 1 107 ? -0.651 66.531 2.264 1.00 44.52 125 THR B CA 1
ATOM 2972 C C . THR B 1 107 ? -2.081 67.032 2.423 1.00 46.40 125 THR B C 1
ATOM 2973 O O . THR B 1 107 ? -2.835 67.079 1.444 1.00 51.49 125 THR B O 1
ATOM 2977 N N . GLU B 1 108 ? -2.471 67.418 3.640 1.00 46.46 126 GLU B N 1
ATOM 2978 C CA . GLU B 1 108 ? -3.809 67.967 3.835 1.00 54.55 126 GLU B CA 1
ATOM 2979 C C . GLU B 1 108 ? -4.010 69.223 2.996 1.00 55.77 126 GLU B C 1
ATOM 2980 O O . GLU B 1 108 ? -5.089 69.435 2.430 1.00 53.39 126 GLU B O 1
ATOM 2986 N N . GLN B 1 109 ? -2.972 70.054 2.883 1.00 56.28 127 GLN B N 1
ATOM 2987 C CA . GLN B 1 109 ? -3.041 71.205 1.988 1.00 59.65 127 GLN B CA 1
ATOM 2988 C C . GLN B 1 109 ? -3.043 70.772 0.525 1.00 57.57 127 GLN B C 1
ATOM 2989 O O . GLN B 1 109 ? -3.613 71.465 -0.326 1.00 60.45 127 GLN B O 1
ATOM 2995 N N . GLN B 1 110 ? -2.437 69.624 0.219 1.00 52.32 128 GLN B N 1
ATOM 2996 C CA . GLN B 1 110 ? -2.454 69.076 -1.130 1.00 49.34 128 GLN B CA 1
ATOM 2997 C C . GLN B 1 110 ? -3.698 68.236 -1.402 1.00 48.63 128 GLN B C 1
ATOM 2998 O O . GLN B 1 110 ? -4.077 68.067 -2.568 1.00 45.32 128 GLN B O 1
ATOM 3004 N N . LYS B 1 111 ? -4.363 67.736 -0.357 1.00 51.00 129 LYS B N 1
ATOM 3005 C CA . LYS B 1 111 ? -5.610 67.003 -0.546 1.00 49.47 129 LYS B CA 1
ATOM 3006 C C . LYS B 1 111 ? -6.791 67.913 -0.856 1.00 51.79 129 LYS B C 1
ATOM 3007 O O . LYS B 1 111 ? -7.820 67.425 -1.338 1.00 46.13 129 LYS B O 1
ATOM 3013 N N . VAL B 1 112 ? -6.674 69.216 -0.596 1.00 56.02 130 VAL B N 1
ATOM 3014 C CA . VAL B 1 112 ? -7.715 70.149 -1.013 1.00 49.04 130 VAL B CA 1
ATOM 3015 C C . VAL B 1 112 ? -7.550 70.508 -2.484 1.00 49.82 130 VAL B C 1
ATOM 3016 O O . VAL B 1 112 ? -8.518 70.495 -3.253 1.00 58.60 130 VAL B O 1
ATOM 3020 N N . VAL B 1 113 ? -6.320 70.835 -2.891 1.00 43.18 131 VAL B N 1
ATOM 3021 C CA . VAL B 1 113 ? -6.056 71.253 -4.267 1.00 42.01 131 VAL B CA 1
ATOM 3022 C C . VAL B 1 113 ? -6.488 70.177 -5.255 1.00 39.84 131 VAL B C 1
ATOM 3023 O O . VAL B 1 113 ? -7.024 70.477 -6.330 1.00 40.80 131 VAL B O 1
ATOM 3027 N N . ALA B 1 114 ? -6.275 68.907 -4.901 1.00 38.39 132 ALA B N 1
ATOM 3028 C CA . ALA B 1 114 ? -6.559 67.807 -5.817 1.00 38.84 132 ALA B CA 1
ATOM 3029 C C . ALA B 1 114 ? -8.027 67.793 -6.232 1.00 42.11 132 ALA B C 1
ATOM 3030 O O . ALA B 1 114 ? -8.357 67.931 -7.416 1.00 36.49 132 ALA B O 1
ATOM 3032 N N . ALA B 1 115 ? -8.925 67.630 -5.267 1.00 46.56 133 ALA B N 1
ATOM 3033 C CA . ALA B 1 115 ? -10.363 67.574 -5.517 1.00 44.32 133 ALA B CA 1
ATOM 3034 C C . ALA B 1 115 ? -10.981 68.859 -4.973 1.00 49.80 133 ALA B C 1
ATOM 3035 O O . ALA B 1 115 ? -11.426 68.916 -3.826 1.00 52.64 133 ALA B O 1
ATOM 3037 N N . ASN B 1 116 ? -11.009 69.893 -5.811 1.00 46.96 134 ASN B N 1
ATOM 3038 C CA . ASN B 1 116 ? -11.555 71.178 -5.394 1.00 48.02 134 ASN B CA 1
ATOM 3039 C C . ASN B 1 116 ? -13.040 71.307 -5.718 1.00 58.81 134 ASN B C 1
ATOM 3040 O O . ASN B 1 116 ? -13.846 71.610 -4.833 1.00 70.35 134 ASN B O 1
ATOM 3045 N N . ALA B 1 117 ? -13.421 71.074 -6.974 1.00 49.58 135 ALA B N 1
ATOM 3046 C CA . ALA B 1 117 ? -14.778 71.329 -7.435 1.00 40.98 135 ALA B CA 1
ATOM 3047 C C . ALA B 1 117 ? -15.624 70.065 -7.518 1.00 39.31 135 ALA B C 1
ATOM 3048 O O . ALA B 1 117 ? -16.604 70.036 -8.271 1.00 44.38 135 ALA B O 1
ATOM 3050 N N . ILE B 1 118 ? -15.275 69.024 -6.759 1.00 36.85 136 ILE B N 1
ATOM 3051 C CA . ILE B 1 118 ? -16.014 67.768 -6.849 1.00 34.14 136 ILE B CA 1
ATOM 3052 C C . ILE B 1 118 ? -17.447 67.944 -6.361 1.00 34.98 136 ILE B C 1
ATOM 3053 O O . ILE B 1 118 ? -18.391 67.443 -6.984 1.00 35.29 136 ILE B O 1
ATOM 3058 N N . GLU B 1 119 ? -17.639 68.654 -5.248 1.00 37.41 137 GLU B N 1
ATOM 3059 C CA . GLU B 1 119 ? -18.986 68.830 -4.721 1.00 35.28 137 GLU B CA 1
ATOM 3060 C C . GLU B 1 119 ? -19.800 69.833 -5.530 1.00 34.12 137 GLU B C 1
ATOM 3061 O O . GLU B 1 119 ? -21.033 69.809 -5.459 1.00 33.59 137 GLU B O 1
ATOM 3067 N N . GLU B 1 120 ? -19.146 70.712 -6.293 1.00 31.88 138 GLU B N 1
ATOM 3068 C CA . GLU B 1 120 ? -19.883 71.542 -7.241 1.00 31.17 138 GLU B CA 1
ATOM 3069 C C . GLU B 1 120 ? -20.590 70.678 -8.274 1.00 34.84 138 GLU B C 1
ATOM 3070 O O . GLU B 1 120 ? -21.807 70.785 -8.468 1.00 36.63 138 GLU B O 1
ATOM 3076 N N . LEU B 1 121 ? -19.834 69.811 -8.950 1.00 33.38 139 LEU B N 1
ATOM 3077 C CA . LEU B 1 121 ? -20.408 69.004 -10.018 1.00 26.06 139 LEU B CA 1
ATOM 3078 C C . LEU B 1 121 ? -21.243 67.856 -9.473 1.00 29.18 139 LEU B C 1
ATOM 3079 O O . LEU B 1 121 ? -22.228 67.461 -10.104 1.00 33.69 139 LEU B O 1
ATOM 3084 N N . TYR B 1 122 ? -20.875 67.310 -8.311 1.00 29.25 140 TYR B N 1
ATOM 3085 C CA . TYR B 1 122 ? -21.669 66.230 -7.735 1.00 28.45 140 TYR B CA 1
ATOM 3086 C C . TYR B 1 122 ? -23.072 66.703 -7.381 1.00 28.89 140 TYR B C 1
ATOM 3087 O O . TYR B 1 122 ? -24.046 65.961 -7.548 1.00 31.64 140 TYR B O 1
ATOM 3096 N N . GLN B 1 123 ? -23.195 67.937 -6.897 1.00 28.07 141 GLN B N 1
ATOM 3097 C CA . GLN B 1 123 ? -24.496 68.491 -6.547 1.00 29.47 141 GLN B CA 1
ATOM 3098 C C . GLN B 1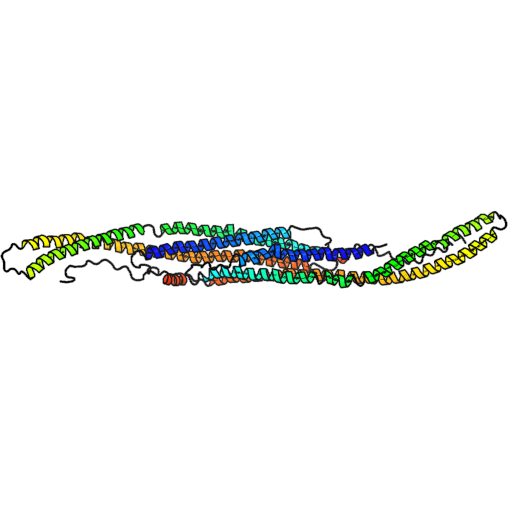 123 ? -25.223 69.076 -7.748 1.00 31.35 141 GLN B C 1
ATOM 3099 O O . GLN B 1 123 ? -26.458 69.043 -7.792 1.00 33.10 141 GLN B O 1
ATOM 3105 N N . LYS B 1 124 ? -24.485 69.619 -8.720 1.00 28.67 142 LYS B N 1
ATOM 3106 C CA . LYS B 1 124 ? -25.101 70.004 -9.985 1.00 26.32 142 LYS B CA 1
ATOM 3107 C C . LYS B 1 124 ? -25.669 68.787 -10.703 1.00 23.44 142 LYS B C 1
ATOM 3108 O O . LYS B 1 124 ? -26.759 68.850 -11.283 1.00 25.08 142 LYS B O 1
ATOM 3114 N N . LYS B 1 125 ? -24.943 67.668 -10.671 1.00 23.50 143 LYS B N 1
ATOM 3115 C CA . LYS B 1 125 ? -25.433 66.441 -11.291 1.00 23.44 143 LYS B CA 1
ATOM 3116 C C . LYS B 1 125 ? -26.666 65.914 -10.568 1.00 28.23 143 LYS B C 1
ATOM 3117 O O . LYS B 1 125 ? -27.588 65.389 -11.204 1.00 26.79 143 LYS B O 1
ATOM 3123 N N . THR B 1 126 ? -26.708 66.064 -9.241 1.00 32.06 144 THR B N 1
ATOM 3124 C CA . THR B 1 126 ? -27.870 65.622 -8.476 1.00 28.32 144 THR B CA 1
ATOM 3125 C C . THR B 1 126 ? -29.087 66.485 -8.775 1.00 23.64 144 THR B C 1
ATOM 3126 O O . THR B 1 126 ? -30.197 65.969 -8.955 1.00 21.70 144 THR B O 1
ATOM 3130 N N . ALA B 1 127 ? -28.901 67.807 -8.799 1.00 21.79 145 ALA B N 1
ATOM 3131 C CA . ALA B 1 127 ? -30.003 68.715 -9.098 1.00 21.80 145 ALA B CA 1
ATOM 3132 C C . ALA B 1 127 ? -30.714 68.307 -10.379 1.00 27.05 145 ALA B C 1
ATOM 3133 O O . ALA B 1 127 ? -31.945 68.221 -10.418 1.00 36.45 145 ALA B O 1
ATOM 3135 N N . LEU B 1 128 ? -29.947 68.028 -11.434 1.00 26.91 146 LEU B N 1
ATOM 3136 C CA . LEU B 1 128 ? -30.546 67.605 -12.695 1.00 24.34 146 LEU B CA 1
ATOM 3137 C C . LEU B 1 128 ? -31.100 66.189 -12.602 1.00 24.82 146 LEU B C 1
ATOM 3138 O O . LEU B 1 128 ? -32.199 65.920 -13.097 1.00 25.82 146 LEU B O 1
ATOM 3143 N N . GLU B 1 129 ? -30.350 65.273 -11.981 1.00 23.46 147 GLU B N 1
ATOM 3144 C CA . GLU B 1 129 ? -30.830 63.907 -11.775 1.00 25.82 147 GLU B CA 1
ATOM 3145 C C . GLU B 1 129 ? -32.252 63.886 -11.229 1.00 28.60 147 GLU B C 1
ATOM 3146 O O . GLU B 1 129 ? -33.132 63.214 -11.776 1.00 31.54 147 GLU B O 1
ATOM 3152 N N . ILE B 1 130 ? -32.492 64.619 -10.143 1.00 30.61 148 ILE B N 1
ATOM 3153 C CA . ILE B 1 130 ? -33.829 64.663 -9.563 1.00 30.54 148 ILE B CA 1
ATOM 3154 C C . ILE B 1 130 ? -34.760 65.494 -10.435 1.00 29.20 148 ILE B C 1
ATOM 3155 O O . ILE B 1 130 ? -35.925 65.133 -10.642 1.00 28.71 148 ILE B O 1
ATOM 3160 N N . ASP B 1 131 ? -34.262 66.612 -10.967 1.00 30.34 149 ASP B N 1
ATOM 3161 C CA . ASP B 1 131 ? -35.102 67.462 -11.803 1.00 30.75 149 ASP B CA 1
ATOM 3162 C C . ASP B 1 131 ? -35.469 66.762 -13.102 1.00 36.04 149 ASP B C 1
ATOM 3163 O O . ASP B 1 131 ? -36.602 66.889 -13.578 1.00 44.56 149 ASP B O 1
ATOM 3168 N N . LEU B 1 132 ? -34.528 66.019 -13.691 1.00 33.80 150 LEU B N 1
ATOM 3169 C CA . LEU B 1 132 ? -34.862 65.195 -14.849 1.00 33.96 150 LEU B CA 1
ATOM 3170 C C . LEU B 1 132 ? -35.880 64.121 -14.483 1.00 36.80 150 LEU B C 1
ATOM 3171 O O . LEU B 1 132 ? -36.701 63.729 -15.321 1.00 34.11 150 LEU B O 1
ATOM 3176 N N . SER B 1 133 ? -35.842 63.636 -13.238 1.00 41.22 151 SER B N 1
ATOM 3177 C CA . SER B 1 133 ? -36.861 62.703 -12.771 1.00 40.01 151 SER B CA 1
ATOM 3178 C C . SER B 1 133 ? -38.197 63.399 -12.539 1.00 41.84 151 SER B C 1
ATOM 3179 O O . SER B 1 133 ? -39.251 62.771 -12.686 1.00 43.03 151 SER B O 1
ATOM 3182 N N . LYS B 1 134 ? -38.172 64.682 -12.163 1.00 43.49 152 LYS B N 1
ATOM 3183 C CA . LYS B 1 134 ? -39.406 65.459 -12.061 1.00 41.74 152 LYS B CA 1
ATOM 3184 C C . LYS B 1 134 ? -40.065 65.622 -13.421 1.00 44.07 152 LYS B C 1
ATOM 3185 O O . LYS B 1 134 ? -41.296 65.662 -13.530 1.00 45.35 152 LYS B O 1
ATOM 3191 N N . LYS B 1 135 ? -39.254 65.732 -14.469 1.00 42.46 153 LYS B N 1
ATOM 3192 C CA . LYS B 1 135 ? -39.770 65.957 -15.810 1.00 42.12 153 LYS B CA 1
ATOM 3193 C C . LYS B 1 135 ? -40.249 64.664 -16.456 1.00 39.74 153 LYS B C 1
ATOM 3194 O O . LYS B 1 135 ? -41.298 64.645 -17.109 1.00 37.35 153 LYS B O 1
ATOM 3200 N N . LYS B 1 136 ? -39.489 63.578 -16.298 1.00 38.21 154 LYS B N 1
ATOM 3201 C CA . LYS B 1 136 ? -40.003 62.274 -16.693 1.00 37.15 154 LYS B CA 1
ATOM 3202 C C . LYS B 1 136 ? -41.243 61.911 -15.887 1.00 44.12 154 LYS B C 1
ATOM 3203 O O . LYS B 1 136 ? -42.096 61.158 -16.367 1.00 49.63 154 LYS B O 1
ATOM 3209 N N . ASP B 1 137 ? -41.361 62.438 -14.666 1.00 46.17 155 ASP B N 1
ATOM 3210 C CA . ASP B 1 137 ? -42.564 62.214 -13.869 1.00 44.82 155 ASP B CA 1
ATOM 3211 C C . ASP B 1 137 ? -43.792 62.787 -14.566 1.00 45.59 155 ASP B C 1
ATOM 3212 O O . ASP B 1 137 ? -44.808 62.100 -14.730 1.00 44.96 155 ASP B O 1
ATOM 3217 N N . ALA B 1 138 ? -43.714 64.051 -14.990 1.00 45.88 156 ALA B N 1
ATOM 3218 C CA . ALA B 1 138 ? -44.848 64.679 -15.659 1.00 47.33 156 ALA B CA 1
ATOM 3219 C C . ALA B 1 138 ? -45.071 64.091 -17.046 1.00 43.07 156 ALA B C 1
ATOM 3220 O O . ALA B 1 138 ? -46.218 63.890 -17.462 1.00 45.74 156 ALA B O 1
ATOM 3222 N N . TYR B 1 139 ? -43.985 63.814 -17.774 1.00 42.72 157 TYR B N 1
ATOM 3223 C CA . TYR B 1 139 ? -44.103 63.289 -19.132 1.00 43.70 157 TYR B CA 1
ATOM 3224 C C . TYR B 1 139 ? -44.908 61.996 -19.164 1.00 42.35 157 TYR B C 1
ATOM 3225 O O . TYR B 1 139 ? -45.732 61.791 -20.062 1.00 44.60 157 TYR B O 1
ATOM 3234 N N . GLU B 1 140 ? -44.693 61.115 -18.192 1.00 44.20 158 GLU B N 1
ATOM 3235 C CA . GLU B 1 140 ? -45.396 59.842 -18.171 1.00 47.44 158 GLU B CA 1
ATOM 3236 C C . GLU B 1 140 ? -46.726 59.911 -17.434 1.00 43.63 158 GLU B C 1
ATOM 3237 O O . GLU B 1 140 ? -47.473 58.927 -17.440 1.00 48.06 158 GLU B O 1
ATOM 3243 N N . TYR B 1 141 ? -47.032 61.036 -16.792 1.00 41.27 159 TYR B N 1
ATOM 3244 C CA . TYR B 1 141 ? -48.413 61.345 -16.455 1.00 47.03 159 TYR B CA 1
ATOM 3245 C C . TYR B 1 141 ? -49.116 62.047 -17.604 1.00 46.79 159 TYR B C 1
ATOM 3246 O O . TYR B 1 141 ? -50.336 61.913 -17.757 1.00 52.43 159 TYR B O 1
ATOM 3255 N N . SER B 1 142 ? -48.359 62.795 -18.413 1.00 46.05 160 SER B N 1
ATOM 3256 C CA . SER B 1 142 ? -48.929 63.479 -19.567 1.00 46.69 160 SER B CA 1
ATOM 3257 C C . SER B 1 142 ? -49.355 62.498 -20.648 1.00 47.45 160 SER B C 1
ATOM 3258 O O . SER B 1 142 ? -50.255 62.803 -21.437 1.00 54.21 160 SER B O 1
ATOM 3261 N N . CYS B 1 143 ? -48.725 61.325 -20.703 1.00 48.37 161 CYS B N 1
ATOM 3262 C CA . CYS B 1 143 ? -49.059 60.319 -21.701 1.00 47.59 161 CYS B CA 1
ATOM 3263 C C . CYS B 1 143 ? -50.117 59.339 -21.218 1.00 48.53 161 CYS B C 1
ATOM 3264 O O . CYS B 1 143 ? -50.746 58.668 -22.045 1.00 48.84 161 CYS B O 1
ATOM 3267 N N . ASN B 1 144 ? -50.323 59.239 -19.904 1.00 50.94 162 ASN B N 1
ATOM 3268 C CA . ASN B 1 144 ? -51.426 58.438 -19.388 1.00 57.85 162 ASN B CA 1
ATOM 3269 C C . ASN B 1 144 ? -52.763 59.046 -19.791 1.00 60.20 162 ASN B C 1
ATOM 3270 O O . ASN B 1 144 ? -53.656 58.345 -20.283 1.00 63.67 162 ASN B O 1
ATOM 3275 N N . LYS B 1 145 ? -52.915 60.357 -19.588 1.00 51.52 163 LYS B N 1
ATOM 3276 C CA . LYS B 1 145 ? -54.156 61.029 -19.957 1.00 53.31 163 LYS B CA 1
ATOM 3277 C C . LYS B 1 145 ? -54.414 60.929 -21.454 1.00 58.73 163 LYS B C 1
ATOM 3278 O O . LYS B 1 145 ? -55.559 60.743 -21.884 1.00 67.37 163 LYS B O 1
ATOM 3284 N N . LEU B 1 146 ? -53.361 61.052 -22.264 1.00 55.53 164 LEU B N 1
ATOM 3285 C CA . LEU B 1 146 ? -53.519 60.938 -23.710 1.00 60.88 164 LEU B CA 1
ATOM 3286 C C . LEU B 1 146 ? -53.993 59.545 -24.099 1.00 57.84 164 LEU B C 1
ATOM 3287 O O . LEU B 1 146 ? -54.900 59.391 -24.925 1.00 59.79 164 LEU B O 1
ATOM 3292 N N . ASN B 1 147 ? -53.380 58.513 -23.517 1.00 54.34 165 ASN B N 1
ATOM 3293 C CA . ASN B 1 147 ? -53.848 57.155 -23.758 1.00 57.97 165 ASN B CA 1
ATOM 3294 C C . ASN B 1 147 ? -55.276 56.978 -23.262 1.00 63.21 165 ASN B C 1
ATOM 3295 O O . ASN B 1 147 ? -56.108 56.371 -23.945 1.00 62.30 165 ASN B O 1
ATOM 3300 N N . SER B 1 148 ? -55.582 57.517 -22.079 1.00 63.60 166 SER B N 1
ATOM 3301 C CA . SER B 1 148 ? -56.938 57.439 -21.550 1.00 67.69 166 SER B CA 1
ATOM 3302 C C . SER B 1 148 ? -57.950 58.124 -22.459 1.00 72.56 166 SER B C 1
ATOM 3303 O O . SER B 1 148 ? -59.138 57.792 -22.405 1.00 85.09 166 SER B O 1
ATOM 3306 N N . TYR B 1 149 ? -57.509 59.069 -23.291 1.00 69.33 167 TYR B N 1
ATOM 3307 C CA . TYR B 1 149 ? -58.377 59.685 -24.286 1.00 75.42 167 TYR B CA 1
ATOM 3308 C C . TYR B 1 149 ? -58.306 58.999 -25.643 1.00 73.05 167 TYR B C 1
ATOM 3309 O O . TYR B 1 149 ? -59.219 59.178 -26.457 1.00 70.33 167 TYR B O 1
ATOM 3318 N N . MET B 1 150 ? -57.252 58.225 -25.901 1.00 73.53 168 MET B N 1
ATOM 3319 C CA . MET B 1 150 ? -57.130 57.444 -27.123 1.00 75.42 168 MET B CA 1
ATOM 3320 C C . MET B 1 150 ? -57.447 55.967 -26.907 1.00 81.31 168 MET B C 1
ATOM 3321 O O . MET B 1 150 ? -57.558 55.221 -27.886 1.00 83.33 168 MET B O 1
ATOM 3326 N N . ARG B 1 151 ? -57.615 55.531 -25.659 1.00 77.38 169 ARG B N 1
ATOM 3327 C CA . ARG B 1 151 ? -58.095 54.183 -25.383 1.00 82.46 169 ARG B CA 1
ATOM 3328 C C . ARG B 1 151 ? -59.579 54.144 -25.050 1.00 89.99 169 ARG B C 1
ATOM 3329 O O . ARG B 1 151 ? -60.253 53.165 -25.388 1.00 94.52 169 ARG B O 1
ATOM 3337 N N . GLN B 1 152 ? -60.112 55.186 -24.406 1.00 90.42 170 GLN B N 1
ATOM 3338 C CA . GLN B 1 152 ? -61.562 55.290 -24.280 1.00 100.64 170 GLN B CA 1
ATOM 3339 C C . GLN B 1 152 ? -62.210 55.423 -25.651 1.00 104.01 170 GLN B C 1
ATOM 3340 O O . GLN B 1 152 ? -63.277 54.851 -25.902 1.00 111.60 170 GLN B O 1
ATOM 3346 N N . THR B 1 153 ? -61.574 56.177 -26.552 1.00 95.69 171 THR B N 1
ATOM 3347 C CA . THR B 1 153 ? -62.025 56.240 -27.936 1.00 97.80 171 THR B CA 1
ATOM 3348 C C . THR B 1 153 ? -61.812 54.914 -28.660 1.00 101.92 171 THR B C 1
ATOM 3349 O O . THR B 1 153 ? -62.461 54.664 -29.682 1.00 102.55 171 THR B O 1
ATOM 3353 N N . LYS B 1 154 ? -60.926 54.056 -28.146 1.00 98.80 172 LYS B N 1
ATOM 3354 C CA . LYS B 1 154 ? -60.729 52.739 -28.745 1.00 103.95 172 LYS B CA 1
ATOM 3355 C C . LYS B 1 154 ? -61.950 51.852 -28.538 1.00 111.23 172 LYS B C 1
ATOM 3356 O O . LYS B 1 154 ? -62.500 51.306 -29.501 1.00 122.98 172 LYS B O 1
ATOM 3362 N N . LYS B 1 155 ? -62.388 51.689 -27.288 1.00 104.94 173 LYS B N 1
ATOM 3363 C CA . LYS B 1 155 ? -63.552 50.848 -27.029 1.00 104.37 173 LYS B CA 1
ATOM 3364 C C . LYS B 1 155 ? -64.841 51.559 -27.421 1.00 101.86 173 LYS B C 1
ATOM 3365 O O . LYS B 1 155 ? -65.715 50.967 -28.064 1.00 102.77 173 LYS B O 1
ATOM 3371 N N . MET B 1 156 ? -64.979 52.829 -27.036 1.00 104.28 174 MET B N 1
ATOM 3372 C CA . MET B 1 156 ? -66.091 53.659 -27.496 1.00 110.22 174 MET B CA 1
ATOM 3373 C C . MET B 1 156 ? -65.661 54.302 -28.811 1.00 114.45 174 MET B C 1
ATOM 3374 O O . MET B 1 156 ? -65.197 55.444 -28.871 1.00 106.89 174 MET B O 1
ATOM 3379 N N . THR B 1 157 ? -65.814 53.532 -29.885 1.00 121.77 175 THR B N 1
ATOM 3380 C CA . THR B 1 157 ? -65.328 53.933 -31.197 1.00 120.27 175 THR B CA 1
ATOM 3381 C C . THR B 1 157 ? -66.092 55.157 -31.702 1.00 120.68 175 THR B C 1
ATOM 3382 O O . THR B 1 157 ? -67.032 55.650 -31.073 1.00 117.74 175 THR B O 1
ATOM 3386 N N . GLY B 1 158 ? -65.670 55.656 -32.861 1.00 121.08 176 GLY B N 1
ATOM 3387 C CA . GLY B 1 158 ? -66.303 56.809 -33.466 1.00 126.80 176 GLY B CA 1
ATOM 3388 C C . GLY B 1 158 ? -67.643 56.495 -34.097 1.00 125.52 176 GLY B C 1
ATOM 3389 O O . GLY B 1 158 ? -67.865 56.759 -35.283 1.00 118.37 176 GLY B O 1
ATOM 3390 N N . ARG B 1 159 ? -68.543 55.924 -33.303 1.00 120.09 177 ARG B N 1
ATOM 3391 C CA . ARG B 1 159 ? -69.906 55.637 -33.722 1.00 118.94 177 ARG B CA 1
ATOM 3392 C C . ARG B 1 159 ? -70.860 56.781 -33.416 1.00 123.19 177 ARG B C 1
ATOM 3393 O O . ARG B 1 159 ? -72.042 56.693 -33.764 1.00 127.26 177 ARG B O 1
ATOM 3401 N N . GLU B 1 160 ? -70.375 57.843 -32.785 1.00 119.47 178 GLU B N 1
ATOM 3402 C CA . GLU B 1 160 ? -71.182 58.972 -32.345 1.00 115.06 178 GLU B CA 1
ATOM 3403 C C . GLU B 1 160 ? -70.662 60.254 -32.989 1.00 106.98 178 GLU B C 1
ATOM 3404 O O . GLU B 1 160 ? -69.683 60.247 -33.740 1.00 101.07 178 GLU B O 1
ATOM 3410 N N . LEU B 1 161 ? -71.330 61.365 -32.687 1.00 103.35 179 LEU B N 1
ATOM 3411 C CA . LEU B 1 161 ? -70.908 62.688 -33.145 1.00 100.13 179 LEU B CA 1
ATOM 3412 C C . LEU B 1 161 ? -70.638 63.551 -31.916 1.00 88.83 179 LEU B C 1
ATOM 3413 O O . LEU B 1 161 ? -71.494 64.315 -31.465 1.00 75.53 179 LEU B O 1
ATOM 3418 N N . ASP B 1 162 ? -69.427 63.422 -31.383 1.00 88.53 180 ASP B N 1
ATOM 3419 C CA . ASP B 1 162 ? -68.909 64.284 -30.333 1.00 80.12 180 ASP B CA 1
ATOM 3420 C C . ASP B 1 162 ? -67.598 64.882 -30.816 1.00 83.03 180 ASP B C 1
ATOM 3421 O O . ASP B 1 162 ? -66.786 64.189 -31.439 1.00 83.71 180 ASP B O 1
ATOM 3426 N N . LYS B 1 163 ? -67.401 66.171 -30.547 1.00 83.80 181 LYS B N 1
ATOM 3427 C CA . LYS B 1 163 ? -66.188 66.844 -30.995 1.00 86.60 181 LYS B CA 1
ATOM 3428 C C . LYS B 1 163 ? -64.968 66.173 -30.381 1.00 86.65 181 LYS B C 1
ATOM 3429 O O . LYS B 1 163 ? -64.842 66.092 -29.154 1.00 83.76 181 LYS B O 1
ATOM 3435 N N . TYR B 1 164 ? -64.070 65.688 -31.236 1.00 90.04 182 TYR B N 1
ATOM 3436 C CA . TYR B 1 164 ? -62.912 64.933 -30.781 1.00 85.52 182 TYR B CA 1
ATOM 3437 C C . TYR B 1 164 ? -61.812 65.819 -30.224 1.00 85.02 182 TYR B C 1
ATOM 3438 O O . TYR B 1 164 ? -60.753 65.297 -29.867 1.00 87.19 182 TYR B O 1
ATOM 3447 N N . ASN B 1 165 ? -62.032 67.133 -30.132 1.00 89.51 183 ASN B N 1
ATOM 3448 C CA . ASN B 1 165 ? -60.947 68.051 -29.805 1.00 94.96 183 ASN B CA 1
ATOM 3449 C C . ASN B 1 165 ? -60.309 67.768 -28.453 1.00 88.42 183 ASN B C 1
ATOM 3450 O O . ASN B 1 165 ? -59.289 68.386 -28.134 1.00 84.94 183 ASN B O 1
ATOM 3455 N N . LEU B 1 166 ? -60.864 66.851 -27.658 1.00 85.12 184 LEU B N 1
ATOM 3456 C CA . LEU B 1 166 ? -60.210 66.473 -26.410 1.00 83.24 184 LEU B CA 1
ATOM 3457 C C . LEU B 1 166 ? -58.801 65.942 -26.661 1.00 86.06 184 LEU B C 1
ATOM 3458 O O . LEU B 1 166 ? -57.880 66.211 -25.880 1.00 77.48 184 LEU B O 1
ATOM 3463 N N . LYS B 1 167 ? -58.611 65.189 -27.749 1.00 92.34 185 LYS B N 1
ATOM 3464 C CA . LYS B 1 167 ? -57.305 64.590 -28.019 1.00 82.38 185 LYS B CA 1
ATOM 3465 C C . LYS B 1 167 ? -56.299 65.638 -28.487 1.00 78.36 185 LYS B C 1
ATOM 3466 O O . LYS B 1 167 ? -55.247 65.826 -27.865 1.00 75.58 185 LYS B O 1
ATOM 3472 N N . ILE B 1 168 ? -56.611 66.343 -29.579 1.00 77.26 186 ILE B N 1
ATOM 3473 C CA . ILE B 1 168 ? -55.663 67.303 -30.137 1.00 78.88 186 ILE B CA 1
ATOM 3474 C C . ILE B 1 168 ? -55.411 68.441 -29.154 1.00 81.63 186 ILE B C 1
ATOM 3475 O O . ILE B 1 168 ? -54.316 69.019 -29.129 1.00 81.66 186 ILE B O 1
ATOM 3480 N N . ARG B 1 169 ? -56.392 68.752 -28.301 1.00 85.94 187 ARG B N 1
ATOM 3481 C CA . ARG B 1 169 ? -56.151 69.701 -27.217 1.00 87.18 187 ARG B CA 1
ATOM 3482 C C . ARG B 1 169 ? -55.058 69.198 -26.284 1.00 82.63 187 ARG B C 1
ATOM 3483 O O . ARG B 1 169 ? -54.206 69.973 -25.835 1.00 83.16 187 ARG B O 1
ATOM 3491 N N . GLN B 1 170 ? -55.060 67.899 -25.988 1.00 73.54 188 GLN B N 1
ATOM 3492 C CA . GLN B 1 170 ? -54.083 67.321 -25.081 1.00 67.69 188 GLN B CA 1
ATOM 3493 C C . GLN B 1 170 ? -52.946 66.614 -25.802 1.00 66.99 188 GLN B C 1
ATOM 3494 O O . GLN B 1 170 ? -51.949 66.265 -25.161 1.00 64.76 188 GLN B O 1
ATOM 3500 N N . ALA B 1 171 ? -53.070 66.387 -27.111 1.00 67.66 189 ALA B N 1
ATOM 3501 C CA . ALA B 1 171 ? -51.922 65.920 -27.877 1.00 62.94 189 ALA B CA 1
ATOM 3502 C C . ALA B 1 171 ? -50.842 66.990 -27.928 1.00 60.16 189 ALA B C 1
ATOM 3503 O O . ALA B 1 171 ? -49.646 66.676 -27.914 1.00 52.96 189 ALA B O 1
ATOM 3505 N N . ALA B 1 172 ? -51.244 68.263 -27.984 1.00 64.99 190 ALA B N 1
ATOM 3506 C CA . ALA B 1 172 ? -50.267 69.340 -27.899 1.00 59.26 190 ALA B CA 1
ATOM 3507 C C . ALA B 1 172 ? -49.578 69.354 -26.544 1.00 57.12 190 ALA B C 1
ATOM 3508 O O . ALA B 1 172 ? -48.421 69.775 -26.442 1.00 56.75 190 ALA B O 1
ATOM 3510 N N . LEU B 1 173 ? -50.265 68.898 -25.494 1.00 59.92 191 LEU B N 1
ATOM 3511 C CA . LEU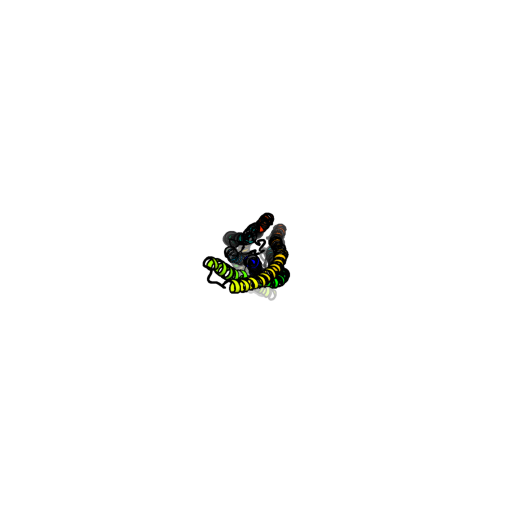 B 1 173 ? -49.630 68.819 -24.183 1.00 58.73 191 LEU B CA 1
ATOM 3512 C C . LEU B 1 173 ? -48.520 67.774 -24.173 1.00 55.30 191 LEU B C 1
ATOM 3513 O O . LEU B 1 173 ? -47.429 68.024 -23.648 1.00 53.53 191 LEU B O 1
ATOM 3518 N N . ALA B 1 174 ? -48.782 66.595 -24.746 1.00 59.32 192 ALA B N 1
ATOM 3519 C CA . ALA B 1 174 ? -47.784 65.529 -24.748 1.00 49.14 192 ALA B CA 1
ATOM 3520 C C . ALA B 1 174 ? -46.482 65.997 -25.383 1.00 41.91 192 ALA B C 1
ATOM 3521 O O . ALA B 1 174 ? -45.402 65.815 -24.812 1.00 44.07 192 ALA B O 1
ATOM 3523 N N . VAL B 1 175 ? -46.571 66.601 -26.572 1.00 46.50 193 VAL B N 1
ATOM 3524 C CA . VAL B 1 175 ? -45.391 67.152 -27.235 1.00 47.87 193 VAL B CA 1
ATOM 3525 C C . VAL B 1 175 ? -44.760 68.243 -26.381 1.00 48.17 193 VAL B C 1
ATOM 3526 O O . VAL B 1 175 ? -43.532 68.320 -26.255 1.00 50.88 193 VAL B O 1
ATOM 3530 N N . LYS B 1 176 ? -45.587 69.104 -25.786 1.00 48.33 194 LYS B N 1
ATOM 3531 C CA . LYS B 1 176 ? -45.073 70.200 -24.971 1.00 47.27 194 LYS B CA 1
ATOM 3532 C C . LYS B 1 176 ? -44.228 69.676 -23.817 1.00 47.37 194 LYS B C 1
ATOM 3533 O O . LYS B 1 176 ? -43.051 70.027 -23.681 1.00 55.96 194 LYS B O 1
ATOM 3539 N N . LYS B 1 177 ? -44.821 68.833 -22.969 1.00 49.82 195 LYS B N 1
ATOM 3540 C CA . LYS B 1 177 ? -44.122 68.360 -21.778 1.00 47.51 195 LYS B CA 1
ATOM 3541 C C . LYS B 1 177 ? -42.941 67.467 -22.140 1.00 45.55 195 LYS B C 1
ATOM 3542 O O . LYS B 1 177 ? -41.901 67.502 -21.474 1.00 47.97 195 LYS B O 1
ATOM 3548 N N . MET B 1 178 ? -43.083 66.652 -23.185 1.00 46.30 196 MET B N 1
ATOM 3549 C CA . MET B 1 178 ? -42.006 65.744 -23.565 1.00 47.29 196 MET B CA 1
ATOM 3550 C C . MET B 1 178 ? -40.799 66.507 -24.094 1.00 53.46 196 MET B C 1
ATOM 3551 O O . MET B 1 178 ? -39.699 66.415 -23.543 1.00 62.12 196 MET B O 1
ATOM 3556 N N . ASP B 1 179 ? -40.988 67.262 -25.175 1.00 54.43 197 ASP B N 1
ATOM 3557 C CA . ASP B 1 179 ? -39.852 67.831 -25.891 1.00 66.52 197 ASP B CA 1
ATOM 3558 C C . ASP B 1 179 ? -39.116 68.851 -25.028 1.00 62.14 197 ASP B C 1
ATOM 3559 O O . ASP B 1 179 ? -37.944 68.662 -24.682 1.00 59.30 197 ASP B O 1
ATOM 3564 N N . ALA B 1 180 ? -39.791 69.943 -24.669 1.00 59.45 198 ALA B N 1
ATOM 3565 C CA . ALA B 1 180 ? -39.112 71.018 -23.956 1.00 68.15 198 ALA B CA 1
ATOM 3566 C C . ALA B 1 180 ? -38.622 70.565 -22.582 1.00 60.95 198 ALA B C 1
ATOM 3567 O O . ALA B 1 180 ? -37.540 70.969 -22.138 1.00 72.62 198 ALA B O 1
ATOM 3569 N N . GLU B 1 181 ? -39.392 69.728 -21.892 1.00 51.90 199 GLU B N 1
ATOM 3570 C CA . GLU B 1 181 ? -39.043 69.376 -20.523 1.00 57.08 199 GLU B CA 1
ATOM 3571 C C . GLU B 1 181 ? -38.443 67.989 -20.348 1.00 58.29 199 GLU B C 1
ATOM 3572 O O . GLU B 1 181 ? -38.052 67.664 -19.231 1.00 61.88 199 GLU B O 1
ATOM 3578 N N . TYR B 1 182 ? -38.337 67.163 -21.382 1.00 53.53 200 TYR B N 1
ATOM 3579 C CA . TYR B 1 182 ? -37.614 65.922 -21.117 1.00 50.25 200 TYR B CA 1
ATOM 3580 C C . TYR B 1 182 ? -36.425 65.747 -22.048 1.00 51.98 200 TYR B C 1
ATOM 3581 O O . TYR B 1 182 ? -35.327 65.444 -21.582 1.00 51.88 200 TYR B O 1
ATOM 3590 N N . ARG B 1 183 ? -36.581 66.008 -23.345 1.00 52.98 201 ARG B N 1
ATOM 3591 C CA . ARG B 1 183 ? -35.462 65.875 -24.274 1.00 51.32 201 ARG B CA 1
ATOM 3592 C C . ARG B 1 183 ? -34.459 67.015 -24.156 1.00 52.34 201 ARG B C 1
ATOM 3593 O O . ARG B 1 183 ? -33.505 67.066 -24.939 1.00 52.26 201 ARG B O 1
ATOM 3601 N N . GLU B 1 184 ? -34.648 67.913 -23.189 1.00 53.67 202 GLU B N 1
ATOM 3602 C CA . GLU B 1 184 ? -33.750 69.035 -22.949 1.00 52.48 202 GLU B CA 1
ATOM 3603 C C . GLU B 1 184 ? -33.007 68.919 -21.627 1.00 48.69 202 GLU B C 1
ATOM 3604 O O . GLU B 1 184 ? -31.780 69.061 -21.594 1.00 49.41 202 GLU B O 1
ATOM 3610 N N . THR B 1 185 ? -33.718 68.678 -20.521 1.00 46.78 203 THR B N 1
ATOM 3611 C CA . THR B 1 185 ? -33.028 68.460 -19.256 1.00 45.96 203 THR B CA 1
ATOM 3612 C C . THR B 1 185 ? -32.348 67.099 -19.213 1.00 46.80 203 THR B C 1
ATOM 3613 O O . THR B 1 185 ? -31.442 66.899 -18.397 1.00 46.27 203 THR B O 1
ATOM 3617 N N . ASN B 1 186 ? -32.763 66.163 -20.068 1.00 46.54 204 ASN B N 1
ATOM 3618 C CA . ASN B 1 186 ? -31.985 64.950 -20.278 1.00 44.03 204 ASN B CA 1
ATOM 3619 C C . ASN B 1 186 ? -30.734 65.220 -21.102 1.00 43.14 204 ASN B C 1
ATOM 3620 O O . ASN B 1 186 ? -29.859 64.352 -21.183 1.00 46.19 204 ASN B O 1
ATOM 3625 N N . GLU B 1 187 ? -30.628 66.407 -21.707 1.00 43.50 205 GLU B N 1
ATOM 3626 C CA . GLU B 1 187 ? -29.431 66.807 -22.428 1.00 41.03 205 GLU B CA 1
ATOM 3627 C C . GLU B 1 187 ? -28.593 67.832 -21.682 1.00 33.00 205 GLU B C 1
ATOM 3628 O O . GLU B 1 187 ? -27.404 67.966 -21.983 1.00 32.09 205 GLU B O 1
ATOM 3634 N N . LEU B 1 188 ? -29.176 68.559 -20.726 1.00 34.09 206 LEU B N 1
ATOM 3635 C CA . LEU B 1 188 ? -28.354 69.301 -19.776 1.00 39.83 206 LEU B CA 1
ATOM 3636 C C . LEU B 1 188 ? -27.656 68.349 -18.814 1.00 39.59 206 LEU B C 1
ATOM 3637 O O . LEU B 1 188 ? -26.509 68.587 -18.415 1.00 36.01 206 LEU B O 1
ATOM 3642 N N . LEU B 1 189 ? -28.336 67.265 -18.432 1.00 38.59 207 LEU B N 1
ATOM 3643 C CA . LEU B 1 189 ? -27.720 66.263 -17.570 1.00 35.17 207 LEU B CA 1
ATOM 3644 C C . LEU B 1 189 ? -26.588 65.544 -18.292 1.00 31.94 207 LEU B C 1
ATOM 3645 O O . LEU B 1 189 ? -25.576 65.193 -17.677 1.00 33.12 207 LEU B O 1
ATOM 3650 N N . LEU B 1 190 ? -26.742 65.323 -19.600 1.00 31.37 208 LEU B N 1
ATOM 3651 C CA . LEU B 1 190 ? -25.711 64.639 -20.374 1.00 31.40 208 LEU B CA 1
ATOM 3652 C C . LEU B 1 190 ? -24.39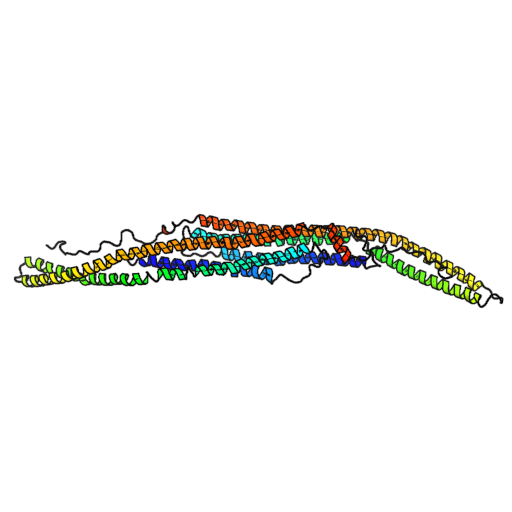5 65.407 -20.338 1.00 30.65 208 LEU B C 1
ATOM 3653 O O . LEU B 1 190 ? -23.343 64.842 -20.015 1.00 29.89 208 LEU B O 1
ATOM 3658 N N . THR B 1 191 ? -24.434 66.699 -20.673 1.00 30.24 209 THR B N 1
ATOM 3659 C CA . THR B 1 191 ? -23.205 67.484 -20.739 1.00 30.28 209 THR B CA 1
ATOM 3660 C C . THR B 1 191 ? -22.552 67.614 -19.370 1.00 24.80 209 THR B C 1
ATOM 3661 O O . THR B 1 191 ? -21.320 67.623 -19.260 1.00 22.20 209 THR B O 1
ATOM 3665 N N . VAL B 1 192 ? -23.359 67.724 -18.314 1.00 26.51 210 VAL B N 1
ATOM 3666 C CA . VAL B 1 192 ? -22.808 67.733 -16.962 1.00 27.41 210 VAL B CA 1
ATOM 3667 C C . VAL B 1 192 ? -22.195 66.378 -16.634 1.00 26.24 210 VAL B C 1
ATOM 3668 O O . VAL B 1 192 ? -21.071 66.292 -16.123 1.00 28.54 210 VAL B O 1
ATOM 3672 N N . THR B 1 193 ? -22.932 65.299 -16.914 1.00 29.36 211 THR B N 1
ATOM 3673 C CA . THR B 1 193 ? -22.428 63.953 -16.658 1.00 25.77 211 THR B CA 1
ATOM 3674 C C . THR B 1 193 ? -21.104 63.713 -17.372 1.00 25.91 211 THR B C 1
ATOM 3675 O O . THR B 1 193 ? -20.150 63.194 -16.781 1.00 27.52 211 THR B O 1
ATOM 3679 N N . ARG B 1 194 ? -21.030 64.088 -18.652 1.00 25.92 212 ARG B N 1
ATOM 3680 C CA . ARG B 1 194 ? -19.803 63.865 -19.407 1.00 24.83 212 ARG B CA 1
ATOM 3681 C C . ARG B 1 194 ? -18.643 64.667 -18.830 1.00 25.82 212 ARG B C 1
ATOM 3682 O O . ARG B 1 194 ? -17.485 64.251 -18.942 1.00 26.60 212 ARG B O 1
ATOM 3690 N N . GLU B 1 195 ? -18.930 65.809 -18.198 1.00 25.59 213 GLU B N 1
ATOM 3691 C CA . GLU B 1 195 ? -17.887 66.536 -17.482 1.00 24.45 213 GLU B CA 1
ATOM 3692 C C . GLU B 1 195 ? -17.662 65.957 -16.090 1.00 23.96 213 GLU B C 1
ATOM 3693 O O . GLU B 1 195 ? -16.526 65.931 -15.603 1.00 27.02 213 GLU B O 1
ATOM 3699 N N . TRP B 1 196 ? -18.729 65.486 -15.440 1.00 24.63 214 TRP B N 1
ATOM 3700 C CA . TRP B 1 196 ? -18.576 64.842 -14.139 1.00 25.21 214 TRP B CA 1
ATOM 3701 C C . TRP B 1 196 ? -17.651 63.637 -14.230 1.00 25.87 214 TRP B C 1
ATOM 3702 O O . TRP B 1 196 ? -16.804 63.428 -13.354 1.00 27.53 214 TRP B O 1
ATOM 3713 N N . ILE B 1 197 ? -17.802 62.832 -15.283 1.00 23.67 215 ILE B N 1
ATOM 3714 C CA . ILE B 1 197 ? -16.909 61.696 -15.484 1.00 19.83 215 ILE B CA 1
ATOM 3715 C C . ILE B 1 197 ? -15.482 62.180 -15.705 1.00 21.52 215 ILE B C 1
ATOM 3716 O O . ILE B 1 197 ? -14.523 61.578 -15.210 1.00 27.06 215 ILE B O 1
ATOM 3721 N N . ASP B 1 198 ? -15.321 63.287 -16.431 1.00 20.87 216 ASP B N 1
ATOM 3722 C CA . ASP B 1 198 ? -13.989 63.834 -16.662 1.00 21.24 216 ASP B CA 1
ATOM 3723 C C . ASP B 1 198 ? -13.343 64.276 -15.355 1.00 24.12 216 ASP B C 1
ATOM 3724 O O . ASP B 1 198 ? -12.266 63.795 -14.987 1.00 26.76 216 ASP B O 1
ATOM 3729 N N . ARG B 1 199 ? -13.996 65.194 -14.633 1.00 26.60 217 ARG B N 1
ATOM 3730 C CA . ARG B 1 199 ? -13.418 65.724 -13.400 1.00 31.35 217 ARG B CA 1
ATOM 3731 C C . ARG B 1 199 ? -13.193 64.624 -12.369 1.00 30.58 217 ARG B C 1
ATOM 3732 O O . ARG B 1 199 ? -12.165 64.611 -11.681 1.00 30.34 217 ARG B O 1
ATOM 3740 N N . TRP B 1 200 ? -14.138 63.688 -12.250 1.00 25.29 218 TRP B N 1
ATOM 3741 C CA . TRP B 1 200 ? -13.970 62.605 -11.287 1.00 20.29 218 TRP B CA 1
ATOM 3742 C C . TRP B 1 200 ? -12.802 61.705 -11.667 1.00 21.35 218 TRP B C 1
ATOM 3743 O O . TRP B 1 200 ? -12.082 61.208 -10.793 1.00 21.84 218 TRP B O 1
ATOM 3754 N N . THR B 1 201 ? -12.594 61.485 -12.967 1.00 23.46 219 THR B N 1
ATOM 3755 C CA . THR B 1 201 ? -11.456 60.686 -13.408 1.00 22.66 219 THR B CA 1
ATOM 3756 C C . THR B 1 201 ? -10.134 61.346 -13.033 1.00 26.66 219 THR B C 1
ATOM 3757 O O . THR B 1 201 ? -9.176 60.658 -12.665 1.00 30.21 219 THR B O 1
ATOM 3761 N N . GLU B 1 202 ? -10.072 62.677 -13.088 1.00 30.39 220 GLU B N 1
ATOM 3762 C CA . GLU B 1 202 ? -8.853 63.387 -12.724 1.00 30.29 220 GLU B CA 1
ATOM 3763 C C . GLU B 1 202 ? -8.663 63.487 -11.218 1.00 29.07 220 GLU B C 1
ATOM 3764 O O . GLU B 1 202 ? -7.546 63.764 -10.767 1.00 29.29 220 GLU B O 1
ATOM 3770 N N . VAL B 1 203 ? -9.720 63.274 -10.433 1.00 27.79 221 VAL B N 1
ATOM 3771 C CA . VAL B 1 203 ? -9.567 63.298 -8.983 1.00 27.32 221 VAL B CA 1
ATOM 3772 C C . VAL B 1 203 ? -9.104 61.939 -8.470 1.00 30.34 221 VAL B C 1
ATOM 3773 O O . VAL B 1 203 ? -8.324 61.866 -7.511 1.00 34.25 221 VAL B O 1
ATOM 3777 N N . CYS B 1 204 ? -9.545 60.851 -9.105 1.00 30.03 222 CYS B N 1
ATOM 3778 C CA . CYS B 1 204 ? -8.988 59.541 -8.784 1.00 31.78 222 CYS B CA 1
ATOM 3779 C C . CYS B 1 204 ? -7.505 59.482 -9.129 1.00 33.29 222 CYS B C 1
ATOM 3780 O O . CYS B 1 204 ? -6.700 58.950 -8.355 1.00 37.74 222 CYS B O 1
ATOM 3783 N N . ASP B 1 205 ? -7.126 60.026 -10.288 1.00 29.60 223 ASP B N 1
ATOM 3784 C CA . ASP B 1 205 ? -5.717 60.089 -10.659 1.00 23.97 223 ASP B CA 1
ATOM 3785 C C . ASP B 1 205 ? -4.919 60.909 -9.655 1.00 26.26 223 ASP B C 1
ATOM 3786 O O . ASP B 1 205 ? -3.763 60.586 -9.359 1.00 27.40 223 ASP B O 1
ATOM 3791 N N . ALA B 1 206 ? -5.522 61.974 -9.119 1.00 27.73 224 ALA B N 1
ATOM 3792 C CA . ALA B 1 206 ? -4.792 62.884 -8.243 1.00 29.39 224 ALA B CA 1
ATOM 3793 C C . ALA B 1 206 ? -4.514 62.269 -6.879 1.00 26.35 224 ALA B C 1
ATOM 3794 O O . ALA B 1 206 ? -3.470 62.549 -6.279 1.00 26.40 224 ALA B O 1
ATOM 3796 N N . PHE B 1 207 ? -5.422 61.439 -6.369 1.00 29.08 225 PHE B N 1
ATOM 3797 C CA . PHE B 1 207 ? -5.175 60.796 -5.085 1.00 28.91 225 PHE B CA 1
ATOM 3798 C C . PHE B 1 207 ? -4.296 59.563 -5.232 1.00 27.79 225 PHE B C 1
ATOM 3799 O O . PHE B 1 207 ? -3.502 59.267 -4.333 1.00 27.21 225 PHE B O 1
ATOM 3807 N N . GLN B 1 208 ? -4.421 58.843 -6.350 1.00 25.06 226 GLN B N 1
ATOM 3808 C CA . GLN B 1 208 ? -3.515 57.734 -6.629 1.00 22.35 226 GLN B CA 1
ATOM 3809 C C . GLN B 1 208 ? -2.064 58.191 -6.557 1.00 28.14 226 GLN B C 1
ATOM 3810 O O . GLN B 1 208 ? -1.225 57.543 -5.919 1.00 31.79 226 GLN B O 1
ATOM 3816 N N . HIS B 1 209 ? -1.755 59.318 -7.203 1.00 26.08 227 HIS B N 1
ATOM 3817 C CA . HIS B 1 209 ? -0.412 59.884 -7.125 1.00 25.85 227 HIS B CA 1
ATOM 3818 C C . HIS B 1 209 ? -0.033 60.193 -5.681 1.00 24.48 227 HIS B C 1
ATOM 3819 O O . HIS B 1 209 ? 1.101 59.936 -5.261 1.00 26.50 227 HIS B O 1
ATOM 3826 N N . ILE B 1 210 ? -0.970 60.746 -4.907 1.00 26.30 228 ILE B N 1
ATOM 3827 C CA . ILE B 1 210 ? -0.697 61.051 -3.505 1.00 25.90 228 ILE B CA 1
ATOM 3828 C C . ILE B 1 210 ? -0.417 59.771 -2.731 1.00 29.94 228 ILE B C 1
ATOM 3829 O O . ILE B 1 210 ? 0.462 59.730 -1.861 1.00 36.01 228 ILE B O 1
ATOM 3834 N N . GLU B 1 211 ? -1.143 58.697 -3.053 1.00 28.34 229 GLU B N 1
ATOM 3835 C CA . GLU B 1 211 ? -0.960 57.444 -2.328 1.00 28.07 229 GLU B CA 1
ATOM 3836 C C . GLU B 1 211 ? 0.346 56.761 -2.708 1.00 29.74 229 GLU B C 1
ATOM 3837 O O . GLU B 1 211 ? 0.933 56.051 -1.884 1.00 35.76 229 GLU B O 1
ATOM 3843 N N . GLU B 1 212 ? 0.827 56.970 -3.933 1.00 26.65 230 GLU B N 1
ATOM 3844 C CA . GLU B 1 212 ? 2.123 56.431 -4.322 1.00 25.98 230 GLU B CA 1
ATOM 3845 C C . GLU B 1 212 ? 3.284 57.211 -3.720 1.00 25.50 230 GLU B C 1
ATOM 3846 O O . GLU B 1 212 ? 4.432 56.768 -3.830 1.00 25.85 230 GLU B O 1
ATOM 3852 N N . TYR B 1 213 ? 3.010 58.351 -3.089 1.00 24.71 231 TYR B N 1
ATOM 3853 C CA . TYR B 1 213 ? 4.010 59.087 -2.330 1.00 23.45 231 TYR B CA 1
ATOM 3854 C C . TYR B 1 213 ? 4.016 58.644 -0.871 1.00 23.48 231 TYR B C 1
ATOM 3855 O O . TYR B 1 213 ? 5.082 58.403 -0.298 1.00 28.01 231 TYR B O 1
ATOM 3864 N N . ARG B 1 214 ? 2.829 58.538 -0.266 1.00 22.29 232 ARG B N 1
ATOM 3865 C CA . ARG B 1 214 ? 2.732 58.178 1.146 1.00 24.85 232 ARG B CA 1
ATOM 3866 C C . ARG B 1 214 ? 3.438 56.860 1.438 1.00 24.04 232 ARG B C 1
ATOM 3867 O O . ARG B 1 214 ? 4.075 56.705 2.486 1.00 23.47 232 ARG B O 1
ATOM 3875 N N . LEU B 1 215 ? 3.339 55.897 0.520 1.00 21.36 233 LEU B N 1
ATOM 3876 C CA . LEU B 1 215 ? 4.030 54.627 0.711 1.00 23.05 233 LEU B CA 1
ATOM 3877 C C . LEU B 1 215 ? 5.540 54.812 0.633 1.00 26.77 233 LEU B C 1
ATOM 3878 O O . LEU B 1 215 ? 6.284 54.302 1.479 1.00 30.02 233 LEU B O 1
ATOM 3883 N N . GLU B 1 216 ? 6.014 55.543 -0.379 1.00 27.90 234 GLU B N 1
ATOM 3884 C CA . GLU B 1 216 ? 7.447 55.801 -0.488 1.00 26.68 234 GLU B CA 1
ATOM 3885 C C . GLU B 1 216 ? 7.940 56.680 0.654 1.00 25.40 234 GLU B C 1
ATOM 3886 O O . GLU B 1 216 ? 9.056 56.489 1.152 1.00 27.84 234 GLU B O 1
ATOM 3892 N N . PHE B 1 217 ? 7.127 57.646 1.084 1.00 23.34 235 PHE B N 1
ATOM 3893 C CA . PHE B 1 217 ? 7.513 58.481 2.217 1.00 24.89 235 PHE B CA 1
ATOM 3894 C C . PHE B 1 217 ? 7.651 57.649 3.485 1.00 26.08 235 PHE B C 1
ATOM 3895 O O . PHE B 1 217 ? 8.629 57.785 4.229 1.00 26.01 235 PHE B O 1
ATOM 3903 N N . LEU B 1 218 ? 6.671 56.782 3.750 1.00 26.63 236 LEU B N 1
ATOM 3904 C CA . LEU B 1 218 ? 6.723 55.949 4.947 1.00 28.01 236 LEU B CA 1
ATOM 3905 C C . LEU B 1 218 ? 7.954 55.050 4.945 1.00 32.12 236 LEU B C 1
ATOM 3906 O O . LEU B 1 218 ? 8.601 54.872 5.984 1.00 35.21 236 LEU B O 1
ATOM 3911 N N . LYS B 1 219 ? 8.292 54.472 3.789 1.00 30.64 237 LYS B N 1
ATOM 3912 C CA . LYS B 1 219 ? 9.503 53.660 3.696 1.00 27.09 237 LYS B CA 1
ATOM 3913 C C . LYS B 1 219 ? 10.743 54.493 3.994 1.00 28.02 237 LYS B C 1
ATOM 3914 O O . LYS B 1 219 ? 11.593 54.102 4.803 1.00 26.38 237 LYS B O 1
ATOM 3920 N N . THR B 1 220 ? 10.861 55.654 3.349 1.00 26.23 238 THR B N 1
ATOM 3921 C CA . THR B 1 220 ? 12.019 56.508 3.569 1.00 23.34 238 THR B CA 1
ATOM 3922 C C . THR B 1 220 ? 12.019 57.134 4.955 1.00 22.83 238 THR B C 1
ATOM 3923 O O . THR B 1 220 ? 13.084 57.528 5.443 1.00 27.12 238 THR B O 1
ATOM 3927 N N . ASN B 1 221 ? 10.858 57.235 5.602 1.00 21.15 239 ASN B N 1
ATOM 3928 C CA . ASN B 1 221 ? 10.830 57.726 6.974 1.00 22.80 239 ASN B CA 1
ATOM 3929 C C . ASN B 1 221 ? 11.243 56.643 7.959 1.00 23.99 239 ASN B C 1
ATOM 3930 O O . ASN B 1 221 ? 12.036 56.899 8.871 1.00 27.86 239 ASN B O 1
ATOM 3935 N N . MET B 1 222 ? 10.716 55.429 7.791 1.00 24.82 240 MET B N 1
ATOM 3936 C CA . MET B 1 222 ? 11.090 54.338 8.681 1.00 23.01 240 MET B CA 1
ATOM 3937 C C . MET B 1 222 ? 12.527 53.894 8.450 1.00 24.58 240 MET B C 1
ATOM 3938 O O . MET B 1 222 ? 13.168 53.375 9.371 1.00 26.09 240 MET B O 1
ATOM 3943 N N . TRP B 1 223 ? 13.047 54.078 7.233 1.00 26.72 241 TRP B N 1
ATOM 3944 C CA . TRP B 1 223 ? 14.466 53.830 6.999 1.00 27.25 241 TRP B CA 1
ATOM 3945 C C . TRP B 1 223 ? 15.325 54.773 7.828 1.00 23.14 241 TRP B C 1
ATOM 3946 O O . TRP B 1 223 ? 16.369 54.374 8.357 1.00 19.76 241 TRP B O 1
ATOM 3957 N N . ALA B 1 224 ? 14.903 56.034 7.946 1.00 21.43 242 ALA B N 1
ATOM 3958 C CA . ALA B 1 224 ? 15.551 56.939 8.886 1.00 20.47 242 ALA B CA 1
ATOM 3959 C C . ALA B 1 224 ? 15.408 56.432 10.315 1.00 21.49 242 ALA B C 1
ATOM 3960 O O . ALA B 1 224 ? 16.352 56.513 11.107 1.00 26.12 242 ALA B O 1
ATOM 3962 N N . TYR B 1 225 ? 14.234 55.897 10.661 1.00 21.63 243 TYR B N 1
ATOM 3963 C CA . TYR B 1 225 ? 14.041 55.350 12.000 1.00 24.26 243 TYR B CA 1
ATOM 3964 C C . TYR B 1 225 ? 15.021 54.219 12.282 1.00 22.23 243 TYR B C 1
ATOM 3965 O O . TYR B 1 225 ? 15.615 54.157 13.365 1.00 22.72 243 TYR B O 1
ATOM 3974 N N . ALA B 1 226 ? 15.205 53.314 11.320 1.00 19.09 244 ALA B N 1
ATOM 3975 C CA . ALA B 1 226 ? 16.103 52.186 11.538 1.00 19.07 244 ALA B CA 1
ATOM 3976 C C . ALA B 1 226 ? 17.537 52.655 11.741 1.00 21.87 244 ALA B C 1
ATOM 3977 O O . ALA B 1 226 ? 18.258 52.122 12.592 1.00 22.43 244 ALA B O 1
ATOM 3979 N N . ASN B 1 227 ? 17.965 53.658 10.977 1.00 22.59 245 ASN B N 1
ATOM 3980 C CA . ASN B 1 227 ? 19.343 54.117 11.063 1.00 19.84 245 ASN B CA 1
ATOM 3981 C C . ASN B 1 227 ? 19.581 55.059 12.234 1.00 22.65 245 ASN B C 1
ATOM 3982 O O . ASN B 1 227 ? 20.733 55.222 12.650 1.00 29.64 245 ASN B O 1
ATOM 3987 N N . ILE B 1 228 ? 18.528 55.673 12.779 1.00 20.81 246 ILE B N 1
ATOM 3988 C CA . ILE B 1 228 ? 18.676 56.425 14.022 1.00 19.18 246 ILE B CA 1
ATOM 3989 C C . ILE B 1 228 ? 18.989 55.487 15.184 1.00 18.88 246 ILE B C 1
ATOM 3990 O O . ILE B 1 228 ? 19.696 55.869 16.125 1.00 19.26 246 ILE B O 1
ATOM 3995 N N . ILE B 1 229 ? 18.513 54.245 15.124 1.00 21.74 247 ILE B N 1
ATOM 3996 C CA . ILE B 1 229 ? 18.822 53.260 16.158 1.00 21.84 247 ILE B CA 1
ATOM 3997 C C . ILE B 1 229 ? 20.176 52.602 15.913 1.00 20.28 247 ILE B C 1
ATOM 3998 O O . ILE B 1 229 ? 20.938 52.375 16.857 1.00 23.44 247 ILE B O 1
ATOM 4003 N N . SER B 1 230 ? 20.497 52.281 14.656 1.00 18.97 248 SER B N 1
ATOM 4004 C CA . SER B 1 230 ? 21.813 51.727 14.358 1.00 20.86 248 SER B CA 1
ATOM 4005 C C . SER B 1 230 ? 22.930 52.688 14.737 1.00 19.74 248 SER B C 1
ATOM 4006 O O . SER B 1 230 ? 24.062 52.249 14.959 1.00 20.51 248 SER B O 1
ATOM 4009 N N . THR B 1 231 ? 22.641 53.988 14.800 1.00 20.46 249 THR B N 1
ATOM 4010 C CA . THR B 1 231 ? 23.616 54.942 15.321 1.00 21.85 249 THR B CA 1
ATOM 4011 C C . THR B 1 231 ? 24.038 54.571 16.737 1.00 21.84 249 THR B C 1
ATOM 4012 O O . THR B 1 231 ? 25.233 54.506 17.044 1.00 25.36 249 THR B O 1
ATOM 4016 N N . ALA B 1 232 ? 23.065 54.313 17.615 1.00 20.60 250 ALA B N 1
ATOM 4017 C CA . ALA B 1 232 ? 23.391 53.964 18.993 1.00 19.12 250 ALA B CA 1
ATOM 4018 C C . ALA B 1 232 ? 24.098 52.620 19.074 1.00 21.63 250 ALA B C 1
ATOM 4019 O O . ALA B 1 232 ? 25.029 52.452 19.868 1.00 25.48 250 ALA B O 1
ATOM 4021 N N . CYS B 1 233 ? 23.673 51.655 18.257 1.00 23.33 251 CYS B N 1
ATOM 4022 C CA . CYS B 1 233 ? 24.165 50.288 18.394 1.00 25.16 251 CYS B CA 1
ATOM 4023 C C . CYS B 1 233 ? 25.670 50.206 18.163 1.00 26.24 251 CYS B C 1
ATOM 4024 O O . CYS B 1 233 ? 26.389 49.546 18.923 1.00 27.88 251 CYS B O 1
ATOM 4027 N N . VAL B 1 234 ? 26.169 50.867 17.113 1.00 27.59 252 VAL B N 1
ATOM 4028 C CA . VAL B 1 234 ? 27.610 50.860 16.877 1.00 19.74 252 VAL B CA 1
ATOM 4029 C C . VAL B 1 234 ? 28.321 51.724 17.906 1.00 23.57 252 VAL B C 1
ATOM 4030 O O . VAL B 1 234 ? 29.465 51.441 18.277 1.00 30.03 252 VAL B O 1
ATOM 4034 N N . LYS B 1 235 ? 27.669 52.791 18.377 1.00 22.64 253 LYS B N 1
ATOM 4035 C CA . LYS B 1 235 ? 28.238 53.594 19.455 1.00 21.21 253 LYS B CA 1
ATOM 4036 C C . LYS B 1 235 ? 28.434 52.752 20.710 1.00 23.87 253 LYS B C 1
ATOM 4037 O O . LYS B 1 235 ? 29.501 52.781 21.334 1.00 24.39 253 LYS B O 1
ATOM 4043 N N . ASP B 1 236 ? 27.408 51.989 21.093 1.00 26.90 254 ASP B N 1
ATOM 4044 C CA . ASP B 1 236 ? 27.528 51.132 22.267 1.00 28.65 254 ASP B CA 1
ATOM 4045 C C . ASP B 1 236 ? 28.539 50.019 22.028 1.00 25.84 254 ASP B C 1
ATOM 4046 O O . ASP B 1 236 ? 29.311 49.665 22.926 1.00 30.49 254 ASP B O 1
ATOM 4051 N N . ASP B 1 237 ? 28.543 49.449 20.822 1.00 26.58 255 ASP B N 1
ATOM 4052 C CA . ASP B 1 237 ? 29.468 48.364 20.519 1.00 29.18 255 ASP B CA 1
ATOM 4053 C C . ASP B 1 237 ? 30.909 48.860 20.500 1.00 31.94 255 ASP B C 1
ATOM 4054 O O . ASP B 1 237 ? 31.816 48.171 20.983 1.00 36.30 255 ASP B O 1
ATOM 4059 N N . GLU B 1 238 ? 31.143 50.052 19.947 1.00 28.76 256 GLU B N 1
ATOM 4060 C CA . GLU B 1 238 ? 32.494 50.604 19.947 1.00 29.98 256 GLU B CA 1
ATOM 4061 C C . GLU B 1 238 ? 32.976 50.882 21.366 1.00 28.66 256 GLU B C 1
ATOM 4062 O O . GLU B 1 238 ? 34.133 50.604 21.701 1.00 30.61 256 GLU B O 1
ATOM 4068 N N . SER B 1 239 ? 32.102 51.423 22.220 1.00 27.87 257 SER B N 1
ATOM 4069 C CA . SER B 1 239 ? 32.473 51.662 23.611 1.00 29.42 257 SER B CA 1
ATOM 4070 C C . SER B 1 239 ? 32.643 50.374 24.406 1.00 25.54 257 SER B C 1
ATOM 4071 O O . SER B 1 239 ? 33.053 50.437 25.571 1.00 24.64 257 SER B O 1
ATOM 4074 N N . CYS B 1 240 ? 32.335 49.217 23.817 1.00 28.72 258 CYS B N 1
ATOM 4075 C CA . CYS B 1 240 ? 32.607 47.947 24.480 1.00 28.49 258 CYS B CA 1
ATOM 4076 C C . CYS B 1 240 ? 34.073 47.559 24.357 1.00 26.18 258 CYS B C 1
ATOM 4077 O O . CYS B 1 240 ? 34.673 47.083 25.327 1.00 26.10 258 CYS B O 1
ATOM 4080 N N . GLU B 1 241 ? 34.667 47.744 23.175 1.00 26.58 259 GLU B N 1
ATOM 4081 C CA . GLU B 1 241 ? 36.098 47.496 23.040 1.00 28.05 259 GLU B CA 1
ATOM 4082 C C . GLU B 1 241 ? 36.914 48.473 23.876 1.00 27.58 259 GLU B C 1
ATOM 4083 O O . GLU B 1 241 ? 37.981 48.107 24.381 1.00 30.44 259 GLU B O 1
ATOM 4089 N N . LYS B 1 242 ? 36.427 49.704 24.054 1.00 25.52 260 LYS B N 1
ATOM 4090 C CA . LYS B 1 242 ? 37.105 50.637 24.949 1.00 25.04 260 LYS B CA 1
ATOM 4091 C C . LYS B 1 242 ? 37.215 50.064 26.358 1.00 24.38 260 LYS B C 1
ATOM 4092 O O . LYS B 1 242 ? 38.225 50.265 27.041 1.00 25.49 260 LYS B O 1
ATOM 4098 N N . ILE B 1 243 ? 36.184 49.345 26.808 1.00 24.75 261 ILE B N 1
ATOM 4099 C CA . ILE B 1 243 ? 36.278 48.621 28.073 1.00 22.84 261 ILE B CA 1
ATOM 4100 C C . ILE B 1 24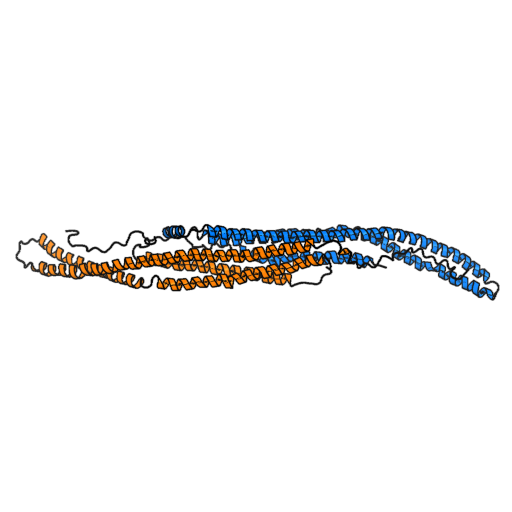3 ? 37.349 47.544 27.980 1.00 22.65 261 ILE B C 1
ATOM 4101 O O . ILE B 1 243 ? 38.205 47.411 28.862 1.00 26.61 261 ILE B O 1
ATOM 4106 N N . ARG B 1 244 ? 37.320 46.763 26.899 1.00 23.44 262 ARG B N 1
ATOM 4107 C CA . ARG B 1 244 ? 38.260 45.665 26.725 1.00 25.23 262 ARG B CA 1
ATOM 4108 C C . ARG B 1 244 ? 39.648 46.133 26.312 1.00 27.42 262 ARG B C 1
ATOM 4109 O O . ARG B 1 244 ? 40.623 45.411 26.548 1.00 29.21 262 ARG B O 1
ATOM 4117 N N . LEU B 1 245 ? 39.765 47.316 25.701 1.00 28.74 263 LEU B N 1
ATOM 4118 C CA . LEU B 1 245 ? 41.090 47.882 25.464 1.00 26.68 263 LEU B CA 1
ATOM 4119 C C . LEU B 1 245 ? 41.772 48.233 26.778 1.00 26.83 263 LEU B C 1
ATOM 4120 O O . LEU B 1 245 ? 42.981 48.026 26.933 1.00 30.25 263 LEU B O 1
ATOM 4125 N N . THR B 1 246 ? 41.010 48.759 27.735 1.00 27.76 264 THR B N 1
ATOM 4126 C CA . THR B 1 246 ? 41.540 49.099 29.046 1.00 25.87 264 THR B CA 1
ATOM 4127 C C . THR B 1 246 ? 41.733 47.882 29.938 1.00 26.68 264 THR B C 1
ATOM 4128 O O . THR B 1 246 ? 42.368 48.002 30.990 1.00 33.75 264 THR B O 1
ATOM 4132 N N . LEU B 1 247 ? 41.201 46.726 29.552 1.00 27.77 265 LEU B N 1
ATOM 4133 C CA . LEU B 1 247 ? 41.438 45.498 30.298 1.00 33.62 265 LEU B CA 1
ATOM 4134 C C . LEU B 1 247 ? 42.684 44.763 29.833 1.00 42.70 265 LEU B C 1
ATOM 4135 O O . LEU B 1 247 ? 43.253 43.979 30.601 1.00 48.45 265 LEU B O 1
ATOM 4140 N N . GLU B 1 248 ? 43.108 44.983 28.587 1.00 43.40 266 GLU B N 1
ATOM 4141 C CA . GLU B 1 248 ? 44.389 44.462 28.130 1.00 46.77 266 GLU B CA 1
ATOM 4142 C C . GLU B 1 248 ? 45.557 45.294 28.645 1.00 43.47 266 GLU B C 1
ATOM 4143 O O . GLU B 1 248 ? 46.699 44.822 28.621 1.00 51.11 266 GLU B O 1
ATOM 4149 N N . ASN B 1 249 ? 45.294 46.515 29.109 1.00 35.52 267 ASN B N 1
ATOM 4150 C CA . ASN B 1 249 ? 46.313 47.383 29.684 1.00 34.03 267 ASN B CA 1
ATOM 4151 C C . ASN B 1 249 ? 46.700 46.985 31.102 1.00 44.77 267 ASN B C 1
ATOM 4152 O O . ASN B 1 249 ? 47.589 47.618 31.681 1.00 61.20 267 ASN B O 1
ATOM 4157 N N . THR B 1 250 ? 46.071 45.959 31.669 1.00 42.86 268 THR B N 1
ATOM 4158 C CA . THR B 1 250 ? 46.222 45.629 33.082 1.00 47.11 268 THR B CA 1
ATOM 4159 C C . THR B 1 250 ? 47.199 44.472 33.229 1.00 52.04 268 THR B C 1
ATOM 4160 O O . THR B 1 250 ? 46.892 43.337 32.851 1.00 55.82 268 THR B O 1
ATOM 4164 N N . ASN B 1 251 ? 48.366 44.763 33.784 1.00 56.10 269 ASN B N 1
ATOM 4165 C CA . ASN B 1 251 ? 49.316 43.749 34.204 1.00 58.87 269 ASN B CA 1
ATOM 4166 C C . ASN B 1 251 ? 49.291 43.640 35.723 1.00 56.72 269 ASN B C 1
ATOM 4167 O O . ASN B 1 251 ? 48.782 44.520 36.422 1.00 52.97 269 ASN B O 1
ATOM 4172 N N . ILE B 1 252 ? 49.841 42.540 36.227 1.00 61.73 270 ILE B N 1
ATOM 4173 C CA . ILE B 1 252 ? 49.919 42.322 37.680 1.00 58.58 270 ILE B CA 1
ATOM 4174 C C . ILE B 1 252 ? 51.229 42.954 38.132 1.00 53.74 270 ILE B C 1
ATOM 4175 O O . ILE B 1 252 ? 52.256 42.299 38.328 1.00 41.81 270 ILE B O 1
ATOM 4180 N N . ASP B 1 253 ? 51.188 44.276 38.308 1.00 54.59 271 ASP B N 1
ATOM 4181 C CA . ASP B 1 253 ? 52.213 45.008 39.037 1.00 47.01 271 ASP B CA 1
ATOM 4182 C C . ASP B 1 253 ? 51.584 45.982 40.020 1.00 45.80 271 ASP B C 1
ATOM 4183 O O . ASP B 1 253 ? 52.304 46.762 40.648 1.00 50.43 271 ASP B O 1
ATOM 4188 N N . GLU B 1 254 ? 50.257 45.965 40.161 1.00 48.99 272 GLU B N 1
ATOM 4189 C CA . GLU B 1 254 ? 49.614 46.815 41.150 1.00 49.21 272 GLU B CA 1
ATOM 4190 C C . GLU B 1 254 ? 49.892 46.351 42.572 1.00 47.42 272 GLU B C 1
ATOM 4191 O O . GLU B 1 254 ? 49.694 47.126 43.514 1.00 45.67 272 GLU B O 1
ATOM 4197 N N . ASP B 1 255 ? 50.340 45.109 42.750 1.00 46.50 273 ASP B N 1
ATOM 4198 C CA . ASP B 1 255 ? 50.824 44.668 44.050 1.00 45.93 273 ASP B CA 1
ATOM 4199 C C . ASP B 1 255 ? 52.232 45.165 44.341 1.00 44.21 273 ASP B C 1
ATOM 4200 O O . ASP B 1 255 ? 52.743 44.926 45.439 1.00 50.76 273 ASP B O 1
ATOM 4205 N N . ILE B 1 256 ? 52.870 45.845 43.384 1.00 39.60 274 ILE B N 1
ATOM 4206 C CA . ILE B 1 256 ? 54.086 46.589 43.683 1.00 33.32 274 ILE B CA 1
ATOM 4207 C C . ILE B 1 256 ? 53.745 47.849 44.468 1.00 33.33 274 ILE B C 1
ATOM 4208 O O . ILE B 1 256 ? 54.590 48.372 45.205 1.00 36.85 274 ILE B O 1
ATOM 4213 N N . THR B 1 257 ? 52.501 48.321 44.367 1.00 38.71 275 THR B N 1
ATOM 4214 C CA . THR B 1 257 ? 51.996 49.401 45.215 1.00 44.53 275 THR B CA 1
ATOM 4215 C C . THR B 1 257 ? 51.775 48.821 46.613 1.00 36.15 275 THR B C 1
ATOM 4216 O O . THR B 1 257 ? 50.663 48.478 47.022 1.00 27.81 275 THR B O 1
ATOM 4220 N N . GLN B 1 258 ? 52.873 48.692 47.352 1.00 36.25 276 GLN B N 1
ATOM 4221 C CA . GLN B 1 258 ? 52.870 48.066 48.665 1.00 31.53 276 GLN B CA 1
ATOM 4222 C C . GLN B 1 258 ? 52.829 49.125 49.757 1.00 38.59 276 GLN B C 1
ATOM 4223 O O . GLN B 1 258 ? 53.398 50.212 49.609 1.00 34.33 276 GLN B O 1
ATOM 4229 N N . MET B 1 259 ? 52.143 48.798 50.853 1.00 43.93 277 MET B N 1
ATOM 4230 C CA . MET B 1 259 ? 52.083 49.647 52.032 1.00 46.49 277 MET B CA 1
ATOM 4231 C C . MET B 1 259 ? 52.652 48.987 53.281 1.00 50.27 277 MET B C 1
ATOM 4232 O O . MET B 1 259 ? 52.818 49.672 54.297 1.00 54.98 277 MET B O 1
ATOM 4237 N N . ILE B 1 260 ? 52.958 47.690 53.234 1.00 49.41 278 ILE B N 1
ATOM 4238 C CA . ILE B 1 260 ? 53.429 46.973 54.415 1.00 53.57 278 ILE B CA 1
ATOM 4239 C C . ILE B 1 260 ? 54.848 47.414 54.751 1.00 47.82 278 ILE B C 1
ATOM 4240 O O . ILE B 1 260 ? 55.736 47.421 53.888 1.00 49.06 278 ILE B O 1
ATOM 4245 N N . GLN B 1 261 ? 55.070 47.767 56.014 1.00 48.32 279 GLN B N 1
ATOM 4246 C CA . GLN B 1 261 ? 56.360 48.263 56.487 1.00 53.02 279 GLN B CA 1
ATOM 4247 C C . GLN B 1 261 ? 57.202 47.076 56.950 1.00 52.20 279 GLN B C 1
ATOM 4248 O O . GLN B 1 261 ? 56.926 46.473 57.992 1.00 52.88 279 GLN B O 1
ATOM 4254 N N . ASN B 1 262 ? 58.213 46.722 56.163 1.00 54.17 280 ASN B N 1
ATOM 4255 C CA . ASN B 1 262 ? 58.975 45.501 56.409 1.00 60.00 280 ASN B CA 1
ATOM 4256 C C . ASN B 1 262 ? 60.318 45.607 55.687 1.00 57.17 280 ASN B C 1
ATOM 4257 O O . ASN B 1 262 ? 60.763 46.706 55.341 1.00 49.67 280 ASN B O 1
ATOM 4262 N N . GLU B 1 263 ? 60.963 44.456 55.473 1.00 57.23 281 GLU B N 1
ATOM 4263 C CA . GLU B 1 263 ? 62.236 44.353 54.759 1.00 59.53 281 GLU B CA 1
ATOM 4264 C C . GLU B 1 263 ? 63.345 45.109 55.501 1.00 69.15 281 GLU B C 1
ATOM 4265 O O . GLU B 1 263 ? 63.828 46.164 55.085 1.00 78.42 281 GLU B O 1
ATOM 4271 N N . GLY B 1 264 ? 63.715 44.528 56.639 1.00 60.46 282 GLY B N 1
ATOM 4272 C CA . GLY B 1 264 ? 64.694 45.107 57.535 1.00 50.19 282 GLY B CA 1
ATOM 4273 C C . GLY B 1 264 ? 64.218 44.975 58.963 1.00 51.21 282 GLY B C 1
ATOM 4274 O O . GLY B 1 264 ? 64.799 45.546 59.890 1.00 53.08 282 GLY B O 1
ATOM 4275 N N . THR B 1 265 ? 63.150 44.206 59.138 1.00 59.98 283 THR B N 1
ATOM 4276 C CA . THR B 1 265 ? 62.533 43.928 60.425 1.00 69.70 283 THR B CA 1
ATOM 4277 C C . THR B 1 265 ? 62.571 42.418 60.665 1.00 73.43 283 THR B C 1
ATOM 4278 O O . THR B 1 265 ? 63.051 41.647 59.828 1.00 68.45 283 THR B O 1
ATOM 4282 N N . GLY B 1 266 ? 62.054 41.992 61.816 1.00 74.19 284 GLY B N 1
ATOM 4283 C CA . GLY B 1 266 ? 62.142 40.598 62.203 1.00 70.28 284 GLY B CA 1
ATOM 4284 C C . GLY B 1 266 ? 63.583 40.204 62.441 1.00 72.17 284 GLY B C 1
ATOM 4285 O O . GLY B 1 266 ? 64.139 39.365 61.725 1.00 73.50 284 GLY B O 1
ATOM 4286 N N . THR B 1 267 ? 64.194 40.806 63.454 1.00 67.54 285 THR B N 1
ATOM 4287 C CA . THR B 1 267 ? 65.629 40.685 63.668 1.00 67.88 285 THR B CA 1
ATOM 4288 C C . THR B 1 267 ? 65.958 39.307 64.241 1.00 67.02 285 THR B C 1
ATOM 4289 O O . THR B 1 267 ? 65.108 38.418 64.345 1.00 66.26 285 THR B O 1
ATOM 4293 N N . THR B 1 268 ? 67.226 39.121 64.607 1.00 70.80 286 THR B N 1
ATOM 4294 C CA . THR B 1 268 ? 67.666 37.851 65.176 1.00 74.92 286 THR B CA 1
ATOM 4295 C C . THR B 1 268 ? 66.966 37.570 66.503 1.00 78.19 286 THR B C 1
ATOM 4296 O O . THR B 1 268 ? 66.437 36.474 66.721 1.00 72.11 286 THR B O 1
ATOM 4300 N N . ILE B 1 269 ? 66.955 38.556 67.398 1.00 81.15 287 ILE B N 1
ATOM 4301 C CA . ILE B 1 269 ? 66.303 38.509 68.710 1.00 82.65 287 ILE B CA 1
ATOM 4302 C C . ILE B 1 269 ? 66.788 37.354 69.591 1.00 83.42 287 ILE B C 1
ATOM 4303 O O . ILE B 1 269 ? 65.951 36.603 70.114 1.00 71.34 287 ILE B O 1
ATOM 4308 N N . PRO B 1 270 ? 68.094 37.121 69.754 1.00 90.35 288 PRO B N 1
ATOM 4309 C CA . PRO B 1 270 ? 68.568 36.389 70.930 1.00 88.05 288 PRO B CA 1
ATOM 4310 C C . PRO B 1 270 ? 69.074 37.347 71.996 1.00 92.14 288 PRO B C 1
ATOM 4311 O O . PRO B 1 270 ? 70.296 37.521 72.121 1.00 89.22 288 PRO B O 1
ATOM 4315 N N . PRO B 1 271 ? 68.176 38.025 72.756 1.00 97.00 289 PRO B N 1
ATOM 4316 C CA . PRO B 1 271 ? 68.639 39.038 73.722 1.00 91.17 289 PRO B CA 1
ATOM 4317 C C . PRO B 1 271 ? 69.818 38.573 74.563 1.00 84.08 289 PRO B C 1
ATOM 4318 O O . PRO B 1 271 ? 69.755 37.515 75.197 1.00 75.13 289 PRO B O 1
ATOM 4322 N N . LEU B 1 272 ? 70.901 39.354 74.579 1.00 90.76 290 LEU B N 1
ATOM 4323 C CA . LEU B 1 272 ? 72.128 38.903 75.230 1.00 89.43 290 LEU B CA 1
ATOM 4324 C C . LEU B 1 272 ? 72.642 39.820 76.345 1.00 83.27 290 LEU B C 1
ATOM 4325 O O . LEU B 1 272 ? 73.850 40.084 76.408 1.00 81.49 290 LEU B O 1
ATOM 4330 N N . PRO B 1 273 ? 71.792 40.282 77.296 1.00 84.70 291 PRO B N 1
ATOM 4331 C CA . PRO B 1 273 ? 72.350 41.027 78.434 1.00 77.33 291 PRO B CA 1
ATOM 4332 C C . PRO B 1 273 ? 73.128 40.132 79.386 1.00 67.72 291 PRO B C 1
ATOM 4333 O O . PRO B 1 273 ? 72.627 39.754 80.450 1.00 69.52 291 PRO B O 1
ATOM 4337 N N . GLU B 1 274 ? 74.360 39.788 79.005 1.00 66.10 292 GLU B N 1
ATOM 4338 C CA . GLU B 1 274 ? 75.258 39.061 79.896 1.00 71.66 292 GLU B CA 1
ATOM 4339 C C . GLU B 1 274 ? 75.655 39.893 81.113 1.00 66.64 292 GLU B C 1
ATOM 4340 O O . GLU B 1 274 ? 76.055 39.326 82.137 1.00 65.95 292 GLU B O 1
ATOM 4346 N N . PHE B 1 275 ? 75.498 41.216 81.035 1.00 61.10 293 PHE B N 1
ATOM 4347 C CA . PHE B 1 275 ? 75.932 42.148 82.076 1.00 49.56 293 PHE B CA 1
ATOM 4348 C C . PHE B 1 275 ? 77.441 42.056 82.294 1.00 56.30 293 PHE B C 1
ATOM 4349 O O . PHE B 1 275 ? 77.935 42.103 83.421 1.00 59.81 293 PHE B O 1
ATOM 4357 N N . ASN B 1 276 ? 78.183 41.898 81.199 1.00 65.62 294 ASN B N 1
ATOM 4358 C CA . ASN B 1 276 ? 79.601 42.221 81.173 1.00 65.57 294 ASN B CA 1
ATOM 4359 C C . ASN B 1 276 ? 79.854 43.545 80.469 1.00 67.87 294 ASN B C 1
ATOM 4360 O O . ASN B 1 276 ? 80.971 43.788 79.998 1.00 74.49 294 ASN B O 1
ATOM 4365 N N . ASP B 1 277 ? 78.821 44.389 80.368 1.00 65.85 295 ASP B N 1
ATOM 4366 C CA . ASP B 1 277 ? 78.969 45.693 79.731 1.00 64.73 295 ASP B CA 1
ATOM 4367 C C . ASP B 1 277 ? 80.129 46.466 80.344 1.00 69.54 295 ASP B C 1
ATOM 4368 O O . ASP B 1 277 ? 81.035 46.913 79.634 1.00 75.85 295 ASP B O 1
ATOM 4373 N N . TYR B 1 278 ? 80.126 46.632 81.665 1.00 60.07 296 TYR B N 1
ATOM 4374 C CA . TYR B 1 278 ? 81.331 47.076 82.354 1.00 61.39 296 TYR B CA 1
ATOM 4375 C C . TYR B 1 278 ? 81.791 46.044 83.373 1.00 63.08 296 TYR B C 1
ATOM 4376 O O . TYR B 1 278 ? 82.965 45.659 83.376 1.00 57.18 296 TYR B O 1
ATOM 4385 N N . PHE B 1 279 ? 80.885 45.593 84.237 1.00 63.14 297 PHE B N 1
ATOM 4386 C CA . PHE B 1 279 ? 81.197 44.715 85.358 1.00 57.51 297 PHE B CA 1
ATOM 4387 C C . PHE B 1 279 ? 81.925 43.455 84.903 1.00 65.95 297 PHE B C 1
ATOM 4388 O O . PHE B 1 279 ? 81.415 42.688 84.081 1.00 71.64 297 PHE B O 1
ATOM 4396 N N . LYS B 1 280 ? 83.128 43.255 85.438 1.00 68.25 298 LYS B N 1
ATOM 4397 C CA . LYS B 1 280 ? 83.981 42.140 85.034 1.00 68.45 298 LYS B CA 1
ATOM 4398 C C . LYS B 1 280 ? 84.946 41.742 86.147 1.00 58.66 298 LYS B C 1
ATOM 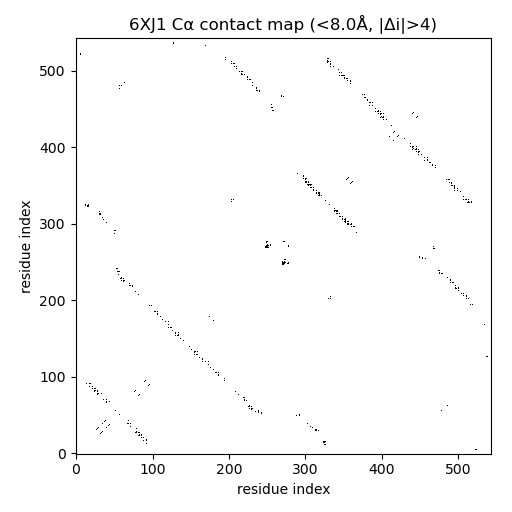4399 O O . LYS B 1 280 ? 84.529 41.311 87.221 1.00 60.43 298 LYS B O 1
#

Organism: Schizosaccharomyces pombe (strain 972 / ATCC 24843) (NCBI:txid284812)